Protein AF-A0A6C8GST0-F1 (afdb_monomer)

Solvent-accessible surface area (backbone atoms only — not comparable to full-atom values): 26847 Å² total; per-residue (Å²): 114,41,71,34,82,64,79,28,15,72,22,28,42,38,78,45,78,32,93,48,70,43,67,36,39,39,36,30,29,37,73,83,59,84,54,78,69,46,76,48,80,43,81,43,52,59,40,84,38,81,39,82,44,67,56,45,51,58,60,33,50,26,35,38,37,36,24,45,94,88,42,76,76,47,76,50,77,47,77,43,60,67,74,74,63,50,31,53,99,90,33,79,65,34,37,66,46,73,45,67,80,35,65,58,85,54,75,90,77,50,72,73,57,26,45,33,41,28,28,64,69,13,47,38,33,27,24,42,76,81,61,45,59,28,43,44,36,47,65,88,49,53,14,40,20,65,37,76,48,90,88,40,31,31,42,21,17,19,62,94,36,73,60,16,21,41,36,40,31,29,38,83,55,39,45,79,77,48,79,42,76,49,82,43,26,48,36,59,29,57,27,78,72,49,93,49,32,36,32,25,13,15,30,61,66,87,52,59,98,57,94,65,55,62,40,38,39,27,35,39,30,34,34,66,87,79,61,41,76,77,48,73,47,60,41,72,82,58,50,74,76,79,44,79,47,46,30,41,69,72,66,94,89,61,65,88,81,44,42,54,39,31,38,33,40,20,39,46,70,44,72,70,70,44,25,40,36,39,22,21,18,13,57,14,28,39,36,33,26,32,67,86,79,55,44,72,65,38,32,51,43,72,81,73,80,59,57,81,89,50,56,88,31,48,45,42,53,25,49,97,86,68,47,70,74,58,54,80,91,37,69,70,36,42,54,48,34,36,58,68,67,52,53,16,34,30,23,43,59,41,79,47,89,65,88,50,75,54,52,52,38,33,34,32,28,23,20,38,27,24,33,46,98,44,78,94,65,33,45,44,44,61,76,26,32,12,28,40,38,36,40,42,34,33,65,83,77,40,30,32,31,68,91,45,73,51,40,61,89,48,27,28,75,37,22,12,50,45,61,16,22,60,29,82,39,98,84,58,32,36,39,37,35,35,12,24,15,19,23,20,84,84,71,45,37,44,53,63,42,62,69,30,32,27,61,69,60,92,82,64,61,80,36,22,33,17,38,19,40,38,36,34,27,42,64,92,80,66,39,76,49,28,29,35,39,33,24,43,79,58,75,31,28,53,90,85,58,35,91,63,28,42,70,21,57,34,25,51,40,44,42,65,44,57,87,85,88

Organism: NCBI:txid913063

InterPro domains:
  IPR010262 Arylsulfotransferase, bacteria [PF05935] (100-491)
  IPR035391 Arylsulfotransferase, N-terminal domain [PF17425] (2-70)
  IPR038477 Arylsulfotransferase, N-terminal domain superfamily [G3DSA:2.60.40.3100] (1-83)
  IPR053143 Arylsulfate Sulfotransferase [PTHR35340] (104-514)

Secondary structure (DSSP, 8-state):
-EESSSSSSS-EEEEEEESS-EEEEEEEEETT--SPPEEEEEEEPSEEEEEEE--PPTTSEEEEEEEETTEEEEEEEEEPPPPPPBP-SS-SS-BPEEEEEE----GGGSPSSEEEEEETTS-EEEE-TTS-EEEEE-TTS--SS-EE-TTS-EEE--TTTTTTTEEEEE-TT--EEEEEE-SEEE-S--EESSSSEEEEEEEETT--SSS--B-S-EEEEEETTTTEEEEEEEGGGTS-TTSPPSS----TTS-TTSB--S-EEEEEEETTTTEEEEEETTTTEEEEEETTT--EEEEES-STT--TTTGGGBPEEB-TTS-BS--TTSHHHHHHHHHHTS-SS-EEEEE-----TTEEEEEEEE--SSSSSSGGGPPPGGG---EEEEEEEETTTTEEEEEEEESGGGGGGG--SS--EEEE-TTS-EEEEE---EE-TTS-EE-SSBTTTB---TT--S-BEEEEEEEEEETTTTEEEEEEEEE-SS-B-HHHH-TTTT--S-EEEEEEE-TT-

Mean predicted aligned error: 4.06 Å

Structure (mmCIF, N/CA/C/O backbone):
data_AF-A0A6C8GST0-F1
#
_entry.id   AF-A0A6C8GST0-F1
#
loop_
_atom_site.group_PDB
_atom_site.id
_atom_site.type_symbol
_atom_site.label_atom_id
_atom_site.label_alt_id
_atom_site.label_comp_id
_atom_site.label_asym_id
_atom_site.label_entity_id
_atom_site.label_seq_id
_atom_site.pdbx_PDB_ins_code
_atom_site.Cartn_x
_atom_site.Cartn_y
_atom_site.Cartn_z
_atom_site.occupancy
_atom_site.B_iso_or_equiv
_atom_site.auth_seq_id
_atom_site.auth_comp_id
_atom_site.auth_asym_id
_atom_site.auth_atom_id
_atom_site.pdbx_PDB_model_num
ATOM 1 N N . MET A 1 1 ? -20.835 -3.586 30.198 1.00 91.25 1 MET A N 1
ATOM 2 C CA . MET A 1 1 ? -19.819 -3.426 29.144 1.00 91.25 1 MET A CA 1
ATOM 3 C C . MET A 1 1 ? -18.468 -3.777 29.710 1.00 91.25 1 MET A C 1
ATOM 5 O O . MET A 1 1 ? -18.269 -3.566 30.901 1.00 91.25 1 MET A O 1
ATOM 9 N N . LEU A 1 2 ? -17.579 -4.292 28.874 1.00 95.06 2 LEU A N 1
ATOM 10 C CA . LEU A 1 2 ? -16.177 -4.513 29.200 1.00 95.06 2 LEU A CA 1
ATOM 11 C C . LEU A 1 2 ? -15.343 -3.698 28.214 1.00 95.06 2 LEU A C 1
ATOM 13 O O . LEU A 1 2 ? -15.413 -3.975 27.021 1.00 95.06 2 LEU A O 1
ATOM 17 N N . LEU A 1 3 ? -14.641 -2.677 28.709 1.00 96.69 3 LEU A N 1
ATOM 18 C CA . LEU A 1 3 ? -13.690 -1.885 27.927 1.00 96.69 3 LEU A CA 1
ATOM 19 C C . LEU A 1 3 ? -12.367 -2.643 27.821 1.00 96.69 3 LEU A C 1
ATOM 21 O O . LEU A 1 3 ? -11.949 -3.253 28.802 1.00 96.69 3 LEU A O 1
ATOM 25 N N . ASP A 1 4 ? -11.754 -2.564 26.646 1.00 95.19 4 ASP A N 1
ATOM 26 C CA . ASP A 1 4 ? -10.489 -3.181 26.259 1.00 95.19 4 ASP A CA 1
ATOM 27 C C . ASP A 1 4 ? -10.382 -4.645 26.720 1.00 95.19 4 ASP A C 1
ATOM 29 O O . ASP A 1 4 ? -9.584 -4.993 27.592 1.00 95.19 4 ASP A O 1
ATOM 33 N N . PRO A 1 5 ? -11.256 -5.523 26.194 1.00 96.38 5 PRO A N 1
ATOM 34 C CA . PRO A 1 5 ? -11.375 -6.897 26.675 1.00 96.38 5 PRO A CA 1
ATOM 35 C C . PRO A 1 5 ? -10.101 -7.736 26.483 1.00 96.38 5 PRO A C 1
ATOM 37 O O . PRO A 1 5 ? -9.966 -8.758 27.157 1.00 96.38 5 PRO A O 1
ATOM 40 N N . TYR A 1 6 ? -9.197 -7.327 25.585 1.00 96.12 6 TYR A N 1
ATOM 41 C CA . TYR A 1 6 ? -7.969 -8.054 25.246 1.00 96.12 6 TYR A CA 1
ATOM 42 C C . TYR A 1 6 ? -6.680 -7.309 25.625 1.00 96.12 6 TYR A C 1
ATOM 44 O O . TYR A 1 6 ? -5.614 -7.918 25.583 1.00 96.12 6 TYR A O 1
ATOM 52 N N . GLY A 1 7 ? -6.755 -6.041 26.042 1.00 95.62 7 GLY A N 1
ATOM 53 C CA . GLY A 1 7 ? -5.586 -5.220 26.378 1.00 95.62 7 GLY A CA 1
ATOM 54 C C . GLY A 1 7 ? -4.832 -4.679 25.160 1.00 95.62 7 GLY A C 1
ATOM 55 O O . GLY A 1 7 ? -3.698 -4.229 25.295 1.00 95.62 7 GLY A O 1
ATOM 56 N N . THR A 1 8 ? -5.415 -4.796 23.968 1.00 95.88 8 THR A N 1
ATOM 57 C CA . THR A 1 8 ? -4.720 -4.644 22.681 1.00 95.88 8 THR A CA 1
ATOM 58 C C . THR A 1 8 ? -5.359 -3.612 21.764 1.00 95.88 8 THR A C 1
ATOM 60 O O . THR A 1 8 ? -4.695 -3.157 20.836 1.00 95.88 8 THR A O 1
ATOM 63 N N . ALA A 1 9 ? -6.614 -3.219 21.998 1.00 96.25 9 ALA A N 1
ATOM 64 C CA . ALA A 1 9 ? -7.309 -2.204 21.211 1.00 96.25 9 ALA A CA 1
ATOM 65 C C . ALA A 1 9 ? -8.356 -1.478 22.076 1.00 96.25 9 ALA A C 1
ATOM 67 O O . ALA A 1 9 ? -9.097 -2.137 22.811 1.00 96.25 9 ALA A O 1
ATOM 68 N N . PRO A 1 10 ? -8.512 -0.143 21.959 1.00 93.44 10 PRO A N 1
ATOM 69 C CA . PRO A 1 10 ? -9.459 0.648 22.747 1.00 93.44 10 PRO A CA 1
ATOM 70 C C . PRO A 1 10 ? -10.901 0.462 22.235 1.00 93.44 10 PRO A C 1
ATOM 72 O O . PRO A 1 10 ? -11.529 1.366 21.685 1.00 93.44 10 PRO A O 1
ATOM 75 N N . SER A 1 11 ? -11.424 -0.745 22.413 1.00 96.19 11 SER A N 1
ATOM 76 C CA . SER A 1 11 ? -12.751 -1.205 22.006 1.00 96.19 11 SER A CA 1
ATOM 77 C C . SER A 1 11 ? -13.514 -1.731 23.221 1.00 96.19 11 SER A C 1
ATOM 79 O O . SER A 1 11 ? -12.924 -1.962 24.273 1.00 96.19 11 SER A O 1
ATOM 81 N N . ALA A 1 12 ? -14.830 -1.917 23.135 1.00 97.50 12 ALA A N 1
ATOM 82 C CA . ALA A 1 12 ? -15.595 -2.496 24.237 1.00 97.50 12 ALA A CA 1
ATOM 83 C C . ALA A 1 12 ? -16.588 -3.559 23.771 1.00 97.50 12 ALA A C 1
ATOM 85 O O . ALA A 1 12 ? -17.115 -3.494 22.670 1.00 97.50 12 ALA A O 1
ATOM 86 N N . TYR A 1 13 ? -16.898 -4.518 24.638 1.00 97.25 13 TYR A N 1
ATOM 87 C CA . TYR A 1 13 ? -18.028 -5.420 24.435 1.00 97.25 13 TYR A CA 1
ATOM 88 C C . TYR A 1 13 ? -19.239 -4.988 25.256 1.00 97.25 13 TYR A C 1
ATOM 90 O O . TYR A 1 13 ? -19.142 -4.704 26.458 1.00 97.25 13 TYR A O 1
ATOM 98 N N . ALA A 1 14 ? -20.414 -5.032 24.636 1.00 97.12 14 ALA A N 1
ATOM 99 C CA . ALA A 1 14 ? -21.703 -4.923 25.300 1.00 97.12 14 ALA A CA 1
ATOM 100 C C . ALA A 1 14 ? -22.441 -6.268 25.249 1.00 97.12 14 ALA A C 1
ATOM 102 O O . ALA A 1 14 ? -22.788 -6.763 24.183 1.00 97.12 14 ALA A O 1
ATOM 103 N N . GLY A 1 15 ? -22.698 -6.861 26.417 1.00 96.31 15 GLY A N 1
ATOM 104 C CA . GLY A 1 15 ? -23.607 -8.001 26.531 1.00 96.31 15 GLY A CA 1
ATOM 105 C C . GLY A 1 15 ? -25.053 -7.512 26.568 1.00 96.31 15 GLY A C 1
ATOM 106 O O . GLY A 1 15 ? -25.404 -6.732 27.455 1.00 96.31 15 GLY A O 1
ATOM 107 N N . VAL A 1 16 ? -25.879 -7.970 25.629 1.00 95.88 16 VAL A N 1
ATOM 108 C CA . VAL A 1 16 ? -27.289 -7.584 25.492 1.00 95.88 16 VAL A CA 1
ATOM 109 C C . VAL A 1 16 ? -28.163 -8.830 25.513 1.00 95.88 16 VAL A C 1
ATOM 111 O O . VAL A 1 16 ? -27.975 -9.753 24.723 1.00 95.88 16 VAL A O 1
ATOM 114 N N . TRP A 1 17 ? -29.140 -8.860 26.417 1.00 96.19 17 TRP A N 1
ATOM 115 C CA . TRP A 1 17 ? -30.163 -9.901 26.424 1.00 96.19 17 TRP A CA 1
ATOM 116 C C . TRP A 1 17 ? -31.399 -9.416 25.671 1.00 96.19 17 TRP A C 1
ATOM 118 O O . TRP A 1 17 ? -31.967 -8.391 26.047 1.00 96.19 17 TRP A O 1
ATOM 128 N N . SER A 1 18 ? -31.838 -10.162 24.657 1.00 96.44 18 SER A N 1
ATOM 129 C CA . SER A 1 18 ? -33.078 -9.882 23.929 1.00 96.44 18 SER A CA 1
ATOM 130 C C . SER A 1 18 ? -34.117 -10.973 24.166 1.00 96.44 18 SER A C 1
ATOM 132 O O . SER A 1 18 ? -33.791 -12.158 24.191 1.00 96.44 18 SER A O 1
ATOM 134 N N . LEU A 1 19 ? -35.384 -10.597 24.346 1.00 96.19 19 LEU A N 1
ATOM 135 C CA . LEU A 1 19 ? -36.479 -11.567 24.499 1.00 96.19 19 LEU A CA 1
ATOM 136 C C . LEU A 1 19 ? -36.931 -12.151 23.155 1.00 96.19 19 LEU A C 1
ATOM 138 O O . LEU A 1 19 ? -37.388 -13.289 23.098 1.00 96.19 19 LEU A O 1
ATOM 142 N N . GLU A 1 20 ? -36.773 -11.381 22.087 1.00 96.25 20 GLU A N 1
ATOM 143 C CA . GLU A 1 20 ? -37.143 -11.724 20.717 1.00 96.25 20 GLU A CA 1
ATOM 144 C C . GLU A 1 20 ? -36.107 -11.150 19.740 1.00 96.25 20 GLU A C 1
ATOM 146 O O . GLU A 1 20 ? -35.295 -10.310 20.142 1.00 96.25 20 GLU A O 1
ATOM 151 N N . PRO A 1 21 ? -36.074 -11.597 18.474 1.00 96.94 21 PRO A N 1
ATOM 152 C CA . PRO A 1 21 ? -35.262 -10.937 17.462 1.00 96.94 21 PRO A CA 1
ATOM 153 C C . PRO A 1 21 ? -35.648 -9.460 17.342 1.00 96.94 21 PRO A C 1
ATOM 155 O O . PRO A 1 21 ? -36.831 -9.135 17.246 1.00 96.94 21 PRO A O 1
ATOM 158 N N . ALA A 1 22 ? -34.659 -8.574 17.367 1.00 95.62 22 ALA A N 1
ATOM 159 C CA . ALA A 1 22 ? -34.876 -7.132 17.341 1.00 95.62 22 ALA A CA 1
ATOM 160 C C . ALA A 1 22 ? -33.693 -6.428 16.685 1.00 95.62 22 ALA A C 1
ATOM 162 O O . ALA A 1 22 ? -32.566 -6.908 16.758 1.00 95.62 22 ALA A O 1
ATOM 163 N N . GLU A 1 23 ? -33.939 -5.267 16.096 1.00 97.00 23 GLU A N 1
ATOM 164 C CA . GLU A 1 23 ? -32.878 -4.377 15.639 1.00 97.00 23 GLU A CA 1
ATOM 165 C C . GLU A 1 23 ? -32.631 -3.300 16.692 1.00 97.00 23 GLU A C 1
ATOM 167 O O . GLU A 1 23 ? -33.577 -2.685 17.198 1.00 97.00 23 GLU A O 1
ATOM 172 N N . ILE A 1 24 ? -31.362 -3.078 17.026 1.00 97.25 24 ILE A N 1
ATOM 173 C CA . ILE A 1 24 ? -30.952 -1.978 17.896 1.00 97.25 24 ILE A CA 1
ATOM 174 C C . ILE A 1 24 ? -29.876 -1.148 17.211 1.00 97.25 24 ILE A C 1
ATOM 176 O O . ILE A 1 24 ? -28.935 -1.685 16.630 1.00 97.25 24 ILE A O 1
ATOM 180 N N . MET A 1 25 ? -30.000 0.169 17.308 1.00 97.88 25 MET A N 1
ATOM 181 C CA . MET A 1 25 ? -28.954 1.095 16.903 1.00 97.88 25 MET A CA 1
ATOM 182 C C . MET A 1 25 ? -28.038 1.357 18.095 1.00 97.88 25 MET A C 1
ATOM 184 O O . MET A 1 25 ? -28.510 1.654 19.198 1.00 97.88 25 MET A O 1
ATOM 188 N N . VAL A 1 26 ? -26.732 1.244 17.879 1.00 97.88 26 VAL A N 1
ATOM 189 C CA . VAL A 1 26 ? -25.708 1.618 18.855 1.00 97.88 26 VAL A CA 1
ATOM 190 C C . VAL A 1 26 ? -24.989 2.858 18.351 1.00 97.88 26 VAL A C 1
ATOM 192 O O . VAL A 1 26 ? -24.302 2.803 17.336 1.00 97.88 26 VAL A O 1
ATOM 195 N N . THR A 1 27 ? -25.131 3.963 19.081 1.00 97.56 27 THR A N 1
ATOM 196 C CA . THR A 1 27 ? -24.463 5.237 18.790 1.00 97.56 27 THR A CA 1
ATOM 197 C C . THR A 1 27 ? -23.332 5.475 19.787 1.00 97.56 27 THR A C 1
ATOM 199 O O . THR A 1 27 ? -23.572 5.527 20.996 1.00 97.56 27 THR A O 1
ATOM 202 N N . VAL A 1 28 ? -22.110 5.667 19.296 1.00 97.25 28 VAL A N 1
ATOM 203 C CA . VAL A 1 28 ? -20.904 5.996 20.069 1.00 97.25 28 VAL A CA 1
ATOM 204 C C . VAL A 1 28 ? -20.514 7.447 19.805 1.00 97.25 28 VAL A C 1
ATOM 206 O O . VAL A 1 28 ? -20.254 7.824 18.663 1.00 97.25 28 VAL A O 1
ATOM 209 N N . GLN A 1 29 ? -20.451 8.266 20.853 1.00 96.00 29 GLN A N 1
ATOM 210 C CA . GLN A 1 29 ? -20.023 9.663 20.760 1.00 96.00 29 GLN A CA 1
ATOM 211 C C . GLN A 1 29 ? -19.339 10.100 22.055 1.00 96.00 29 GLN A C 1
ATOM 213 O O . GLN A 1 29 ? -19.765 9.702 23.134 1.00 96.00 29 GLN A O 1
ATOM 218 N N . ASP A 1 30 ? -18.319 10.949 21.992 1.00 94.75 30 ASP A N 1
ATOM 219 C CA . ASP A 1 30 ? -17.762 11.560 23.197 1.00 94.75 30 ASP A CA 1
ATOM 220 C C . ASP A 1 30 ? -18.780 12.505 23.868 1.00 94.75 30 ASP A C 1
ATOM 222 O O . ASP A 1 30 ? -19.617 13.133 23.216 1.00 94.75 30 ASP A O 1
ATOM 226 N N . ALA A 1 31 ? -18.728 12.623 25.194 1.00 91.81 31 ALA A N 1
ATOM 227 C CA . ALA A 1 31 ? -19.685 13.410 25.972 1.00 91.81 31 ALA A CA 1
ATOM 228 C C . ALA A 1 31 ? -19.663 14.903 25.598 1.00 91.81 31 ALA A C 1
ATOM 230 O O . ALA A 1 31 ? -20.696 15.575 25.668 1.00 91.81 31 ALA A O 1
ATOM 231 N N . ALA A 1 32 ? -18.502 15.405 25.165 1.00 90.31 32 ALA A N 1
ATOM 232 C CA . ALA A 1 32 ? -18.322 16.769 24.683 1.00 90.31 32 ALA A CA 1
ATOM 233 C C . ALA A 1 32 ? -18.796 16.972 23.230 1.00 90.31 32 ALA A C 1
ATOM 235 O O . ALA A 1 32 ? -18.928 18.119 22.801 1.00 90.31 32 ALA A O 1
ATOM 236 N N . LYS A 1 33 ? -19.124 15.890 22.507 1.00 91.31 33 LYS A N 1
ATOM 237 C CA . LYS A 1 33 ? -19.567 15.881 21.103 1.00 91.31 33 LYS A CA 1
ATOM 238 C C . LYS A 1 33 ? -18.574 16.555 20.158 1.00 91.31 33 LYS A C 1
ATOM 240 O O . LYS A 1 33 ? -18.967 17.284 19.247 1.00 91.31 33 LYS A O 1
ATOM 245 N N . THR A 1 34 ? -17.294 16.334 20.414 1.00 85.75 34 THR A N 1
ATOM 246 C CA . THR A 1 34 ? -16.189 16.819 19.583 1.00 85.75 34 THR A CA 1
ATOM 247 C C . THR A 1 34 ? -15.982 15.941 18.352 1.00 85.75 34 THR A C 1
ATOM 249 O O . THR A 1 34 ? -15.604 16.449 17.299 1.00 85.75 34 THR A O 1
ATOM 252 N N . ALA A 1 35 ? -16.283 14.646 18.459 1.00 87.88 35 ALA A N 1
ATOM 253 C CA . ALA A 1 35 ? -16.204 13.697 17.365 1.00 87.88 35 ALA A CA 1
ATOM 254 C C . ALA A 1 35 ? -17.576 13.459 16.727 1.00 87.88 35 ALA A C 1
ATOM 256 O O . ALA A 1 35 ? -18.639 13.572 17.357 1.00 87.88 35 ALA A O 1
ATOM 257 N N . MET A 1 36 ? -17.548 13.059 15.456 1.00 88.31 36 MET A N 1
ATOM 258 C CA . MET A 1 36 ? -18.753 12.578 14.796 1.00 88.31 36 MET A CA 1
ATOM 259 C C . MET A 1 36 ? -19.264 11.303 15.474 1.00 88.31 36 MET A C 1
ATOM 261 O O . MET A 1 36 ? -18.450 10.426 15.810 1.00 88.31 36 MET A O 1
ATOM 265 N N . PRO A 1 37 ? -20.593 11.190 15.673 1.00 94.06 37 PRO A N 1
ATOM 266 C CA . PRO A 1 37 ? -21.178 9.977 16.208 1.00 94.06 37 PRO A CA 1
ATOM 267 C C . PRO A 1 37 ? -20.924 8.822 15.243 1.00 94.06 37 PRO A C 1
ATOM 269 O O . PRO A 1 37 ? -20.961 8.989 14.026 1.00 94.06 37 PRO A O 1
ATOM 272 N N . ILE A 1 38 ? -20.663 7.652 15.809 1.00 95.31 38 ILE A N 1
ATOM 273 C CA . ILE A 1 38 ? -20.560 6.404 15.063 1.00 95.31 38 ILE A CA 1
ATOM 274 C C . ILE A 1 38 ? -21.796 5.591 15.370 1.00 95.31 38 ILE A C 1
ATOM 276 O O . ILE A 1 38 ? -22.096 5.351 16.536 1.00 95.31 38 ILE A O 1
ATOM 280 N N . GLU A 1 39 ? -22.494 5.177 14.326 1.00 95.62 39 GLU A N 1
ATOM 281 C CA . GLU A 1 39 ? -23.747 4.447 14.426 1.00 95.62 39 GLU A CA 1
ATOM 282 C C . GLU A 1 39 ? -23.589 3.080 13.775 1.00 95.62 39 GLU A C 1
ATOM 284 O O . GLU A 1 39 ? -23.044 2.961 12.678 1.00 95.62 39 GLU A O 1
ATOM 289 N N . HIS A 1 40 ? -24.047 2.044 14.468 1.00 97.19 40 HIS A N 1
ATOM 290 C CA . HIS A 1 40 ? -24.091 0.699 13.920 1.00 97.19 40 HIS A CA 1
ATOM 291 C C . HIS A 1 40 ? -25.391 0.000 14.310 1.00 97.19 40 HIS A C 1
ATOM 293 O O . HIS A 1 40 ? -25.777 -0.024 15.484 1.00 97.19 40 HIS A O 1
ATOM 299 N N . LEU A 1 41 ? -26.060 -0.568 13.308 1.00 97.19 41 LEU A N 1
ATOM 300 C CA . LEU A 1 41 ? -27.301 -1.308 13.472 1.00 97.19 41 LEU A CA 1
ATOM 301 C C . LEU A 1 41 ? -26.990 -2.784 13.716 1.00 97.19 41 LEU A C 1
ATOM 303 O O . LEU A 1 41 ? -26.507 -3.481 12.829 1.00 97.19 41 LEU A O 1
ATOM 307 N N . TYR A 1 42 ? -27.326 -3.274 14.903 1.00 97.12 42 TYR A N 1
ATOM 308 C CA . TYR A 1 42 ? -27.217 -4.685 15.241 1.00 97.12 42 TYR A CA 1
ATOM 309 C C . TYR A 1 42 ? -28.552 -5.397 15.072 1.00 97.12 42 TYR A C 1
ATOM 311 O O . TYR A 1 42 ? -29.574 -4.949 15.594 1.00 97.12 42 TYR A O 1
ATOM 319 N N . THR A 1 43 ? -28.520 -6.570 14.439 1.00 96.94 43 THR A N 1
ATOM 320 C CA . THR A 1 43 ? -29.616 -7.542 14.519 1.00 96.94 43 THR A CA 1
ATOM 321 C C . THR A 1 43 ? -29.377 -8.468 15.706 1.00 96.94 43 THR A C 1
ATOM 323 O O . THR A 1 43 ? -28.439 -9.264 15.713 1.00 96.94 43 THR A O 1
ATOM 326 N N . LEU A 1 44 ? -30.228 -8.371 16.721 1.00 97.00 44 LEU A N 1
ATOM 327 C CA . LEU A 1 44 ? -30.201 -9.241 17.889 1.00 97.00 44 LEU A CA 1
ATOM 328 C C . LEU A 1 44 ? -30.954 -10.537 17.624 1.00 97.00 44 LEU A C 1
ATOM 330 O O . LEU A 1 44 ? -32.020 -10.557 17.007 1.00 97.00 44 LEU A O 1
ATOM 334 N N . THR A 1 45 ? -30.443 -11.613 18.204 1.00 97.38 45 THR A N 1
ATOM 335 C CA . THR A 1 45 ? -31.156 -12.882 18.350 1.00 97.38 45 THR A CA 1
ATOM 336 C C . THR A 1 45 ? -31.806 -12.972 19.731 1.00 97.38 45 THR A C 1
ATOM 338 O O . THR A 1 45 ? -31.393 -12.294 20.675 1.00 97.38 45 THR A O 1
ATOM 341 N N . ALA A 1 46 ? -32.837 -13.809 19.874 1.00 97.62 46 ALA A N 1
ATOM 342 C CA . ALA A 1 46 ? -33.409 -14.091 21.188 1.00 97.62 46 ALA A CA 1
ATOM 343 C C . ALA A 1 46 ? -32.362 -14.775 22.090 1.00 97.62 46 ALA A C 1
ATOM 345 O O . ALA A 1 46 ? -31.730 -15.752 21.690 1.00 97.62 46 ALA A O 1
ATOM 346 N N . GLY A 1 47 ? -32.210 -14.287 23.320 1.00 97.81 47 GLY A N 1
ATOM 347 C CA . GLY A 1 47 ? -31.191 -14.726 24.269 1.00 97.81 47 GLY A CA 1
ATOM 348 C C . GLY A 1 47 ? -30.029 -13.740 24.393 1.00 97.81 47 GLY A C 1
ATOM 349 O O . GLY A 1 47 ? -30.220 -12.524 24.353 1.00 97.81 47 GLY A O 1
ATOM 350 N N . ALA A 1 48 ? -28.826 -14.270 24.616 1.00 97.75 48 ALA A N 1
ATOM 351 C CA . ALA A 1 48 ? -27.623 -13.478 24.847 1.00 97.75 48 ALA A CA 1
ATOM 352 C C . ALA A 1 48 ? -26.938 -13.094 23.528 1.00 97.75 48 ALA A C 1
ATOM 354 O O . ALA A 1 48 ? -26.630 -13.957 22.712 1.00 97.75 48 ALA A O 1
ATOM 355 N N . ASN A 1 49 ? -26.637 -11.808 23.375 1.00 97.44 49 ASN A N 1
ATOM 356 C CA . ASN A 1 49 ? -25.893 -11.237 22.259 1.00 97.44 49 ASN A CA 1
ATOM 357 C C . ASN A 1 49 ? -24.658 -10.519 22.809 1.00 97.44 49 ASN A C 1
ATOM 359 O O . ASN A 1 49 ? -24.731 -9.865 23.855 1.00 97.44 49 ASN A O 1
ATOM 363 N N . LEU A 1 50 ? -23.532 -10.630 22.111 1.00 96.31 50 LEU A N 1
ATOM 364 C CA . LEU A 1 50 ? -22.302 -9.915 22.432 1.00 96.31 50 LEU A CA 1
ATOM 365 C C . LEU A 1 50 ? -22.002 -8.954 21.287 1.00 96.31 50 LEU A C 1
ATOM 367 O O . LEU A 1 50 ? -21.753 -9.394 20.171 1.00 96.31 50 LEU A O 1
ATOM 371 N N . LEU A 1 51 ? -22.066 -7.656 21.566 1.00 97.19 51 LEU A N 1
ATOM 372 C CA . LEU A 1 51 ? -21.958 -6.612 20.554 1.00 97.19 51 LEU A CA 1
ATOM 373 C C . LEU A 1 51 ? -20.616 -5.888 20.697 1.00 97.19 51 LEU A C 1
ATOM 375 O O . LEU A 1 51 ? -20.328 -5.386 21.793 1.00 97.19 51 LEU A O 1
ATOM 379 N N . PRO A 1 52 ? -19.804 -5.813 19.631 1.00 97.00 52 PRO A N 1
ATOM 380 C CA . PRO A 1 52 ? -18.677 -4.895 19.557 1.00 97.00 52 PRO A CA 1
ATOM 381 C C . PRO A 1 52 ? -19.118 -3.438 19.751 1.00 97.00 52 PRO A C 1
ATOM 383 O O . PRO A 1 52 ? -20.191 -3.008 19.333 1.00 97.00 52 PRO A O 1
ATOM 386 N N . VAL A 1 53 ? -18.280 -2.640 20.385 1.00 97.88 53 VAL A N 1
ATOM 387 C CA . VAL A 1 53 ? -18.437 -1.192 20.495 1.00 97.88 53 VAL A CA 1
ATOM 388 C C . VAL A 1 53 ? -17.088 -0.604 20.120 1.00 97.88 53 VAL A C 1
ATOM 390 O O . VAL A 1 53 ? -16.130 -0.652 20.892 1.00 97.88 53 VAL A O 1
ATOM 393 N N . LEU A 1 54 ? -17.022 -0.105 18.894 1.00 97.50 54 LEU A N 1
ATOM 394 C CA . LEU A 1 54 ? -15.836 0.442 18.249 1.00 97.50 54 LEU A CA 1
ATOM 395 C C . LEU A 1 54 ? -15.968 1.958 18.106 1.00 97.50 54 LEU A C 1
ATOM 397 O O . LEU A 1 54 ? -17.063 2.516 18.219 1.00 97.50 54 LEU A O 1
ATOM 401 N N . GLY A 1 55 ? -14.854 2.625 17.809 1.00 96.69 55 GLY A N 1
ATOM 402 C CA . GLY A 1 55 ? -14.888 4.043 17.477 1.00 96.69 55 GLY A CA 1
ATOM 403 C C . GLY A 1 55 ? -14.872 4.984 18.683 1.00 96.69 55 GLY A C 1
ATOM 404 O O . GLY A 1 55 ? -15.326 6.129 18.576 1.00 96.69 55 GLY A O 1
ATOM 405 N N . LEU A 1 56 ? -14.393 4.508 19.835 1.00 97.00 56 LEU A N 1
ATOM 406 C CA . LEU A 1 56 ? -14.216 5.331 21.029 1.00 97.00 56 LEU A CA 1
ATOM 407 C C . LEU A 1 56 ? -13.162 6.420 20.772 1.00 97.00 56 LEU A C 1
ATOM 409 O O . LEU A 1 56 ? -12.205 6.218 20.030 1.00 97.00 56 LEU A O 1
ATOM 413 N N . VAL A 1 57 ? -13.340 7.575 21.403 1.00 96.88 57 VAL A N 1
ATOM 414 C CA . VAL A 1 57 ? -12.375 8.682 21.399 1.00 96.88 57 VAL A CA 1
ATOM 415 C C . VAL A 1 57 ? -11.460 8.532 22.613 1.00 96.88 57 VAL A C 1
ATOM 417 O O . VAL A 1 57 ? -11.939 8.160 23.684 1.00 96.88 57 VAL A O 1
ATOM 420 N N . ALA A 1 58 ? -10.162 8.786 22.463 1.00 96.50 58 ALA A N 1
ATOM 421 C CA . ALA A 1 58 ? -9.176 8.701 23.545 1.00 96.50 58 ALA A CA 1
ATOM 422 C C . ALA A 1 58 ? -9.311 9.842 24.577 1.00 96.50 58 ALA A C 1
ATOM 424 O O . ALA A 1 58 ? -9.875 10.892 24.276 1.00 96.50 58 ALA A O 1
ATOM 425 N N . GLU A 1 59 ? -8.780 9.625 25.785 1.00 96.44 59 GLU A N 1
ATOM 426 C CA . GLU A 1 59 ? -8.711 10.597 26.896 1.00 96.44 59 GLU A CA 1
ATOM 427 C C . GLU A 1 59 ? -10.036 11.310 27.220 1.00 96.44 59 GLU A C 1
ATOM 429 O O . GLU A 1 59 ? -10.075 12.486 27.584 1.00 96.44 59 GLU A O 1
ATOM 434 N N . THR A 1 60 ? -11.165 10.622 27.071 1.00 96.44 60 THR A N 1
ATOM 435 C CA . THR A 1 60 ? -12.458 11.269 27.284 1.00 96.44 60 THR A CA 1
ATOM 436 C C . THR A 1 60 ? -13.523 10.307 27.767 1.00 96.44 60 THR A C 1
ATOM 438 O O . THR A 1 60 ? -13.386 9.081 27.760 1.00 96.44 60 THR A O 1
ATOM 441 N N . GLU A 1 61 ? -14.617 10.903 28.214 1.00 96.94 61 GLU A N 1
ATOM 442 C CA . GLU A 1 61 ? -15.843 10.199 28.507 1.00 96.94 61 GLU A CA 1
ATOM 443 C C . GLU A 1 61 ? -16.595 9.924 27.199 1.00 96.94 61 GLU A C 1
ATOM 445 O O . GLU A 1 61 ? -17.097 10.838 26.549 1.00 96.94 61 GLU A O 1
ATOM 450 N N . ASN A 1 62 ? -16.698 8.658 26.813 1.00 97.56 62 ASN A N 1
ATOM 451 C CA . ASN A 1 62 ? -17.502 8.214 25.683 1.00 97.56 62 ASN A CA 1
ATOM 452 C C . ASN A 1 62 ? -18.899 7.841 26.164 1.00 97.56 62 ASN A C 1
ATOM 454 O O . ASN A 1 62 ? -19.049 7.074 27.113 1.00 97.56 62 ASN A O 1
ATOM 458 N N . ARG A 1 63 ? -19.922 8.339 25.476 1.00 97.06 63 ARG A N 1
ATOM 459 C CA . ARG A 1 63 ? -21.333 8.037 25.693 1.00 97.06 63 ARG A CA 1
ATOM 460 C C . ARG A 1 63 ? -21.832 7.085 24.608 1.00 97.06 63 ARG A C 1
ATOM 462 O O . ARG A 1 63 ? -21.818 7.410 23.424 1.00 97.06 63 ARG A O 1
ATOM 469 N N . ILE A 1 64 ? -22.308 5.920 25.034 1.00 97.81 64 ILE A N 1
ATOM 470 C CA . ILE A 1 64 ? -22.797 4.849 24.168 1.00 97.81 64 ILE A CA 1
ATOM 471 C C . ILE A 1 64 ? -24.303 4.714 24.386 1.00 97.81 64 ILE A C 1
ATOM 473 O O . ILE A 1 64 ? -24.748 4.419 25.499 1.00 97.81 64 ILE A O 1
ATOM 477 N N . VAL A 1 65 ? -25.092 4.938 23.340 1.00 97.56 65 VAL A N 1
ATOM 478 C CA . VAL A 1 65 ? -26.558 4.890 23.383 1.00 97.56 65 VAL A CA 1
ATOM 479 C C . VAL A 1 65 ? -27.051 3.685 22.601 1.00 97.56 65 VAL A C 1
ATOM 481 O O . VAL A 1 65 ? -26.699 3.525 21.441 1.00 97.56 65 VAL A O 1
ATOM 484 N N . PHE A 1 66 ? -27.895 2.875 23.230 1.00 97.88 66 PHE A N 1
ATOM 485 C CA . PHE A 1 66 ? -28.634 1.790 22.589 1.00 97.88 66 PHE A CA 1
ATOM 486 C C . PHE A 1 66 ? -30.052 2.286 22.374 1.00 97.88 66 PHE A C 1
ATOM 488 O O . PHE A 1 66 ? -30.704 2.671 23.349 1.00 97.88 66 PHE A O 1
ATOM 495 N N . SER A 1 67 ? -30.539 2.287 21.141 1.00 97.25 67 SER A N 1
ATOM 496 C CA . SER A 1 67 ? -31.895 2.723 20.815 1.00 97.25 67 SER A CA 1
ATOM 497 C C . SER A 1 67 ? -32.614 1.729 19.911 1.00 97.25 67 SER A C 1
ATOM 499 O O . SER A 1 67 ? -32.003 0.967 19.167 1.00 97.25 67 SER A O 1
ATOM 501 N N . GLN A 1 68 ? -33.940 1.737 19.992 1.00 94.94 68 GLN A N 1
ATOM 502 C CA . GLN A 1 68 ? -34.826 1.020 19.081 1.00 94.94 68 GLN A CA 1
ATOM 503 C C . GLN A 1 68 ? -35.874 2.015 18.584 1.00 94.94 68 GLN A C 1
ATOM 505 O O . GLN A 1 68 ? -36.544 2.646 19.403 1.00 94.94 68 GLN A O 1
ATOM 510 N N . ALA A 1 69 ? -35.983 2.189 17.262 1.00 87.88 69 ALA A N 1
ATOM 511 C CA . ALA A 1 69 ? -36.845 3.201 16.637 1.00 87.88 69 ALA A CA 1
ATOM 512 C C . ALA A 1 69 ? -36.716 4.587 17.315 1.00 87.88 69 ALA A C 1
ATOM 514 O O . ALA A 1 69 ? -37.690 5.137 17.830 1.00 87.88 69 ALA A O 1
ATOM 515 N N . ASP A 1 70 ? -35.478 5.086 17.410 1.00 86.38 70 ASP A N 1
ATOM 516 C CA . ASP A 1 70 ? -35.087 6.358 18.047 1.00 86.38 70 ASP A CA 1
ATOM 517 C C . ASP A 1 70 ? -35.381 6.491 19.550 1.00 86.38 70 ASP A C 1
ATOM 519 O O . ASP A 1 70 ? -35.055 7.508 20.164 1.00 86.38 70 ASP A O 1
ATOM 523 N N . THR A 1 71 ? -35.942 5.461 20.186 1.00 94.06 71 THR A N 1
ATOM 524 C CA . THR A 1 71 ? -36.187 5.445 21.630 1.00 94.06 71 THR A CA 1
ATOM 525 C C . THR A 1 71 ? -34.961 4.884 22.352 1.00 94.06 71 THR A C 1
ATOM 527 O O . THR A 1 71 ? -34.635 3.712 22.146 1.00 94.06 71 THR A O 1
ATOM 530 N N . PRO A 1 72 ? -34.269 5.662 23.211 1.00 95.31 72 PRO A N 1
ATOM 531 C CA . PRO A 1 72 ? -33.138 5.151 23.979 1.00 95.31 72 PRO A CA 1
ATOM 532 C C . PRO A 1 72 ? -33.588 4.060 24.959 1.00 95.31 72 PRO A C 1
ATOM 534 O O . PRO A 1 72 ? -34.424 4.302 25.829 1.00 95.31 72 PRO A O 1
ATOM 537 N N . LEU A 1 73 ? -33.002 2.873 24.835 1.00 95.19 73 LEU A N 1
ATOM 538 C CA . LEU A 1 73 ? -33.197 1.732 25.731 1.00 95.19 73 LEU A CA 1
ATOM 539 C C . LEU A 1 73 ? -32.186 1.745 26.881 1.00 95.19 73 LEU A C 1
ATOM 541 O O . LEU A 1 73 ? -32.527 1.431 28.020 1.00 95.19 73 LEU A O 1
ATOM 545 N N . ALA A 1 74 ? -30.939 2.115 26.585 1.00 95.06 74 ALA A N 1
ATOM 546 C CA . ALA A 1 74 ? -29.864 2.203 27.562 1.00 95.06 74 ALA A CA 1
ATOM 547 C C . ALA A 1 74 ? -28.821 3.245 27.145 1.00 95.06 74 ALA A C 1
ATOM 549 O O . ALA A 1 74 ? -28.601 3.495 25.960 1.00 95.06 74 ALA A O 1
ATOM 550 N N . VAL A 1 75 ? -28.162 3.840 28.137 1.00 95.88 75 VAL A N 1
ATOM 551 C CA . VAL A 1 75 ? -27.047 4.770 27.944 1.00 95.88 75 VAL A CA 1
ATOM 552 C C . VAL A 1 75 ? -25.934 4.363 28.891 1.00 95.88 75 VAL A C 1
ATOM 554 O O . VAL A 1 75 ? -26.168 4.213 30.091 1.00 95.88 75 VAL A O 1
ATOM 557 N N . TYR A 1 76 ? -24.734 4.205 28.355 1.00 95.56 76 TYR A N 1
ATOM 558 C CA . TYR A 1 76 ? -23.538 3.899 29.122 1.00 95.56 76 TYR A CA 1
ATOM 559 C C . TYR A 1 76 ? -22.472 4.948 28.876 1.00 95.56 76 TYR A C 1
ATOM 561 O O . TYR A 1 76 ? -22.444 5.602 27.835 1.00 95.56 76 TYR A O 1
ATOM 569 N N . THR A 1 77 ? -21.579 5.047 29.846 1.00 95.81 77 THR A N 1
ATOM 570 C CA . THR A 1 77 ? -20.420 5.917 29.808 1.00 95.81 77 THR A CA 1
ATOM 571 C C . THR A 1 77 ? -19.165 5.058 29.970 1.00 95.81 77 THR A C 1
ATOM 573 O O . THR A 1 77 ? -19.107 4.244 30.894 1.00 95.81 77 THR A O 1
ATOM 576 N N . LEU A 1 78 ? -18.170 5.242 29.100 1.00 96.31 78 LEU A N 1
ATOM 577 C CA . LEU A 1 78 ? -16.851 4.610 29.180 1.00 96.31 78 LEU A CA 1
ATOM 578 C C . LEU A 1 78 ? -15.754 5.675 29.111 1.00 96.31 78 LEU A C 1
ATOM 580 O O . LEU A 1 78 ? -15.691 6.434 28.149 1.00 96.31 78 LEU A O 1
ATOM 584 N N . THR A 1 79 ? -14.870 5.714 30.105 1.00 96.44 79 THR A N 1
ATOM 585 C CA . THR A 1 79 ? -13.690 6.590 30.087 1.00 96.44 79 THR A CA 1
ATOM 586 C C . THR A 1 79 ? -12.504 5.845 29.488 1.00 96.44 79 THR A C 1
ATOM 588 O O . THR A 1 79 ? -12.136 4.778 29.979 1.00 96.44 79 THR A O 1
ATOM 591 N N . THR A 1 80 ? -11.911 6.402 28.439 1.00 96.38 80 THR A N 1
ATOM 592 C CA . THR A 1 80 ? -10.739 5.853 27.742 1.00 96.38 80 THR A CA 1
ATOM 593 C C . THR A 1 80 ? -9.441 6.488 28.238 1.00 96.38 80 THR A C 1
ATOM 595 O O . THR A 1 80 ? -9.441 7.570 28.826 1.00 96.38 80 THR A O 1
ATOM 598 N N . GLN A 1 81 ? -8.323 5.798 28.012 1.00 95.75 81 GLN A N 1
ATOM 599 C CA . GLN A 1 81 ? -6.984 6.333 28.271 1.00 95.75 81 GLN A CA 1
ATOM 600 C C . GLN A 1 81 ? -6.528 7.265 27.132 1.00 95.75 81 GLN A C 1
ATOM 602 O O . GLN A 1 81 ? -7.13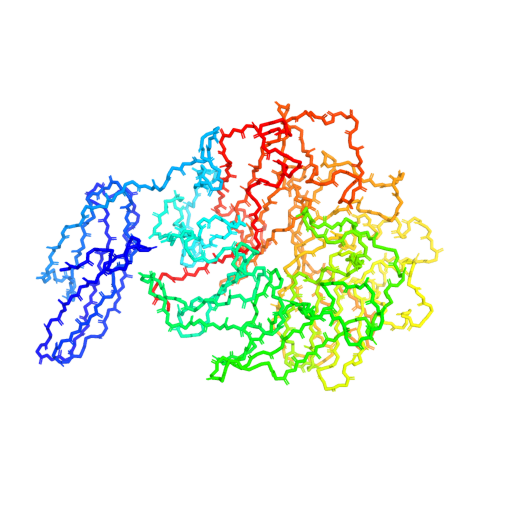7 7.243 26.056 1.00 95.75 81 GLN A O 1
ATOM 607 N N . PRO A 1 82 ? -5.483 8.086 27.351 1.00 96.75 82 PRO A N 1
ATOM 608 C CA . PRO A 1 82 ? -4.817 8.816 26.277 1.00 96.75 82 PRO A CA 1
ATOM 609 C C . PRO A 1 82 ? -4.281 7.896 25.179 1.00 96.75 82 PRO A C 1
ATOM 611 O O . PRO A 1 82 ? -4.061 6.705 25.402 1.00 96.75 82 PRO A O 1
ATOM 614 N N . LEU A 1 83 ? -4.042 8.472 23.998 1.00 96.75 83 LEU A N 1
ATOM 615 C CA . LEU A 1 83 ? -3.295 7.790 22.942 1.00 96.75 83 LEU A CA 1
ATOM 616 C C . LEU A 1 83 ? -1.866 7.461 23.412 1.00 96.75 83 LEU A C 1
ATOM 618 O O . LEU A 1 83 ? -1.343 8.140 24.304 1.00 96.75 83 LEU A O 1
ATOM 622 N N . PRO A 1 84 ? -1.216 6.450 22.807 1.00 95.38 84 PRO A N 1
ATOM 623 C CA . PRO A 1 84 ? 0.191 6.175 23.062 1.00 95.38 84 PRO A CA 1
ATOM 624 C C . PRO A 1 84 ? 1.079 7.412 22.830 1.00 95.38 84 PRO A C 1
ATOM 626 O O . PRO A 1 84 ? 0.737 8.265 22.005 1.00 95.38 84 PRO A O 1
ATOM 629 N N . PRO A 1 85 ? 2.228 7.520 23.525 1.00 94.38 85 PRO A N 1
ATOM 630 C CA . PRO A 1 85 ? 3.162 8.621 23.327 1.00 94.38 85 PRO A CA 1
ATOM 631 C C . PRO A 1 85 ? 3.627 8.746 21.873 1.00 94.38 85 PRO A C 1
ATOM 633 O O . PRO A 1 85 ? 3.813 7.746 21.172 1.00 94.38 85 PRO A O 1
ATOM 636 N N . VAL A 1 86 ? 3.853 9.987 21.447 1.00 92.62 86 VAL A N 1
ATOM 637 C CA . VAL A 1 86 ? 4.457 10.283 20.146 1.00 92.62 86 VAL A CA 1
ATOM 638 C C . VAL A 1 86 ? 5.969 10.067 20.168 1.00 92.62 86 VAL A C 1
ATOM 640 O O . VAL A 1 86 ? 6.575 9.96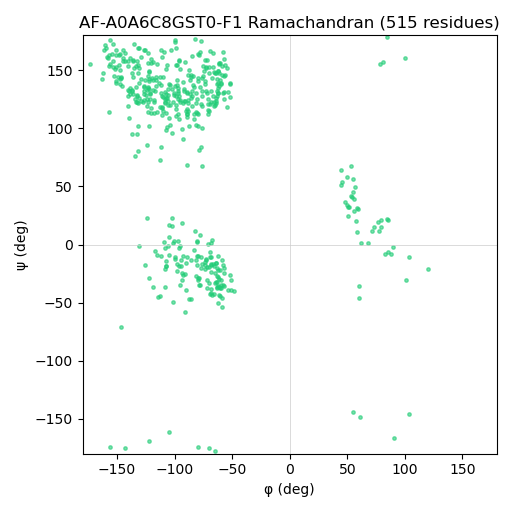2 21.238 1.00 92.62 86 VAL A O 1
ATOM 643 N N . ASP A 1 87 ? 6.572 10.013 18.982 1.00 88.75 87 ASP A N 1
ATOM 644 C CA . ASP A 1 87 ? 8.027 9.974 18.814 1.00 88.75 87 ASP A CA 1
ATOM 645 C C . ASP A 1 87 ? 8.722 11.117 19.582 1.00 88.75 87 ASP A C 1
ATOM 647 O O . ASP A 1 87 ? 8.266 12.262 19.625 1.00 88.75 87 ASP A O 1
ATOM 651 N N . SER A 1 88 ? 9.852 10.795 20.209 1.00 85.81 88 SER A N 1
ATOM 652 C CA . SER A 1 88 ? 10.725 11.754 20.892 1.00 85.81 88 SER A CA 1
ATOM 653 C C . SER A 1 88 ? 12.154 11.208 20.979 1.00 85.81 88 SER A C 1
ATOM 655 O O . SER A 1 88 ? 12.451 10.136 20.455 1.00 85.81 88 SER A O 1
ATOM 657 N N . ALA A 1 89 ? 13.047 11.910 21.679 1.00 80.94 89 ALA A N 1
ATOM 658 C CA . ALA A 1 89 ? 14.375 11.380 21.990 1.00 80.94 89 ALA A CA 1
ATOM 659 C C . ALA A 1 89 ? 14.330 10.104 22.862 1.00 80.94 89 ALA A C 1
ATOM 661 O O . ALA A 1 89 ? 15.287 9.336 22.867 1.00 80.94 89 ALA A O 1
ATOM 662 N N . GLU A 1 90 ? 13.236 9.873 23.599 1.00 85.75 90 GLU A N 1
ATOM 663 C CA . GLU A 1 90 ? 13.064 8.717 24.495 1.00 85.75 90 GLU A CA 1
ATOM 664 C C . GLU A 1 90 ? 12.074 7.673 23.948 1.00 85.75 90 GLU A C 1
ATOM 666 O O . GLU A 1 90 ? 12.024 6.549 24.445 1.00 85.75 90 GLU A O 1
ATOM 671 N N . VAL A 1 91 ? 11.284 8.034 22.931 1.00 88.00 91 VAL A N 1
ATOM 672 C CA . VAL A 1 91 ? 10.250 7.183 22.329 1.00 88.00 91 VAL A CA 1
ATOM 673 C C . VAL A 1 91 ? 10.565 6.994 20.851 1.00 88.00 91 VAL A C 1
ATOM 675 O O . VAL A 1 91 ? 10.561 7.950 20.079 1.00 88.00 91 VAL A O 1
ATOM 678 N N . VAL A 1 92 ? 10.813 5.747 20.465 1.00 85.19 92 VAL A N 1
ATOM 679 C CA . VAL A 1 92 ? 11.122 5.336 19.092 1.00 85.19 92 VAL A CA 1
ATOM 680 C C . VAL A 1 92 ? 9.957 4.499 18.571 1.00 85.19 92 VAL A C 1
ATOM 682 O O . VAL A 1 92 ? 9.443 3.660 19.307 1.00 85.19 92 VAL A O 1
ATOM 685 N N . LEU A 1 93 ? 9.536 4.730 17.323 1.00 88.69 93 LEU A N 1
ATOM 686 C CA . LEU A 1 93 ? 8.369 4.070 16.711 1.00 88.69 93 LEU A CA 1
ATOM 687 C C . LEU A 1 93 ? 7.049 4.320 17.472 1.00 88.69 93 LEU A C 1
ATOM 689 O O . LEU A 1 93 ? 6.141 3.491 17.462 1.00 88.69 93 LEU A O 1
ATOM 693 N N . GLY A 1 94 ? 6.930 5.478 18.120 1.00 92.19 94 GLY A N 1
ATOM 694 C CA . GLY A 1 94 ? 5.720 5.959 18.774 1.00 92.19 94 GLY A CA 1
ATOM 695 C C . GLY A 1 94 ? 4.607 6.346 17.800 1.00 92.19 94 GLY A C 1
ATOM 696 O O . GLY A 1 94 ? 4.697 6.179 16.577 1.00 92.19 94 GLY A O 1
ATOM 697 N N . PHE A 1 95 ? 3.524 6.878 18.358 1.00 94.06 95 PHE A N 1
ATOM 698 C CA . PHE A 1 95 ? 2.385 7.352 17.576 1.00 94.06 95 PHE A CA 1
ATOM 699 C C . PHE A 1 95 ? 2.775 8.599 16.748 1.00 94.06 95 PHE A C 1
ATOM 701 O O . PHE A 1 95 ? 3.558 9.423 17.224 1.00 94.06 95 PHE A O 1
ATOM 708 N N . PRO A 1 96 ? 2.272 8.787 15.515 1.00 94.50 96 PRO A N 1
ATOM 709 C CA . PRO A 1 96 ? 2.549 10.010 14.764 1.00 94.50 96 PRO A CA 1
ATOM 710 C C . PRO A 1 96 ? 1.838 11.229 15.368 1.00 94.50 96 PRO A C 1
ATOM 712 O O . PRO A 1 96 ? 0.743 11.120 15.925 1.00 94.50 96 PRO A O 1
ATOM 715 N N . ILE A 1 97 ? 2.405 12.417 15.165 1.00 95.25 97 ILE A N 1
ATOM 716 C CA . ILE A 1 97 ? 1.674 13.677 15.329 1.00 95.25 97 ILE A CA 1
ATOM 717 C C . ILE A 1 97 ? 0.780 13.863 14.110 1.00 95.25 97 ILE A C 1
ATOM 719 O O . ILE A 1 97 ? 1.279 13.936 12.992 1.00 95.25 97 ILE A O 1
ATOM 723 N N . ILE A 1 98 ? -0.529 13.969 14.327 1.00 96.19 98 ILE A N 1
ATOM 724 C CA . ILE A 1 98 ? -1.532 14.090 13.266 1.00 96.19 98 ILE A CA 1
ATOM 725 C C . ILE A 1 98 ? -2.042 15.525 13.214 1.00 96.19 98 ILE A C 1
ATOM 727 O O . ILE A 1 98 ? -2.472 16.074 14.228 1.00 96.19 98 ILE A O 1
ATOM 731 N N . ASN A 1 99 ? -2.033 16.122 12.025 1.00 96.75 99 ASN A N 1
ATOM 732 C CA . ASN A 1 99 ? -2.551 17.466 11.806 1.00 96.75 99 ASN A CA 1
ATOM 733 C C . ASN A 1 99 ? -3.420 17.519 10.547 1.00 96.75 99 ASN A C 1
ATOM 735 O O . ASN A 1 99 ? -2.960 17.173 9.465 1.00 96.75 99 ASN A O 1
ATOM 739 N N . VAL A 1 100 ? -4.664 17.983 10.675 1.00 97.25 100 VAL A N 1
ATOM 740 C CA . VAL A 1 100 ? -5.554 18.199 9.526 1.00 97.25 100 VAL A CA 1
ATOM 741 C C . VAL A 1 100 ? -5.212 19.535 8.882 1.00 97.25 100 VAL A C 1
ATOM 743 O O . VAL A 1 100 ? -5.403 20.595 9.478 1.00 97.25 100 VAL A O 1
ATOM 746 N N . THR A 1 101 ? -4.707 19.488 7.656 1.00 97.06 101 THR A N 1
ATOM 747 C CA . THR A 1 101 ? -4.362 20.669 6.855 1.00 97.06 101 THR A CA 1
ATOM 748 C C . THR A 1 101 ? -5.507 21.087 5.942 1.00 97.06 101 THR A C 1
ATOM 750 O O . THR A 1 101 ? -5.630 22.271 5.623 1.00 97.06 101 THR A O 1
ATOM 753 N N . GLN A 1 102 ? -6.391 20.151 5.588 1.00 96.38 102 GLN A N 1
ATOM 754 C CA . GLN A 1 102 ? -7.629 20.435 4.878 1.00 96.38 102 GLN A CA 1
ATOM 755 C C . GLN A 1 102 ? -8.778 19.575 5.428 1.00 96.38 102 GLN A C 1
ATOM 757 O O . GLN A 1 102 ? -8.810 18.368 5.188 1.00 96.38 102 GLN A O 1
ATOM 762 N N . PRO A 1 103 ? -9.745 20.165 6.153 1.00 94.06 103 PRO A N 1
ATOM 763 C CA . PRO A 1 103 ? -10.872 19.407 6.681 1.00 94.06 103 PRO A CA 1
ATOM 764 C C . PRO A 1 103 ? -11.847 19.010 5.569 1.00 94.06 103 PRO A C 1
ATOM 766 O O . PRO A 1 103 ? -12.010 19.732 4.581 1.00 94.06 103 PRO A O 1
ATOM 769 N N . ALA A 1 104 ? -12.566 17.908 5.784 1.00 92.62 104 ALA A N 1
ATOM 770 C CA . ALA A 1 104 ? -13.719 17.567 4.966 1.00 92.62 104 ALA A CA 1
ATOM 771 C C . ALA A 1 104 ? -14.809 18.634 5.159 1.00 92.62 104 ALA A C 1
ATOM 773 O O . ALA A 1 104 ? -15.236 18.917 6.279 1.00 92.62 104 ALA A O 1
ATOM 774 N N . THR A 1 105 ? -15.247 19.258 4.065 1.00 91.50 105 THR A N 1
ATOM 775 C CA . THR A 1 105 ? -16.254 20.339 4.101 1.00 91.50 105 THR A CA 1
ATOM 776 C C . THR A 1 105 ? -17.620 19.913 3.574 1.00 91.50 105 THR A C 1
ATOM 778 O O . THR A 1 105 ? -18.618 20.565 3.874 1.00 91.50 105 THR A O 1
ATOM 781 N N . ASP A 1 106 ? -17.669 18.816 2.821 1.00 91.12 106 ASP A N 1
ATOM 782 C CA . ASP A 1 106 ? -18.866 18.273 2.189 1.00 91.12 106 ASP A CA 1
ATOM 783 C C . ASP A 1 106 ? -18.870 16.751 2.372 1.00 91.12 106 ASP A C 1
ATOM 785 O O . ASP A 1 106 ? -18.207 16.020 1.636 1.00 91.12 106 ASP A O 1
ATOM 789 N N . ALA A 1 107 ? -19.567 16.285 3.412 1.00 88.31 107 ALA A N 1
ATOM 790 C CA . ALA A 1 107 ? -19.588 14.875 3.792 1.00 88.31 107 ALA A CA 1
ATOM 791 C C . ALA A 1 107 ? -20.180 13.975 2.695 1.00 88.31 107 ALA A C 1
ATOM 793 O O . ALA A 1 107 ? -19.760 12.829 2.575 1.00 88.31 107 ALA A O 1
ATOM 794 N N . ASP A 1 108 ? -21.084 14.498 1.859 1.00 92.25 108 ASP A N 1
ATOM 795 C CA . ASP A 1 108 ? -21.735 13.735 0.785 1.00 92.25 108 ASP A CA 1
ATOM 796 C C . ASP A 1 108 ? -20.766 13.392 -0.359 1.00 92.25 108 ASP A C 1
ATOM 798 O O . ASP A 1 108 ? -21.024 12.485 -1.151 1.00 92.25 108 ASP A O 1
ATOM 802 N N . LYS A 1 109 ? -19.639 14.110 -0.457 1.00 94.62 109 LYS A N 1
ATOM 803 C CA . LYS A 1 109 ? -18.575 13.828 -1.432 1.00 94.62 109 LYS A CA 1
ATOM 804 C C . LYS A 1 109 ? -17.519 12.867 -0.913 1.00 94.62 109 LYS A C 1
ATOM 806 O O . LYS A 1 109 ? -16.739 12.357 -1.713 1.00 94.62 109 LYS A O 1
ATOM 811 N N . MET A 1 110 ? -17.462 12.643 0.394 1.00 95.12 110 MET A N 1
ATOM 812 C CA . MET A 1 110 ? -16.491 11.742 0.999 1.00 95.12 110 MET A CA 1
ATOM 813 C C . MET A 1 110 ? -16.912 10.293 0.758 1.00 95.12 110 MET A C 1
ATOM 815 O O . MET A 1 110 ? -18.092 9.951 0.822 1.00 95.12 110 MET A O 1
ATOM 819 N N . ALA A 1 111 ? -15.946 9.412 0.528 1.00 95.62 111 ALA A N 1
ATOM 820 C CA . ALA A 1 111 ? -16.185 7.983 0.651 1.00 95.62 111 ALA A CA 1
ATOM 821 C C . ALA A 1 111 ? -16.570 7.650 2.109 1.00 95.62 111 ALA A C 1
ATOM 823 O O . ALA A 1 111 ? -16.118 8.339 3.031 1.00 95.62 111 ALA A O 1
ATOM 824 N N . PRO A 1 112 ? -17.400 6.626 2.353 1.00 93.69 112 PRO A N 1
ATOM 825 C CA . PRO A 1 112 ? -17.718 6.190 3.710 1.00 93.69 112 PRO A CA 1
ATOM 826 C C . PRO A 1 112 ? -16.489 5.596 4.417 1.00 93.69 112 PRO A C 1
ATOM 828 O O . PRO A 1 112 ? -15.488 5.265 3.784 1.00 93.69 112 PRO A O 1
ATOM 831 N N . GLY A 1 113 ? -16.568 5.458 5.741 1.00 95.19 113 GLY A N 1
ATOM 832 C CA . GLY A 1 113 ? -15.548 4.789 6.547 1.00 95.19 113 GLY A CA 1
ATOM 833 C C . GLY A 1 113 ? -14.436 5.692 7.094 1.00 95.19 113 GLY A C 1
ATOM 834 O O . GLY A 1 113 ? -14.532 6.921 7.118 1.00 95.19 113 GLY A O 1
ATOM 835 N N . PHE A 1 114 ? -13.376 5.046 7.574 1.00 96.81 114 PHE A N 1
ATOM 836 C CA . PHE A 1 114 ? -12.260 5.629 8.325 1.00 96.81 114 PHE A CA 1
ATOM 837 C C . PHE A 1 114 ? -10.947 5.354 7.606 1.00 96.81 114 PHE A C 1
ATOM 839 O O . PHE A 1 114 ? -10.806 4.308 6.979 1.00 96.81 114 PHE A O 1
ATOM 846 N N . TYR A 1 115 ? -9.980 6.260 7.718 1.00 97.50 115 TYR A N 1
ATOM 847 C CA . TYR A 1 115 ? -8.654 6.109 7.121 1.00 97.50 115 TYR A CA 1
ATOM 848 C C . TYR A 1 115 ? -7.791 5.192 7.983 1.00 97.50 115 TYR A C 1
ATOM 850 O O . TYR A 1 115 ? -7.286 5.630 9.016 1.00 97.50 115 TYR A O 1
ATOM 858 N N . PHE A 1 116 ? -7.624 3.939 7.571 1.00 97.56 116 PHE A N 1
ATOM 859 C CA . PHE A 1 116 ? -6.715 2.987 8.203 1.00 97.56 116 PHE A CA 1
ATOM 860 C C . PHE A 1 116 ? -5.314 3.153 7.641 1.00 97.56 116 PHE A C 1
ATOM 862 O O . PHE A 1 116 ? -5.128 3.148 6.422 1.00 97.56 116 PHE A O 1
ATOM 869 N N . ILE A 1 117 ? -4.341 3.306 8.532 1.00 95.38 117 ILE A N 1
ATOM 870 C CA . ILE A 1 117 ? -2.957 3.621 8.192 1.00 95.38 117 ILE A CA 1
ATOM 871 C C . ILE A 1 117 ? -2.037 2.695 8.985 1.00 95.38 117 ILE A C 1
ATOM 873 O O . ILE A 1 117 ? -2.209 2.505 10.193 1.00 95.38 117 ILE A O 1
ATOM 877 N N . THR A 1 118 ? -1.043 2.157 8.285 1.00 93.06 118 THR A N 1
ATOM 878 C CA . THR A 1 118 ? -0.015 1.271 8.836 1.00 93.06 118 THR A CA 1
ATOM 879 C C . THR A 1 118 ? 1.350 1.870 8.562 1.00 93.06 118 THR A C 1
ATOM 881 O O . THR A 1 118 ? 1.762 1.949 7.402 1.00 93.06 118 THR A O 1
ATOM 884 N N . HIS A 1 119 ? 2.062 2.275 9.612 1.00 91.12 119 HIS A N 1
ATOM 885 C CA . HIS A 1 119 ? 3.481 2.618 9.496 1.00 91.12 119 HIS A CA 1
ATOM 886 C C . HIS A 1 119 ? 4.348 1.423 9.876 1.00 91.12 119 HIS A C 1
ATOM 888 O O . HIS A 1 119 ? 3.941 0.617 10.714 1.00 91.12 119 HIS A O 1
ATOM 894 N N . PHE A 1 120 ? 5.541 1.348 9.296 1.00 88.81 120 PHE A N 1
ATOM 895 C CA . PHE A 1 120 ? 6.501 0.272 9.532 1.00 88.81 120 PHE A CA 1
ATOM 896 C C . PHE A 1 120 ? 6.820 0.100 11.026 1.00 88.81 120 PHE A C 1
ATOM 898 O O . PHE A 1 120 ? 7.307 1.035 11.661 1.00 88.81 120 PHE A O 1
ATOM 905 N N . ASP A 1 121 ? 6.509 -1.075 11.582 1.00 87.88 121 ASP A N 1
ATOM 906 C CA . ASP A 1 121 ? 6.709 -1.453 12.996 1.00 87.88 121 ASP A CA 1
ATOM 907 C C . ASP A 1 121 ? 6.159 -0.456 14.058 1.00 87.88 121 ASP A C 1
ATOM 909 O O . ASP A 1 121 ? 6.589 -0.437 15.218 1.00 87.88 121 ASP A O 1
ATOM 913 N N . ARG A 1 122 ? 5.156 0.361 13.695 1.00 90.69 122 ARG A N 1
ATOM 914 C CA . ARG A 1 122 ? 4.394 1.233 14.613 1.00 90.69 122 ARG A CA 1
ATOM 915 C C . ARG A 1 122 ? 2.986 0.686 14.900 1.00 90.69 122 ARG A C 1
ATOM 917 O O . ARG A 1 122 ? 2.678 -0.486 14.743 1.00 90.69 122 ARG A O 1
ATOM 924 N N . TYR A 1 123 ? 2.096 1.550 15.376 1.00 93.31 123 TYR A N 1
ATOM 925 C CA . TYR A 1 123 ? 0.685 1.226 15.573 1.00 93.31 123 TYR A CA 1
ATOM 926 C C . TYR A 1 123 ? -0.041 1.153 14.222 1.00 93.31 123 TYR A C 1
ATOM 928 O O . TYR A 1 123 ? 0.124 2.047 13.388 1.00 93.31 123 TYR A O 1
ATOM 936 N N . ASN A 1 124 ? -0.912 0.156 14.039 1.00 95.44 124 ASN A N 1
ATOM 937 C CA . ASN A 1 124 ? -1.987 0.243 13.045 1.00 95.44 124 ASN A CA 1
ATOM 938 C C . ASN A 1 124 ? -3.134 1.049 13.669 1.00 95.44 124 ASN A C 1
ATOM 940 O O . ASN A 1 124 ? -3.534 0.760 14.800 1.00 95.44 124 ASN A O 1
ATOM 944 N N . TYR A 1 125 ? -3.660 2.055 12.970 1.00 96.69 125 TYR A N 1
ATOM 945 C CA . TYR A 1 125 ? -4.717 2.924 13.504 1.00 96.69 125 TYR A CA 1
ATOM 946 C C . TYR A 1 125 ? -5.681 3.412 12.425 1.00 96.69 125 TYR A C 1
ATOM 948 O O . TYR A 1 125 ? -5.382 3.342 11.235 1.00 96.69 125 TYR A O 1
ATOM 956 N N . ALA A 1 126 ? -6.842 3.913 12.854 1.00 97.19 126 ALA A N 1
ATOM 957 C CA . ALA A 1 126 ? -7.867 4.470 11.980 1.00 97.19 126 ALA A CA 1
ATOM 958 C C . ALA A 1 126 ? -8.275 5.888 12.398 1.00 97.19 126 ALA A C 1
ATOM 960 O O . ALA A 1 126 ? -8.519 6.150 13.583 1.00 97.19 126 ALA A O 1
ATOM 961 N N . LEU A 1 127 ? -8.393 6.783 11.415 1.00 95.62 127 LEU A N 1
ATOM 962 C CA . LEU A 1 127 ? -8.817 8.174 11.589 1.00 95.62 127 LEU A CA 1
ATOM 963 C C . LEU A 1 127 ? -10.200 8.425 11.004 1.00 95.62 127 LEU A C 1
ATOM 965 O O . LEU A 1 127 ? -10.532 7.904 9.941 1.00 95.62 127 LEU A O 1
ATOM 969 N N . ASP A 1 128 ? -10.983 9.279 11.652 1.00 93.31 128 ASP A N 1
ATOM 970 C CA . ASP A 1 128 ? -12.155 9.868 11.007 1.00 93.31 128 ASP A CA 1
ATOM 971 C C . ASP A 1 128 ? -11.793 11.083 10.136 1.00 93.31 128 ASP A C 1
ATOM 973 O O . ASP A 1 128 ? -10.644 11.523 10.066 1.00 93.31 128 ASP A O 1
ATOM 977 N N . GLN A 1 129 ? -12.799 11.641 9.464 1.00 88.81 129 GLN A N 1
ATOM 978 C CA . GLN A 1 129 ? -12.657 12.798 8.571 1.00 88.81 129 GLN A CA 1
ATOM 979 C C . GLN A 1 129 ? -12.370 14.136 9.273 1.00 88.81 129 GLN A C 1
ATOM 981 O O . GLN A 1 129 ? -12.226 15.160 8.607 1.00 88.81 129 GLN A O 1
ATOM 986 N N . ASN A 1 130 ? -12.261 14.134 10.604 1.00 89.38 130 ASN A N 1
ATOM 987 C CA . ASN A 1 130 ? -11.759 15.257 11.393 1.00 89.38 130 ASN A CA 1
ATOM 988 C C . ASN A 1 130 ? -10.327 15.006 11.895 1.00 89.38 130 ASN A C 1
ATOM 990 O O . ASN A 1 130 ? -9.811 15.797 12.684 1.00 89.38 130 ASN A O 1
ATOM 994 N N . GLY A 1 131 ? -9.682 13.918 11.460 1.00 92.56 131 GLY A N 1
ATOM 995 C CA . GLY A 1 131 ? -8.341 13.531 11.894 1.00 92.56 131 GLY A CA 1
ATOM 996 C C . GLY A 1 131 ? -8.282 12.972 13.316 1.00 92.56 131 GLY A C 1
ATOM 997 O O . GLY A 1 131 ? -7.191 12.876 13.876 1.00 92.56 131 GLY A O 1
ATOM 998 N N . LEU A 1 132 ? -9.421 12.603 13.915 1.00 94.81 132 LEU A N 1
ATOM 999 C CA . LEU A 1 132 ? -9.442 11.979 15.237 1.00 94.81 132 LEU A CA 1
ATOM 1000 C C . LEU A 1 132 ? -9.184 10.479 15.115 1.00 94.81 132 LEU A C 1
ATOM 1002 O O . LEU A 1 132 ? -9.794 9.803 14.289 1.00 94.81 132 LEU A O 1
ATOM 1006 N N . VAL A 1 133 ? -8.325 9.943 15.984 1.00 97.00 133 VAL A N 1
ATOM 1007 C CA . VAL A 1 133 ? -8.099 8.497 16.099 1.00 97.00 133 VAL A CA 1
ATOM 1008 C C . VAL A 1 133 ? -9.326 7.842 16.720 1.00 97.00 133 VAL A C 1
ATOM 1010 O O . VAL A 1 133 ? -9.720 8.178 17.838 1.00 97.00 133 VAL A O 1
ATOM 1013 N N . ARG A 1 134 ? -9.926 6.900 15.990 1.00 96.94 134 ARG A N 1
ATOM 1014 C CA . ARG A 1 134 ? -11.134 6.159 16.403 1.00 96.94 134 ARG A CA 1
ATOM 1015 C C . ARG A 1 134 ? -10.864 4.685 16.676 1.00 96.94 134 ARG A C 1
ATOM 1017 O O . ARG A 1 134 ? -11.731 3.983 17.193 1.00 96.94 134 ARG A O 1
ATOM 1024 N N . TRP A 1 135 ? -9.673 4.217 16.324 1.00 97.62 135 TRP A N 1
ATOM 1025 C CA . TRP A 1 135 ? -9.215 2.861 16.576 1.00 97.62 135 TRP A CA 1
ATOM 1026 C C . TRP A 1 135 ? -7.692 2.794 16.460 1.00 97.62 135 TRP A C 1
ATOM 1028 O O . TRP A 1 135 ? -7.109 3.513 15.650 1.00 97.62 135 TRP A O 1
ATOM 1038 N N . TYR A 1 136 ? -7.061 1.928 17.247 1.00 97.62 136 TYR A N 1
ATOM 1039 C CA . TYR A 1 136 ? -5.691 1.471 17.030 1.00 97.62 136 TYR A CA 1
ATOM 1040 C C . TYR A 1 136 ? -5.496 0.096 17.670 1.00 97.62 136 TYR A C 1
ATOM 1042 O O . TYR A 1 136 ? -6.294 -0.309 18.515 1.00 97.62 136 TYR A O 1
ATOM 1050 N N . VAL A 1 137 ? -4.426 -0.600 17.297 1.00 96.75 137 VAL A N 1
ATOM 1051 C CA . VAL A 1 137 ? -3.985 -1.834 17.959 1.00 96.75 137 VAL A CA 1
ATOM 1052 C C . VAL A 1 137 ? -2.552 -1.680 18.476 1.00 96.75 137 VAL A C 1
ATOM 1054 O O . VAL A 1 137 ? -1.776 -0.915 17.899 1.00 96.75 137 VAL A O 1
ATOM 1057 N N . THR A 1 138 ? -2.196 -2.352 19.574 1.00 94.44 138 THR A N 1
ATOM 1058 C CA . THR A 1 138 ? -0.829 -2.321 20.127 1.00 94.44 138 THR A CA 1
ATOM 1059 C C . THR A 1 138 ? 0.206 -2.853 19.131 1.00 94.44 138 THR A C 1
ATOM 1061 O O . THR A 1 138 ? -0.100 -3.675 18.269 1.00 94.44 138 THR A O 1
ATOM 1064 N N . GLN A 1 139 ? 1.465 -2.438 19.303 1.00 92.31 139 GLN A N 1
ATOM 1065 C CA . GLN A 1 139 ? 2.620 -2.902 18.512 1.00 92.31 139 GLN A CA 1
ATOM 1066 C C . GLN A 1 139 ? 2.991 -4.381 18.764 1.00 92.31 139 GLN A C 1
ATOM 1068 O O . GLN A 1 139 ? 3.949 -4.916 18.194 1.00 92.31 139 GLN A O 1
ATOM 1073 N N . ASP A 1 140 ? 2.236 -5.082 19.617 1.00 91.50 140 ASP A N 1
ATOM 1074 C CA . ASP A 1 140 ? 2.309 -6.541 19.702 1.00 91.50 140 ASP A CA 1
ATOM 1075 C C . ASP A 1 140 ? 1.876 -7.177 18.379 1.00 91.50 140 ASP A C 1
ATOM 1077 O O . ASP A 1 140 ? 2.440 -8.202 17.988 1.00 91.50 140 ASP A O 1
ATOM 1081 N N . TYR A 1 141 ? 0.946 -6.529 17.670 1.00 93.81 141 TYR A N 1
ATOM 1082 C CA . TYR A 1 141 ? 0.539 -6.909 16.327 1.00 93.81 141 TYR A CA 1
ATOM 1083 C C . TYR A 1 141 ? 1.488 -6.324 15.280 1.00 93.81 141 TYR A C 1
ATOM 1085 O O . TYR A 1 141 ? 1.847 -5.149 15.375 1.00 93.81 141 TYR A O 1
ATOM 1093 N N . PRO A 1 142 ? 1.873 -7.117 14.268 1.00 92.94 142 PRO A N 1
ATOM 1094 C CA . PRO A 1 142 ? 2.707 -6.630 13.180 1.00 92.94 142 PRO A CA 1
ATOM 1095 C C . PRO A 1 142 ? 2.069 -5.452 12.425 1.00 92.94 142 PRO A C 1
ATOM 1097 O O . PRO A 1 142 ? 0.847 -5.393 12.233 1.00 92.94 142 PRO A O 1
ATOM 1100 N N . SER A 1 143 ? 2.897 -4.527 11.950 1.00 89.62 143 SER A N 1
ATOM 1101 C CA . SER A 1 143 ? 2.471 -3.349 11.186 1.00 89.62 143 SER A CA 1
ATOM 1102 C C . SER A 1 143 ? 3.370 -3.166 9.962 1.00 89.62 143 SER A C 1
ATOM 1104 O O . SER A 1 143 ? 4.270 -2.325 9.917 1.00 89.62 143 SER A O 1
ATOM 1106 N N . TYR A 1 144 ? 3.132 -4.004 8.961 1.00 86.94 144 TYR A N 1
ATOM 1107 C CA . TYR A 1 144 ? 3.804 -3.909 7.671 1.00 86.94 144 TYR A CA 1
ATOM 1108 C C . TYR A 1 144 ? 2.853 -4.351 6.563 1.00 86.94 144 TYR A C 1
ATOM 1110 O O . TYR A 1 144 ? 2.272 -3.516 5.863 1.00 86.94 144 TYR A O 1
ATOM 1118 N N . ASN A 1 145 ? 2.573 -5.652 6.502 1.00 87.88 145 ASN A N 1
ATOM 1119 C CA . ASN A 1 145 ? 1.703 -6.244 5.493 1.00 87.88 145 ASN A CA 1
ATOM 1120 C C . ASN A 1 145 ? 0.247 -6.249 5.956 1.00 87.88 145 ASN A C 1
ATOM 1122 O O . ASN A 1 145 ? -0.304 -7.297 6.232 1.00 87.88 145 ASN A O 1
ATOM 1126 N N . PHE A 1 146 ? -0.390 -5.091 6.074 1.00 92.50 146 PHE A N 1
ATOM 1127 C CA . PHE A 1 146 ? -1.739 -5.003 6.636 1.00 92.50 146 PHE A CA 1
ATOM 1128 C C . PHE A 1 146 ? -2.829 -5.107 5.559 1.00 92.50 146 PHE A C 1
ATOM 1130 O O . PHE A 1 146 ? -2.865 -4.295 4.628 1.00 92.50 146 PHE A O 1
ATOM 1137 N N . VAL A 1 147 ? -3.747 -6.068 5.690 1.00 95.19 147 VAL A N 1
ATOM 1138 C CA . VAL A 1 147 ? -4.934 -6.178 4.824 1.00 95.19 147 VAL A CA 1
ATOM 1139 C C . VAL A 1 147 ? -6.130 -6.736 5.585 1.00 95.19 147 VAL A C 1
ATOM 1141 O O . VAL A 1 147 ? -5.969 -7.606 6.436 1.00 95.19 147 VAL A O 1
ATOM 1144 N N . ARG A 1 148 ? -7.334 -6.241 5.282 1.00 95.19 148 ARG A N 1
ATOM 1145 C CA . ARG A 1 148 ? -8.585 -6.816 5.790 1.00 95.19 148 ARG A CA 1
ATOM 1146 C C . ARG A 1 148 ? -9.121 -7.846 4.805 1.00 95.19 148 ARG A C 1
ATOM 1148 O O . ARG A 1 148 ? -9.172 -7.563 3.612 1.00 95.19 148 ARG A O 1
ATOM 1155 N N . ILE A 1 149 ? -9.528 -9.001 5.309 1.00 95.06 149 ILE A N 1
ATOM 1156 C CA . ILE A 1 149 ? -10.130 -10.088 4.528 1.00 95.06 149 ILE A CA 1
ATOM 1157 C C . ILE A 1 149 ? -11.651 -10.138 4.732 1.00 95.06 149 ILE A C 1
ATOM 1159 O O . ILE A 1 149 ? -12.189 -9.497 5.635 1.00 95.06 149 ILE A O 1
ATOM 1163 N N . ASP A 1 150 ? -12.348 -10.906 3.891 1.00 91.81 150 ASP A N 1
ATOM 1164 C CA . ASP A 1 150 ? -13.819 -10.932 3.785 1.00 91.81 150 ASP A CA 1
ATOM 1165 C C . ASP A 1 150 ? -14.562 -11.256 5.091 1.00 91.81 150 ASP A C 1
ATOM 1167 O O . ASP A 1 150 ? -15.721 -10.881 5.256 1.00 91.81 150 ASP A O 1
ATOM 1171 N N . ASN A 1 151 ? -13.917 -11.951 6.033 1.00 92.81 151 ASN A N 1
ATOM 1172 C CA . ASN A 1 151 ? -14.496 -12.258 7.346 1.00 92.81 151 ASN A CA 1
ATOM 1173 C C . ASN A 1 151 ? -14.396 -11.086 8.350 1.00 92.81 151 ASN A C 1
ATOM 1175 O O . ASN A 1 151 ? -14.769 -11.243 9.513 1.00 92.81 151 ASN A O 1
ATOM 1179 N N . GLY A 1 152 ? -13.873 -9.936 7.919 1.00 94.31 152 GLY A N 1
ATOM 1180 C CA . GLY A 1 152 ? -13.692 -8.734 8.727 1.00 94.31 152 GLY A CA 1
ATOM 1181 C C . GLY A 1 152 ? -12.395 -8.708 9.543 1.00 94.31 152 GLY A C 1
ATOM 1182 O O . GLY A 1 152 ? -12.095 -7.673 10.143 1.00 94.31 152 GLY A O 1
ATOM 1183 N N . HIS A 1 153 ? -11.614 -9.792 9.562 1.00 96.44 153 HIS A N 1
ATOM 1184 C CA . HIS A 1 153 ? -10.313 -9.851 10.229 1.00 96.44 153 HIS A CA 1
ATOM 1185 C C . HIS A 1 153 ? -9.216 -9.191 9.388 1.00 96.44 153 HIS A C 1
ATOM 1187 O O . HIS A 1 153 ? -9.352 -8.986 8.182 1.00 96.44 153 HIS A O 1
ATOM 1193 N N . PHE A 1 154 ? -8.099 -8.887 10.035 1.00 97.06 154 PHE A N 1
ATOM 1194 C CA . PHE A 1 154 ? -6.869 -8.430 9.415 1.00 97.06 154 PHE A CA 1
ATOM 1195 C C . PHE A 1 154 ? -5.842 -9.541 9.374 1.00 97.06 154 PHE A C 1
ATOM 1197 O O . PHE A 1 154 ? -5.637 -10.208 10.385 1.00 97.06 154 PHE A O 1
ATOM 1204 N N . LEU A 1 155 ? -5.148 -9.660 8.247 1.00 97.06 155 LEU A N 1
ATOM 1205 C CA . LEU A 1 155 ? -3.887 -10.378 8.138 1.00 97.06 155 LEU A CA 1
ATOM 1206 C C . LEU A 1 155 ? -2.738 -9.377 8.209 1.00 97.06 155 LEU A C 1
ATOM 1208 O O . LEU A 1 155 ? -2.817 -8.298 7.614 1.00 97.06 155 LEU A O 1
ATOM 1212 N N . THR A 1 156 ? -1.690 -9.723 8.956 1.00 95.44 156 THR A N 1
ATOM 1213 C CA . THR A 1 156 ? -0.489 -8.890 9.060 1.00 95.44 156 THR A CA 1
ATOM 1214 C C . THR A 1 156 ? 0.777 -9.682 9.375 1.00 95.44 156 THR A C 1
ATOM 1216 O O . THR A 1 156 ? 0.736 -10.648 10.130 1.00 95.44 156 THR A O 1
ATOM 1219 N N . THR A 1 157 ? 1.905 -9.249 8.815 1.00 93.94 157 THR A N 1
ATOM 1220 C CA . THR A 1 157 ? 3.280 -9.670 9.158 1.00 93.94 157 THR A CA 1
ATOM 1221 C C . THR A 1 157 ? 4.136 -8.413 9.333 1.00 93.94 157 THR A C 1
ATOM 1223 O O . THR A 1 157 ? 3.665 -7.318 9.012 1.00 93.94 157 THR A O 1
ATOM 1226 N N . SER A 1 158 ? 5.358 -8.535 9.861 1.00 91.12 158 SER A N 1
ATOM 1227 C CA . SER A 1 158 ? 6.388 -7.484 9.814 1.00 91.12 158 SER A CA 1
ATOM 1228 C C . SER A 1 158 ? 7.785 -8.047 10.079 1.00 91.12 158 SER A C 1
ATOM 1230 O O . SER A 1 158 ? 7.919 -9.190 10.522 1.00 91.12 158 SER A O 1
ATOM 1232 N N . GLU A 1 159 ? 8.823 -7.251 9.816 1.00 87.94 159 GLU A N 1
ATOM 1233 C CA . GLU A 1 159 ? 10.221 -7.668 9.986 1.00 87.94 159 GLU A CA 1
ATOM 1234 C C . GLU A 1 159 ? 10.521 -8.014 11.445 1.00 87.94 159 GLU A C 1
ATOM 1236 O O . GLU A 1 159 ? 11.095 -9.059 11.755 1.00 87.94 159 GLU A O 1
ATOM 1241 N N . ALA A 1 160 ? 10.038 -7.180 12.369 1.00 87.75 160 ALA A N 1
ATOM 1242 C CA . ALA A 1 160 ? 10.214 -7.378 13.803 1.00 87.75 160 ALA A CA 1
ATOM 1243 C C . ALA A 1 160 ? 9.566 -8.667 14.345 1.00 87.75 160 ALA A C 1
ATOM 1245 O O . ALA A 1 160 ? 9.784 -9.026 15.507 1.00 87.75 160 ALA A O 1
ATOM 1246 N N . LYS A 1 161 ? 8.751 -9.365 13.544 1.00 89.88 161 LYS A N 1
ATOM 1247 C CA . LYS A 1 161 ? 8.013 -10.570 13.935 1.00 89.88 161 LYS A CA 1
ATOM 1248 C C . LYS A 1 161 ? 8.587 -11.773 13.194 1.00 89.88 161 LYS A C 1
ATOM 1250 O O . LYS A 1 161 ? 8.098 -12.170 12.140 1.00 89.88 161 LYS A O 1
ATOM 1255 N N . ASN A 1 162 ? 9.667 -12.310 13.771 1.00 90.56 162 ASN A N 1
ATOM 1256 C CA . ASN A 1 162 ? 10.404 -13.465 13.251 1.00 90.56 162 ASN A CA 1
ATOM 1257 C C . ASN A 1 162 ? 10.830 -13.280 11.783 1.00 90.56 162 ASN A C 1
ATOM 1259 O O . ASN A 1 162 ? 10.676 -14.191 10.978 1.00 90.56 162 ASN A O 1
ATOM 1263 N N . THR A 1 163 ? 11.299 -12.075 11.433 1.00 88.25 163 THR A N 1
ATOM 1264 C CA . THR A 1 163 ? 11.725 -11.716 10.072 1.00 88.25 163 THR A CA 1
ATOM 1265 C C . THR A 1 163 ? 10.662 -12.103 9.044 1.00 88.25 163 THR A C 1
ATOM 1267 O O . THR A 1 163 ? 10.889 -12.914 8.157 1.00 88.25 163 THR A O 1
ATOM 1270 N N . TYR A 1 164 ? 9.449 -11.570 9.216 1.00 90.00 164 TYR A N 1
ATOM 1271 C CA . TYR A 1 164 ? 8.294 -11.798 8.339 1.00 90.00 164 TYR A CA 1
ATOM 1272 C C . TYR A 1 164 ? 7.685 -13.208 8.329 1.00 90.00 164 TYR A C 1
ATOM 1274 O O . TYR A 1 164 ? 6.725 -13.423 7.588 1.00 90.00 164 TYR A O 1
ATOM 1282 N N . LEU A 1 165 ? 8.186 -14.159 9.121 1.00 93.19 165 LEU A N 1
ATOM 1283 C CA . LEU A 1 165 ? 7.692 -15.546 9.119 1.00 93.19 165 LEU A CA 1
ATOM 1284 C C . LEU A 1 165 ? 6.422 -15.756 9.943 1.00 93.19 165 LEU A C 1
ATOM 1286 O O . LEU A 1 165 ? 5.774 -16.796 9.820 1.00 93.19 165 LEU A O 1
ATOM 1290 N N . ASP A 1 166 ? 6.058 -14.781 10.770 1.00 94.19 166 ASP A N 1
ATOM 1291 C CA . ASP A 1 166 ? 4.888 -14.872 11.631 1.00 94.19 166 ASP A CA 1
ATOM 1292 C C . ASP A 1 166 ? 3.754 -14.004 11.064 1.00 94.19 166 ASP A C 1
ATOM 1294 O O . ASP A 1 166 ? 3.805 -12.769 11.125 1.00 94.19 166 ASP A O 1
ATOM 1298 N N . MET A 1 167 ? 2.701 -14.644 10.537 1.00 96.19 167 MET A N 1
ATOM 1299 C CA . MET A 1 167 ? 1.482 -13.957 10.091 1.00 96.19 167 MET A CA 1
ATOM 1300 C C . MET A 1 167 ? 0.367 -14.079 11.123 1.00 96.19 167 MET A C 1
ATOM 1302 O O . MET A 1 167 ? 0.008 -15.166 11.577 1.00 96.19 167 MET A O 1
ATOM 1306 N N . TYR A 1 168 ? -0.211 -12.937 11.471 1.00 96.81 168 TYR A N 1
ATOM 1307 C CA . TYR A 1 168 ? -1.240 -12.790 12.488 1.00 96.81 168 TYR A CA 1
ATOM 1308 C C . TYR A 1 168 ? -2.584 -12.547 11.810 1.00 96.81 168 TYR A C 1
ATOM 1310 O O . TYR A 1 168 ? -2.680 -11.682 10.942 1.00 96.81 168 TYR A O 1
ATOM 1318 N N . GLU A 1 169 ? -3.625 -13.249 12.257 1.00 97.31 169 GLU A N 1
ATOM 1319 C CA . GLU A 1 169 ? -5.020 -12.955 11.924 1.00 97.31 169 GLU A CA 1
ATOM 1320 C C . GLU A 1 169 ? -5.759 -12.440 13.157 1.00 97.31 169 GLU A C 1
ATOM 1322 O O . GLU A 1 169 ? -5.880 -13.163 14.151 1.00 97.31 169 GLU A O 1
ATOM 1327 N N . PHE A 1 170 ? -6.271 -11.211 13.115 1.00 97.56 170 PHE A N 1
ATOM 1328 C CA . PHE A 1 170 ? -6.932 -10.593 14.268 1.00 97.56 170 PHE A CA 1
ATOM 1329 C C . PHE A 1 170 ? -8.102 -9.690 13.881 1.00 97.56 170 PHE A C 1
ATOM 1331 O O . PHE A 1 170 ? -8.178 -9.210 12.759 1.00 97.56 170 PHE A O 1
ATOM 1338 N N . ASP A 1 171 ? -9.029 -9.446 14.804 1.00 96.94 171 ASP A N 1
ATOM 1339 C CA . ASP A 1 171 ? -10.213 -8.620 14.536 1.00 96.94 171 ASP A CA 1
ATOM 1340 C C . ASP A 1 171 ? -10.088 -7.168 15.040 1.00 96.94 171 ASP A C 1
ATOM 1342 O O . ASP A 1 171 ? -9.158 -6.786 15.754 1.00 96.94 171 ASP A O 1
ATOM 1346 N N . MET A 1 172 ? -11.088 -6.347 14.711 1.00 96.69 172 MET A N 1
ATOM 1347 C CA . MET A 1 172 ? -11.223 -4.960 15.178 1.00 96.69 172 MET A CA 1
ATOM 1348 C C . MET A 1 172 ? -11.277 -4.810 16.709 1.00 96.69 172 MET A C 1
ATOM 1350 O O . MET A 1 172 ? -11.067 -3.711 17.224 1.00 96.69 172 MET A O 1
ATOM 1354 N N . MET A 1 173 ? -11.556 -5.880 17.457 1.00 97.00 173 MET A N 1
ATOM 1355 C CA . MET A 1 173 ? -11.527 -5.860 18.922 1.00 97.00 173 MET A CA 1
ATOM 1356 C C . MET A 1 173 ? -10.110 -6.064 19.474 1.00 97.00 173 MET A C 1
ATOM 1358 O O . MET A 1 173 ? -9.916 -5.967 20.684 1.00 97.00 173 MET A O 1
ATOM 1362 N N . GLY A 1 174 ? -9.124 -6.333 18.613 1.00 96.38 174 GLY A N 1
ATOM 1363 C CA . GLY A 1 174 ? -7.755 -6.654 19.005 1.00 96.38 174 GLY A CA 1
ATOM 1364 C C . GLY A 1 174 ? -7.595 -8.105 19.460 1.00 96.38 174 GLY A C 1
ATOM 1365 O O . GLY A 1 174 ? -6.655 -8.417 20.199 1.00 96.38 174 GLY A O 1
ATOM 1366 N N . ARG A 1 175 ? -8.508 -9.002 19.067 1.00 97.00 175 ARG A N 1
ATOM 1367 C CA . ARG A 1 175 ? -8.417 -10.431 19.372 1.00 97.00 175 ARG A CA 1
ATOM 1368 C C . ARG A 1 175 ? -7.625 -11.156 18.290 1.00 97.00 175 ARG A C 1
ATOM 1370 O O . ARG A 1 175 ? -8.057 -11.193 17.144 1.00 97.00 175 ARG A O 1
ATOM 1377 N N . LEU A 1 176 ? -6.540 -11.822 18.680 1.00 97.19 176 LEU A N 1
ATOM 1378 C CA . LEU A 1 176 ? -5.844 -12.781 17.824 1.00 97.19 176 LEU A CA 1
ATOM 1379 C C . LEU A 1 176 ? -6.703 -14.044 17.654 1.00 97.19 176 LEU A C 1
ATOM 1381 O O . LEU A 1 176 ? -7.109 -14.663 18.645 1.00 97.19 176 LEU A O 1
ATOM 1385 N N . HIS A 1 177 ? -6.971 -14.421 16.408 1.00 96.62 177 HIS A N 1
ATOM 1386 C CA . HIS A 1 177 ? -7.719 -15.627 16.042 1.00 96.62 177 HIS A CA 1
ATOM 1387 C C . HIS A 1 177 ? -6.790 -16.744 15.592 1.00 96.62 177 HIS A C 1
ATOM 1389 O O . HIS A 1 177 ? -6.882 -17.857 16.114 1.00 96.62 177 HIS A O 1
ATOM 1395 N N . THR A 1 178 ? -5.868 -16.423 14.686 1.00 95.69 178 THR A N 1
ATOM 1396 C CA . THR A 1 178 ? -4.975 -17.401 14.065 1.00 95.69 178 THR A CA 1
ATOM 1397 C C . THR A 1 178 ? -3.559 -16.852 13.997 1.00 95.69 178 THR A C 1
ATOM 1399 O O . THR A 1 178 ? -3.340 -15.649 13.854 1.00 95.69 178 THR A O 1
ATOM 1402 N N . PHE A 1 179 ? -2.596 -17.758 14.109 1.00 93.88 179 PHE A N 1
ATOM 1403 C CA . PHE A 1 179 ? -1.181 -17.488 13.923 1.00 93.88 179 PHE A CA 1
ATOM 1404 C C . PHE A 1 179 ? -0.643 -18.497 12.912 1.00 93.88 179 PHE A C 1
ATOM 1406 O O . PHE A 1 179 ? -0.771 -19.705 13.134 1.00 93.88 179 PHE A O 1
ATOM 1413 N N . TYR A 1 180 ? -0.072 -18.012 11.815 1.00 95.12 180 TYR A N 1
ATOM 1414 C CA . TYR A 1 180 ? 0.500 -18.837 10.756 1.00 95.12 180 TYR A CA 1
ATOM 1415 C C . TYR A 1 180 ? 2.024 -18.754 10.836 1.00 95.12 180 T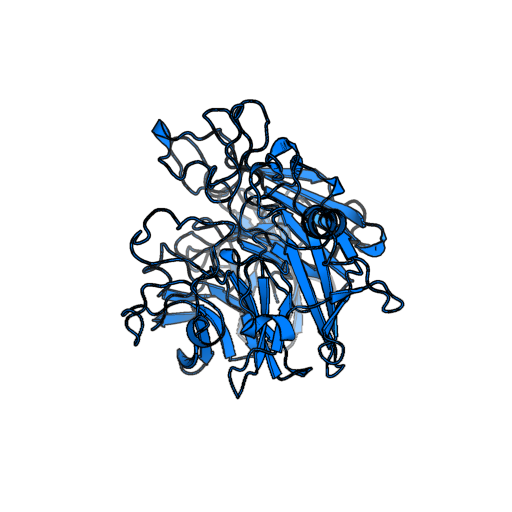YR A C 1
ATOM 1417 O O . TYR A 1 180 ? 2.583 -17.659 10.816 1.00 95.12 180 TYR A O 1
ATOM 1425 N N . ASN A 1 181 ? 2.676 -19.916 10.914 1.00 93.94 181 ASN A N 1
ATOM 1426 C CA . ASN A 1 181 ? 4.123 -20.028 10.745 1.00 93.94 181 ASN A CA 1
ATOM 1427 C C . ASN A 1 181 ? 4.391 -20.244 9.259 1.00 93.94 181 ASN A C 1
ATOM 1429 O O . ASN A 1 181 ? 4.012 -21.289 8.724 1.00 93.94 181 ASN A O 1
ATOM 1433 N N . LEU A 1 182 ? 4.995 -19.263 8.609 1.00 93.62 182 LEU A N 1
ATOM 1434 C CA . LEU A 1 182 ? 5.247 -19.295 7.177 1.00 93.62 182 LEU A CA 1
ATOM 1435 C C . LEU A 1 182 ? 6.562 -20.024 6.871 1.00 93.62 182 LEU A C 1
ATOM 1437 O O . LEU A 1 182 ? 7.533 -19.922 7.620 1.00 93.62 182 LEU A O 1
ATOM 1441 N N . ASP A 1 183 ? 6.594 -20.737 5.745 1.00 91.56 183 ASP A N 1
ATOM 1442 C CA . ASP A 1 183 ? 7.816 -21.376 5.236 1.00 91.56 183 ASP A CA 1
ATOM 1443 C C . ASP A 1 183 ? 8.727 -20.376 4.505 1.00 91.56 183 ASP A C 1
ATOM 1445 O O . ASP A 1 183 ? 9.948 -20.539 4.505 1.00 91.56 183 ASP A O 1
ATOM 1449 N N . ASN A 1 184 ? 8.125 -19.340 3.912 1.00 93.75 184 ASN A N 1
ATOM 1450 C CA . ASN A 1 184 ? 8.773 -18.261 3.172 1.00 93.75 184 ASN A CA 1
ATOM 1451 C C . ASN A 1 184 ? 8.465 -16.919 3.850 1.00 93.75 184 ASN A C 1
ATOM 1453 O O . ASN A 1 184 ? 7.368 -16.716 4.373 1.00 93.75 184 ASN A O 1
ATOM 1457 N N . GLN A 1 185 ? 9.432 -16.007 3.854 1.00 92.94 185 GLN A N 1
ATOM 1458 C CA . GLN A 1 185 ? 9.285 -14.677 4.456 1.00 92.94 185 GLN A CA 1
ATOM 1459 C C . GLN A 1 185 ? 8.370 -13.831 3.569 1.00 92.94 185 GLN A C 1
ATOM 1461 O O . GLN A 1 185 ? 8.551 -13.839 2.355 1.00 92.94 185 GLN A O 1
ATOM 1466 N N . PHE A 1 186 ? 7.368 -13.141 4.127 1.00 93.25 186 PHE A N 1
ATOM 1467 C CA . PHE A 1 186 ? 6.427 -12.317 3.349 1.00 93.25 186 PHE A CA 1
ATOM 1468 C C . PHE A 1 186 ? 6.799 -10.835 3.386 1.00 93.25 186 PHE A C 1
ATOM 1470 O O . PHE A 1 186 ? 6.686 -10.182 4.427 1.00 93.25 186 PHE A O 1
ATOM 1477 N N . HIS A 1 187 ? 7.126 -10.270 2.228 1.00 86.94 187 HIS A N 1
ATOM 1478 C CA . HIS A 1 187 ? 7.616 -8.900 2.097 1.00 86.94 187 HIS A CA 1
ATOM 1479 C C . HIS A 1 187 ? 6.532 -7.983 1.530 1.00 86.94 187 HIS A C 1
ATOM 1481 O O . HIS A 1 187 ? 5.812 -8.334 0.595 1.00 86.94 187 HIS A O 1
ATOM 1487 N N . HIS A 1 188 ? 6.437 -6.783 2.101 1.00 87.81 188 HIS A N 1
ATOM 1488 C CA . HIS A 1 188 ? 5.668 -5.617 1.652 1.00 87.81 188 HIS A CA 1
ATOM 1489 C C . HIS A 1 188 ? 4.142 -5.740 1.511 1.00 87.81 188 HIS A C 1
ATOM 1491 O O . HIS A 1 188 ? 3.453 -4.750 1.772 1.00 87.81 188 HIS A O 1
ATOM 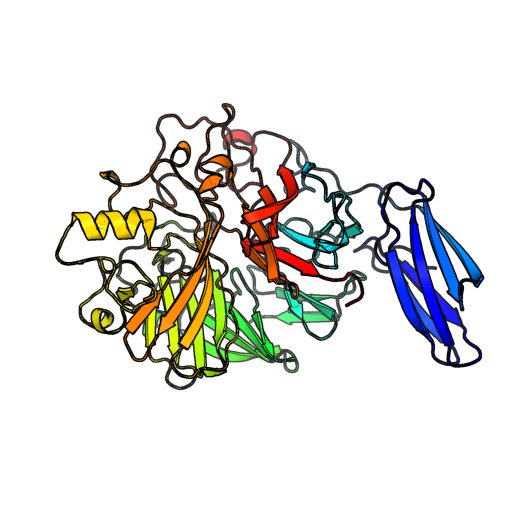1497 N N . SER A 1 189 ? 3.563 -6.873 1.091 1.00 92.12 189 SER A N 1
ATOM 1498 C CA . SER A 1 189 ? 2.126 -7.009 0.814 1.00 92.12 189 SER A CA 1
ATOM 1499 C C . SER A 1 189 ? 1.539 -8.385 1.103 1.00 92.12 189 SER A C 1
ATOM 1501 O O . SER A 1 189 ? 2.183 -9.401 0.877 1.00 92.12 189 SER A O 1
ATOM 1503 N N . ILE A 1 190 ? 0.255 -8.399 1.461 1.00 95.25 190 ILE A N 1
ATOM 1504 C CA . ILE A 1 190 ? -0.627 -9.563 1.351 1.00 95.25 190 ILE A CA 1
ATOM 1505 C C . ILE A 1 190 ? -1.828 -9.120 0.516 1.00 95.25 190 ILE A C 1
ATOM 1507 O O . ILE A 1 190 ? -2.384 -8.045 0.759 1.00 95.25 190 ILE A O 1
ATOM 1511 N N . TRP A 1 191 ? -2.219 -9.927 -0.465 1.00 95.62 191 TRP A N 1
ATOM 1512 C CA . TRP A 1 191 ? -3.371 -9.668 -1.321 1.00 95.62 191 TRP A CA 1
ATOM 1513 C C . TRP A 1 191 ? -4.365 -10.835 -1.267 1.00 95.62 191 TRP A C 1
ATOM 1515 O O . TRP A 1 191 ? -3.979 -11.962 -1.587 1.00 95.62 191 TRP A O 1
ATOM 1525 N N . PRO A 1 192 ? -5.636 -10.600 -0.894 1.00 95.75 192 PRO A N 1
ATOM 1526 C CA . PRO A 1 192 ? -6.685 -11.606 -1.003 1.00 95.75 192 PRO A CA 1
ATOM 1527 C C . PRO A 1 192 ? -6.943 -11.930 -2.476 1.00 95.75 192 PRO A C 1
ATOM 1529 O O . PRO A 1 192 ? -7.297 -11.050 -3.259 1.00 95.75 192 PRO A O 1
ATOM 1532 N N . TRP A 1 193 ? -6.742 -13.185 -2.862 1.00 95.69 193 TRP A N 1
ATOM 1533 C CA . TRP A 1 193 ? -7.161 -13.681 -4.171 1.00 95.69 193 TRP A CA 1
ATOM 1534 C C . TRP A 1 193 ? -8.625 -14.125 -4.105 1.00 95.69 193 TRP A C 1
ATOM 1536 O O . TRP A 1 193 ? -9.442 -13.711 -4.921 1.00 95.69 193 TRP A O 1
ATOM 1546 N N . ASP A 1 194 ? -8.983 -14.886 -3.076 1.00 94.12 194 ASP A N 1
ATOM 1547 C CA . ASP A 1 194 ? -10.365 -15.241 -2.775 1.00 94.12 194 ASP A CA 1
ATOM 1548 C C . ASP A 1 194 ? -10.586 -15.282 -1.252 1.00 94.12 194 ASP A C 1
ATOM 1550 O O . ASP A 1 194 ? -9.689 -14.962 -0.472 1.00 94.12 194 ASP A O 1
ATOM 1554 N N . SER A 1 195 ? -11.781 -15.696 -0.819 1.00 92.00 195 SER A N 1
ATOM 1555 C CA . SER A 1 195 ? -12.169 -15.778 0.599 1.00 92.00 195 SER A CA 1
ATOM 1556 C C . SER A 1 195 ? -11.201 -16.551 1.511 1.00 92.00 195 SER A C 1
ATOM 1558 O O . SER A 1 195 ? -11.188 -16.309 2.715 1.00 92.00 195 SER A O 1
ATOM 1560 N N . ASN A 1 196 ? -10.428 -17.494 0.965 1.00 95.00 196 ASN A N 1
ATOM 1561 C CA . ASN A 1 196 ? -9.505 -18.352 1.705 1.00 95.00 196 ASN A CA 1
ATOM 1562 C C . ASN A 1 196 ? -8.100 -18.403 1.093 1.00 95.00 196 ASN A C 1
ATOM 1564 O O . ASN A 1 196 ? -7.247 -19.078 1.658 1.00 95.00 196 ASN A O 1
ATOM 1568 N N . THR A 1 197 ? -7.837 -17.731 -0.026 1.00 97.38 197 THR A N 1
ATOM 1569 C CA . THR A 1 197 ? -6.532 -17.766 -0.699 1.00 97.38 197 THR A CA 1
ATOM 1570 C C . THR A 1 197 ? -5.904 -16.383 -0.711 1.00 97.38 197 THR A C 1
ATOM 1572 O O . THR A 1 197 ? -6.540 -15.406 -1.108 1.00 97.38 197 THR A O 1
ATOM 1575 N N . ILE A 1 198 ? -4.630 -16.303 -0.335 1.00 97.62 198 ILE A N 1
ATOM 1576 C CA . ILE A 1 198 ? -3.838 -15.073 -0.416 1.00 97.62 198 ILE A CA 1
ATOM 1577 C C . ILE A 1 198 ? -2.618 -15.245 -1.314 1.00 97.62 198 ILE A C 1
ATOM 1579 O O . ILE A 1 198 ? -2.100 -16.349 -1.489 1.00 97.62 198 ILE A O 1
ATOM 1583 N N . VAL A 1 199 ? -2.139 -14.120 -1.833 1.00 97.62 199 VAL A N 1
ATOM 1584 C CA . VAL A 1 199 ? -0.885 -13.993 -2.572 1.00 97.62 199 VAL A CA 1
ATOM 1585 C C . VAL A 1 199 ? -0.002 -12.965 -1.877 1.00 97.62 199 VAL A C 1
ATOM 1587 O O . VAL A 1 199 ? -0.473 -11.884 -1.520 1.00 97.62 199 VAL A O 1
ATOM 1590 N N . ALA A 1 200 ? 1.272 -13.290 -1.684 1.00 96.94 200 ALA A N 1
ATOM 1591 C CA . ALA A 1 200 ? 2.227 -12.416 -1.011 1.00 96.94 200 ALA A CA 1
ATOM 1592 C C . ALA A 1 200 ? 3.598 -12.475 -1.703 1.00 96.94 200 ALA A C 1
ATOM 1594 O O . ALA A 1 200 ? 4.130 -13.571 -1.896 1.00 96.94 200 ALA A O 1
ATOM 1595 N N . PRO A 1 201 ? 4.194 -11.329 -2.082 1.00 96.50 201 PRO A N 1
ATOM 1596 C CA . PRO A 1 201 ? 5.617 -11.249 -2.366 1.00 96.50 201 PRO A CA 1
ATOM 1597 C C . PRO A 1 201 ? 6.420 -11.835 -1.210 1.00 96.50 201 PRO A C 1
ATOM 1599 O O . PRO A 1 201 ? 6.073 -11.661 -0.040 1.00 96.50 201 PRO A O 1
ATOM 1602 N N . SER A 1 202 ? 7.453 -12.590 -1.548 1.00 95.62 202 SER A N 1
ATOM 1603 C CA . SER A 1 202 ? 8.128 -13.452 -0.591 1.00 95.62 202 SER A CA 1
ATOM 1604 C C . SER A 1 202 ? 9.538 -13.828 -1.027 1.00 95.62 202 SER A C 1
ATOM 1606 O O . SER A 1 202 ? 9.914 -13.651 -2.188 1.00 95.62 202 SER A O 1
ATOM 1608 N N . GLU A 1 203 ? 10.295 -14.426 -0.115 1.00 92.75 203 GLU A N 1
ATOM 1609 C CA . GLU A 1 203 ? 11.585 -15.044 -0.412 1.00 92.75 203 GLU A CA 1
ATOM 1610 C C . GLU A 1 203 ? 11.774 -16.384 0.312 1.00 92.75 203 GLU A C 1
ATOM 1612 O O . GLU A 1 203 ? 11.128 -16.677 1.321 1.00 92.75 203 GLU A O 1
ATOM 1617 N N . TYR A 1 204 ? 12.709 -17.188 -0.198 1.00 91.88 204 TYR A N 1
ATOM 1618 C CA . TYR A 1 204 ? 13.063 -18.474 0.391 1.00 91.88 204 TYR A CA 1
ATOM 1619 C C . TYR A 1 204 ? 13.828 -18.319 1.711 1.00 91.88 204 TYR A C 1
ATOM 1621 O O . TYR A 1 204 ? 14.992 -17.921 1.729 1.00 91.88 204 TYR A O 1
ATOM 1629 N N . THR A 1 205 ? 13.238 -18.775 2.811 1.00 85.94 205 THR A N 1
ATOM 1630 C CA . THR A 1 205 ? 13.835 -18.668 4.156 1.00 85.94 205 THR A CA 1
ATOM 1631 C C . THR A 1 205 ? 15.052 -19.571 4.363 1.00 85.94 205 THR A C 1
ATOM 1633 O O . THR A 1 205 ? 15.988 -19.227 5.080 1.00 85.94 205 THR A O 1
ATOM 1636 N N . SER A 1 206 ? 15.071 -20.750 3.734 1.00 83.19 206 SER A N 1
ATOM 1637 C CA . SER A 1 206 ? 16.186 -21.711 3.847 1.00 83.19 206 SER A CA 1
ATOM 1638 C C . SER A 1 206 ? 17.235 -21.554 2.740 1.00 83.19 206 SER A C 1
ATOM 1640 O O . SER A 1 206 ? 18.034 -22.465 2.503 1.00 83.19 206 SER A O 1
ATOM 1642 N N . GLY A 1 207 ? 17.236 -20.399 2.070 1.00 81.44 207 GLY A N 1
ATOM 1643 C CA . GLY A 1 207 ? 17.994 -20.163 0.853 1.00 81.44 207 GLY A CA 1
ATOM 1644 C C . GLY A 1 207 ? 17.314 -20.767 -0.372 1.00 81.44 207 GLY A C 1
ATOM 1645 O O . GLY A 1 207 ? 16.529 -21.715 -0.292 1.00 81.44 207 GLY A O 1
ATOM 1646 N N . ARG A 1 208 ? 17.628 -20.187 -1.529 1.00 89.50 208 ARG A N 1
ATOM 1647 C CA . ARG A 1 208 ? 17.081 -20.623 -2.810 1.00 89.50 208 ARG A CA 1
ATOM 1648 C C . ARG A 1 208 ? 17.478 -22.080 -3.112 1.00 89.50 208 ARG A C 1
ATOM 1650 O O . ARG A 1 208 ? 18.564 -22.515 -2.726 1.00 89.50 208 ARG A O 1
ATOM 1657 N N . PRO A 1 209 ? 16.623 -22.850 -3.813 1.00 89.94 209 PRO A N 1
ATOM 1658 C CA . PRO A 1 209 ? 16.952 -24.214 -4.232 1.00 89.94 209 PRO A CA 1
ATOM 1659 C C . PRO A 1 209 ? 17.985 -24.260 -5.371 1.00 89.94 209 PRO A C 1
ATOM 1661 O O . PRO A 1 209 ? 18.493 -25.334 -5.696 1.00 89.94 209 PRO A O 1
ATOM 1664 N N . ASP A 1 210 ? 18.263 -23.117 -5.999 1.00 88.88 210 ASP A N 1
ATOM 1665 C CA . ASP A 1 210 ? 19.350 -22.914 -6.949 1.00 88.88 210 ASP A CA 1
ATOM 1666 C C . ASP A 1 210 ? 20.562 -22.243 -6.273 1.00 88.88 210 ASP A C 1
ATOM 1668 O O . ASP A 1 210 ? 20.496 -21.776 -5.140 1.00 88.88 210 ASP A O 1
ATOM 1672 N N . ASP A 1 211 ? 21.705 -22.209 -6.962 1.00 87.06 211 ASP A N 1
ATOM 1673 C CA . ASP A 1 211 ? 22.929 -21.581 -6.442 1.00 87.06 211 ASP A CA 1
ATOM 1674 C C . ASP A 1 211 ? 22.907 -20.037 -6.550 1.00 87.06 211 ASP A C 1
ATOM 1676 O O . ASP A 1 211 ? 23.935 -19.389 -6.314 1.00 87.06 211 ASP A O 1
ATOM 1680 N N . LEU A 1 212 ? 21.771 -19.426 -6.927 1.00 92.50 212 LEU A N 1
ATOM 1681 C CA . LEU A 1 212 ? 21.661 -17.970 -7.020 1.00 92.50 212 LEU A CA 1
ATOM 1682 C C . LEU A 1 212 ? 21.678 -17.336 -5.626 1.00 92.50 212 LEU A C 1
ATOM 1684 O O . LEU A 1 212 ? 21.214 -17.894 -4.631 1.00 92.50 212 LEU A O 1
ATOM 1688 N N . LYS A 1 213 ? 22.241 -16.130 -5.567 1.00 91.56 213 LYS A N 1
ATOM 1689 C CA . LYS A 1 213 ? 22.282 -15.287 -4.370 1.00 91.56 213 LYS A CA 1
ATOM 1690 C C . LYS A 1 213 ? 21.411 -14.068 -4.605 1.00 91.56 213 LYS A C 1
ATOM 1692 O O . LYS A 1 213 ? 21.924 -12.984 -4.854 1.00 91.56 213 LYS A O 1
ATOM 1697 N N . THR A 1 214 ? 20.105 -14.291 -4.585 1.00 92.69 214 THR A N 1
ATOM 1698 C CA . THR A 1 214 ? 19.075 -13.264 -4.758 1.00 92.69 214 THR A CA 1
ATOM 1699 C C . THR A 1 214 ? 17.986 -13.419 -3.699 1.00 92.69 214 THR A C 1
ATOM 1701 O O . THR A 1 214 ? 17.800 -14.519 -3.171 1.00 92.69 214 THR A O 1
ATOM 1704 N N . ASN A 1 215 ? 17.314 -12.317 -3.379 1.00 92.25 215 ASN A N 1
ATOM 1705 C CA . ASN A 1 215 ? 16.185 -12.222 -2.454 1.00 92.25 215 ASN A CA 1
ATOM 1706 C C . ASN A 1 215 ? 15.061 -11.356 -3.041 1.00 92.25 215 ASN A C 1
ATOM 1708 O O . ASN A 1 215 ? 15.211 -10.775 -4.120 1.00 92.25 215 ASN A O 1
ATOM 1712 N N . GLU A 1 216 ? 13.928 -11.334 -2.330 1.00 92.69 216 GLU A N 1
ATOM 1713 C CA . GLU A 1 216 ? 12.730 -10.534 -2.633 1.00 92.69 216 GLU A CA 1
ATOM 1714 C C . GLU A 1 216 ? 12.223 -10.666 -4.080 1.00 92.69 216 GLU A C 1
ATOM 1716 O O . GLU A 1 216 ? 11.673 -9.740 -4.684 1.00 92.69 216 GLU A O 1
ATOM 1721 N N . ASP A 1 217 ? 12.417 -11.852 -4.653 1.00 95.38 217 ASP A N 1
ATOM 1722 C CA . ASP A 1 217 ? 12.166 -12.162 -6.055 1.00 95.38 217 ASP A CA 1
ATOM 1723 C C . ASP A 1 217 ? 11.196 -13.333 -6.246 1.00 95.38 217 ASP A C 1
ATOM 1725 O O . ASP A 1 217 ? 11.171 -13.964 -7.307 1.00 95.38 217 ASP A O 1
ATOM 1729 N N . GLY A 1 218 ? 10.360 -13.607 -5.244 1.00 96.62 218 GLY A N 1
ATOM 1730 C CA . GLY A 1 218 ? 9.326 -14.628 -5.318 1.00 96.62 218 GLY A CA 1
ATOM 1731 C C . GLY A 1 218 ? 7.949 -14.167 -4.865 1.00 96.62 218 GLY A C 1
ATOM 1732 O O . GLY A 1 218 ? 7.765 -13.090 -4.299 1.00 96.62 218 GLY A O 1
ATOM 1733 N N . VAL A 1 219 ? 6.949 -15.003 -5.131 1.00 98.19 219 VAL A N 1
ATOM 1734 C CA . VAL A 1 219 ? 5.562 -14.780 -4.713 1.00 98.19 219 VAL A CA 1
ATOM 1735 C C . VAL A 1 219 ? 4.939 -16.100 -4.261 1.00 98.19 219 VAL A C 1
ATOM 1737 O O . VAL A 1 219 ? 4.812 -17.034 -5.057 1.00 98.19 219 VAL A O 1
ATOM 1740 N N . SER A 1 220 ? 4.515 -16.153 -3.002 1.00 97.88 220 SER A N 1
ATOM 1741 C CA . SER A 1 220 ? 3.827 -17.282 -2.375 1.00 97.88 220 SER A CA 1
ATOM 1742 C C . SER A 1 220 ? 2.315 -17.191 -2.568 1.00 97.88 220 SER A C 1
ATOM 1744 O O . SER A 1 220 ? 1.734 -16.103 -2.528 1.00 97.88 220 SER A O 1
ATOM 1746 N N . VAL A 1 221 ? 1.662 -18.346 -2.710 1.00 98.06 221 VAL A N 1
ATOM 1747 C CA . VAL A 1 221 ? 0.201 -18.501 -2.658 1.00 98.06 221 VAL A CA 1
ATOM 1748 C C . VAL A 1 221 ? -0.156 -19.400 -1.484 1.00 98.06 221 VAL A C 1
ATOM 1750 O O . VAL A 1 221 ? 0.295 -20.544 -1.438 1.00 98.06 221 VAL A O 1
ATOM 1753 N N . VAL A 1 222 ? -0.984 -18.923 -0.557 1.00 97.69 222 VAL A N 1
ATOM 1754 C CA . VAL A 1 222 ? -1.340 -19.653 0.672 1.00 97.69 222 VAL A CA 1
ATOM 1755 C C . VAL A 1 222 ? -2.845 -19.844 0.783 1.00 97.69 222 VAL A C 1
ATOM 1757 O O . VAL A 1 222 ? -3.611 -18.904 0.582 1.00 97.69 222 VAL A O 1
ATOM 1760 N N . ASP A 1 223 ? -3.250 -21.058 1.153 1.00 97.12 223 ASP A N 1
ATOM 1761 C CA . ASP A 1 223 ? -4.614 -21.382 1.574 1.00 97.12 223 ASP A CA 1
ATOM 1762 C C . ASP A 1 223 ? -4.735 -21.142 3.090 1.00 97.12 223 ASP A C 1
ATOM 1764 O O . ASP A 1 223 ? -4.099 -21.823 3.894 1.00 97.12 223 ASP A O 1
ATOM 1768 N N . LEU A 1 224 ? -5.556 -20.176 3.495 1.00 96.12 224 LEU A N 1
ATOM 1769 C CA . LEU A 1 224 ? -5.784 -19.773 4.886 1.00 96.12 224 LEU A CA 1
ATOM 1770 C C . LEU A 1 224 ? -6.527 -20.834 5.710 1.00 96.12 224 LEU A C 1
ATOM 1772 O O . LEU A 1 224 ? -6.396 -20.867 6.930 1.00 96.12 224 LEU A O 1
ATOM 1776 N N . THR A 1 225 ? -7.294 -21.726 5.077 1.00 94.69 225 THR A N 1
ATOM 1777 C CA . THR A 1 225 ? -8.012 -22.792 5.799 1.00 94.69 225 THR A CA 1
ATOM 1778 C C . THR A 1 225 ? -7.044 -23.856 6.312 1.00 94.69 225 THR A C 1
ATOM 1780 O O . THR A 1 225 ? -7.226 -24.412 7.397 1.00 94.69 225 THR A O 1
ATOM 1783 N N . THR A 1 226 ? -6.020 -24.162 5.522 1.00 95.06 226 THR A N 1
ATOM 1784 C CA . THR A 1 226 ? -4.994 -25.158 5.847 1.00 95.06 226 THR A CA 1
ATOM 1785 C C . THR A 1 226 ? -3.725 -24.537 6.427 1.00 95.06 226 THR A C 1
ATOM 1787 O O . THR A 1 226 ? -2.980 -25.231 7.119 1.00 95.06 226 THR A O 1
ATOM 1790 N N . GLY A 1 227 ? -3.487 -23.252 6.159 1.00 92.94 227 GLY A N 1
ATOM 1791 C CA . GLY A 1 227 ? -2.250 -22.534 6.457 1.00 92.94 227 GLY A CA 1
ATOM 1792 C C . GLY A 1 227 ? -1.070 -22.938 5.569 1.00 92.94 227 GLY A C 1
ATOM 1793 O O . GLY A 1 227 ? 0.063 -22.606 5.902 1.00 92.94 227 GLY A O 1
ATOM 1794 N N . LEU A 1 228 ? -1.304 -23.691 4.488 1.00 95.31 228 LEU A N 1
ATOM 1795 C CA . LEU A 1 228 ? -0.245 -24.244 3.645 1.00 95.31 228 LEU A CA 1
ATOM 1796 C C . LEU A 1 228 ? -0.002 -23.385 2.405 1.00 95.31 228 LEU A C 1
ATOM 1798 O O . LEU A 1 228 ? -0.942 -22.927 1.751 1.00 95.31 228 LEU A O 1
ATOM 1802 N N . GLU A 1 229 ? 1.270 -23.248 2.036 1.00 95.75 229 GLU A N 1
ATOM 1803 C CA . GLU A 1 229 ? 1.649 -22.762 0.714 1.00 95.75 229 GLU A CA 1
ATOM 1804 C C . GLU A 1 229 ? 1.236 -23.786 -0.354 1.00 95.75 229 GLU A C 1
ATOM 1806 O O . GLU A 1 229 ? 1.534 -24.979 -0.265 1.00 95.75 229 GLU A O 1
ATOM 1811 N N . THR A 1 230 ? 0.512 -23.316 -1.366 1.00 96.62 230 THR A N 1
ATOM 1812 C CA . THR A 1 230 ? -0.039 -24.133 -2.457 1.00 96.62 230 THR A CA 1
ATOM 1813 C C . THR A 1 230 ? 0.679 -23.903 -3.784 1.00 96.62 230 THR A C 1
ATOM 1815 O O . THR A 1 230 ? 0.644 -24.777 -4.655 1.00 96.62 230 THR A O 1
ATOM 1818 N N . ALA A 1 231 ? 1.359 -22.764 -3.937 1.00 96.44 231 ALA A N 1
ATOM 1819 C CA . ALA A 1 231 ? 2.211 -22.457 -5.077 1.00 96.44 231 ALA A CA 1
ATOM 1820 C C . ALA A 1 231 ? 3.270 -21.407 -4.716 1.00 96.44 231 ALA A C 1
ATOM 1822 O O . ALA A 1 231 ? 3.058 -20.574 -3.837 1.00 96.44 231 ALA A O 1
ATOM 1823 N N . TYR A 1 232 ? 4.372 -21.421 -5.466 1.00 96.88 232 TYR A N 1
ATOM 1824 C CA . TYR A 1 232 ? 5.430 -20.419 -5.402 1.00 96.88 232 TYR A CA 1
ATOM 1825 C C . TYR A 1 232 ? 5.854 -20.027 -6.822 1.00 96.88 232 TYR A C 1
ATOM 1827 O O . TYR A 1 232 ? 6.123 -20.898 -7.661 1.00 96.88 232 TYR A O 1
ATOM 1835 N N . TYR A 1 233 ? 5.902 -18.726 -7.094 1.00 97.94 233 TYR A N 1
ATOM 1836 C CA . TYR A 1 233 ? 6.362 -18.158 -8.360 1.00 97.94 233 TYR A CA 1
ATOM 1837 C C . TYR A 1 233 ? 7.735 -17.542 -8.155 1.00 97.94 233 TYR A C 1
ATOM 1839 O O . TYR A 1 233 ? 7.897 -16.625 -7.359 1.00 97.94 233 TYR A O 1
ATOM 1847 N N . ASP A 1 234 ? 8.716 -18.047 -8.889 1.00 97.31 234 ASP A N 1
ATOM 1848 C CA . ASP A 1 234 ? 10.122 -17.702 -8.722 1.00 97.31 234 ASP A CA 1
ATOM 1849 C C . ASP A 1 234 ? 10.584 -16.807 -9.877 1.00 97.31 234 ASP A C 1
ATOM 1851 O O . ASP A 1 234 ? 10.827 -17.291 -10.989 1.00 97.31 234 ASP A O 1
ATOM 1855 N N . MET A 1 235 ? 10.684 -15.497 -9.642 1.00 97.75 235 MET A N 1
ATOM 1856 C CA . MET A 1 235 ? 10.889 -14.519 -10.717 1.00 97.75 235 MET A CA 1
ATOM 1857 C C . MET A 1 235 ? 12.299 -14.542 -11.291 1.00 97.75 235 MET A C 1
ATOM 1859 O O . MET A 1 235 ? 12.484 -14.131 -12.436 1.00 97.75 235 MET A O 1
ATOM 1863 N N . ALA A 1 236 ? 13.272 -15.124 -10.587 1.00 96.50 236 ALA A N 1
ATOM 1864 C CA . ALA A 1 236 ? 14.598 -15.383 -11.148 1.00 96.50 236 ALA A CA 1
ATOM 1865 C C . ALA A 1 236 ? 14.569 -16.386 -12.322 1.00 96.50 236 ALA A C 1
ATOM 1867 O O . ALA A 1 236 ? 15.528 -16.472 -13.088 1.00 96.50 236 ALA A O 1
ATOM 1868 N N . LYS A 1 237 ? 13.473 -17.144 -12.488 1.00 96.50 237 LYS A N 1
ATOM 1869 C CA . LYS A 1 237 ? 13.236 -18.027 -13.648 1.00 96.50 237 LYS A CA 1
ATOM 1870 C C . LYS A 1 237 ? 12.453 -17.351 -14.775 1.00 96.50 237 LYS A C 1
ATOM 1872 O O . LYS A 1 237 ? 12.326 -17.934 -15.850 1.00 96.50 237 LYS A O 1
ATOM 1877 N N . VAL A 1 238 ? 11.907 -16.165 -14.521 1.00 97.44 238 VAL A N 1
ATOM 1878 C CA . VAL A 1 238 ? 11.004 -15.440 -15.427 1.00 97.44 238 VAL A CA 1
ATOM 1879 C C . VAL A 1 238 ? 11.691 -14.228 -16.050 1.00 97.44 238 VAL A C 1
ATOM 1881 O O . VAL A 1 238 ? 11.433 -13.904 -17.207 1.00 97.44 238 VAL A O 1
ATOM 1884 N N . LEU A 1 239 ? 12.547 -13.559 -15.283 1.00 97.62 239 LEU A N 1
ATOM 1885 C CA . LEU A 1 239 ? 13.171 -12.284 -15.611 1.00 97.62 239 LEU A CA 1
ATOM 1886 C C . LEU A 1 239 ? 14.698 -12.361 -15.486 1.00 97.62 239 LEU A C 1
ATOM 1888 O O . LEU A 1 239 ? 15.260 -13.311 -14.942 1.00 97.62 239 LEU A O 1
ATOM 1892 N N . ASP A 1 240 ? 15.374 -11.340 -16.012 1.00 94.81 240 ASP A N 1
ATOM 1893 C CA . ASP A 1 240 ? 16.830 -11.257 -16.003 1.00 94.81 240 ASP A CA 1
ATOM 1894 C C . ASP A 1 240 ? 17.353 -10.694 -14.681 1.00 94.81 240 ASP A C 1
ATOM 1896 O O . ASP A 1 240 ? 17.279 -9.493 -14.415 1.00 94.81 240 ASP A O 1
ATOM 1900 N N . THR A 1 241 ? 17.956 -11.571 -13.881 1.00 94.94 241 THR A N 1
ATOM 1901 C CA . THR A 1 241 ? 18.592 -11.205 -12.612 1.00 94.94 241 THR A CA 1
ATOM 1902 C C . THR A 1 241 ? 19.855 -10.366 -12.796 1.00 94.94 241 THR A C 1
ATOM 1904 O O . THR A 1 241 ? 20.382 -9.834 -11.816 1.00 94.94 241 THR A O 1
ATOM 1907 N N . THR A 1 242 ? 20.379 -10.235 -14.018 1.00 93.62 242 THR A N 1
ATOM 1908 C CA . THR A 1 242 ? 21.608 -9.491 -14.318 1.00 93.62 242 THR A CA 1
ATOM 1909 C C . THR A 1 242 ? 21.362 -8.045 -14.738 1.00 93.62 242 THR A C 1
ATOM 1911 O O . THR A 1 242 ? 22.270 -7.228 -14.549 1.00 93.62 242 THR A O 1
ATOM 1914 N N . ARG A 1 243 ? 20.139 -7.690 -15.164 1.00 95.44 243 ARG A N 1
ATOM 1915 C CA . ARG A 1 243 ? 19.745 -6.302 -15.434 1.00 95.44 243 ARG A CA 1
ATOM 1916 C C . ARG A 1 243 ? 20.040 -5.419 -14.223 1.00 95.44 243 ARG A C 1
ATOM 1918 O O . ARG A 1 243 ? 19.738 -5.756 -13.073 1.00 95.44 243 ARG A O 1
ATOM 1925 N N . VAL A 1 244 ? 20.691 -4.286 -14.479 1.00 93.50 244 VAL A N 1
ATOM 1926 C CA . VAL A 1 244 ? 21.171 -3.385 -13.424 1.00 93.50 244 VAL A CA 1
ATOM 1927 C C . VAL A 1 244 ? 19.981 -2.776 -12.683 1.00 93.50 244 VAL A C 1
ATOM 1929 O O . VAL A 1 244 ? 19.137 -2.123 -13.302 1.00 93.50 244 VAL A O 1
ATOM 1932 N N . SER A 1 245 ? 19.938 -2.982 -11.365 1.00 94.44 245 SER A N 1
ATOM 1933 C CA . SER A 1 245 ? 18.922 -2.414 -10.480 1.00 94.44 245 SER A CA 1
ATOM 1934 C C . SER A 1 245 ? 18.977 -0.889 -10.485 1.00 94.44 245 SER A C 1
ATOM 1936 O O . SER A 1 245 ? 20.058 -0.304 -10.388 1.00 94.44 245 SER A O 1
ATOM 1938 N N . ARG A 1 246 ? 17.812 -0.251 -10.594 1.00 93.38 246 ARG A N 1
ATOM 1939 C CA . ARG A 1 246 ? 17.621 1.182 -10.388 1.00 93.38 246 ARG A CA 1
ATOM 1940 C C . ARG A 1 246 ? 16.154 1.495 -10.033 1.00 93.38 246 ARG A C 1
ATOM 1942 O O . ARG A 1 246 ? 15.289 1.343 -10.903 1.00 93.38 246 ARG A O 1
ATOM 1949 N N . PRO A 1 247 ? 15.857 1.971 -8.809 1.00 93.12 247 PRO A N 1
ATOM 1950 C CA . PRO A 1 247 ? 16.777 2.150 -7.677 1.00 93.12 247 PRO A CA 1
ATOM 1951 C C . PRO A 1 247 ? 17.477 0.850 -7.242 1.00 93.12 247 PRO A C 1
ATOM 1953 O O . PRO A 1 247 ? 17.106 -0.240 -7.675 1.00 93.12 247 PRO A O 1
ATOM 1956 N N . SER A 1 248 ? 18.522 0.994 -6.436 1.00 85.81 248 SER A N 1
ATOM 1957 C CA . SER A 1 248 ? 19.313 -0.083 -5.842 1.00 85.81 248 SER A CA 1
ATOM 1958 C C . SER A 1 248 ? 19.319 0.027 -4.312 1.00 85.81 248 SER A C 1
ATOM 1960 O O . SER A 1 248 ? 18.549 0.796 -3.729 1.00 85.81 248 SER A O 1
ATOM 1962 N N . GLY A 1 249 ? 20.185 -0.760 -3.677 1.00 78.25 249 GLY A N 1
ATOM 1963 C CA . GLY A 1 249 ? 20.341 -0.829 -2.231 1.00 78.25 249 GLY A CA 1
ATOM 1964 C C . GLY A 1 249 ? 19.621 -2.031 -1.636 1.00 78.25 249 GLY A C 1
ATOM 1965 O O . GLY A 1 249 ? 18.748 -2.620 -2.259 1.00 78.25 249 GLY A O 1
ATOM 1966 N N . THR A 1 250 ? 20.021 -2.394 -0.426 1.00 71.50 250 THR A N 1
ATOM 1967 C CA . THR A 1 250 ? 19.336 -3.380 0.416 1.00 71.50 250 THR A CA 1
ATOM 1968 C C . THR A 1 250 ? 18.807 -2.663 1.654 1.00 71.50 250 THR A C 1
ATOM 1970 O O . THR A 1 250 ? 19.339 -1.606 2.040 1.00 71.50 250 THR A O 1
ATOM 1973 N N . ALA A 1 251 ? 17.767 -3.197 2.295 1.00 66.56 251 ALA A N 1
ATOM 1974 C CA . ALA A 1 251 ? 17.334 -2.647 3.573 1.00 66.56 251 ALA A CA 1
ATOM 1975 C C . ALA A 1 251 ? 18.460 -2.794 4.626 1.00 66.56 251 ALA A C 1
ATOM 1977 O O . ALA A 1 251 ? 19.285 -3.716 4.547 1.00 66.56 251 ALA A O 1
ATOM 1978 N N . PRO A 1 252 ? 18.564 -1.876 5.608 1.00 65.69 252 PRO A N 1
ATOM 1979 C CA . PRO A 1 252 ? 19.543 -2.012 6.682 1.00 65.69 252 PRO A CA 1
ATOM 1980 C C . PRO A 1 252 ? 19.372 -3.342 7.430 1.00 65.69 252 PRO A C 1
ATOM 1982 O O . PRO A 1 252 ? 18.306 -3.606 7.966 1.00 65.69 252 PRO A O 1
ATOM 1985 N N . GLY A 1 253 ? 20.437 -4.143 7.525 1.00 67.06 253 GLY A N 1
ATOM 1986 C CA . GLY A 1 253 ? 20.419 -5.428 8.241 1.00 67.06 253 GLY A CA 1
ATOM 1987 C C . GLY A 1 253 ? 20.363 -6.667 7.345 1.00 67.06 253 GLY A C 1
ATOM 1988 O O . GLY A 1 253 ? 20.623 -7.765 7.839 1.00 67.06 253 GLY A O 1
ATOM 1989 N N . GLU A 1 254 ? 20.124 -6.500 6.044 1.00 75.88 254 GLU A N 1
ATOM 1990 C CA . GLU A 1 254 ? 20.184 -7.594 5.071 1.00 75.88 254 GLU A CA 1
ATOM 1991 C C . GLU A 1 254 ? 21.620 -8.036 4.744 1.00 75.88 254 GLU A C 1
ATOM 1993 O O . GLU A 1 254 ? 22.591 -7.297 4.940 1.00 75.88 254 GLU A O 1
ATOM 1998 N N . ASP A 1 255 ? 21.761 -9.265 4.235 1.00 79.94 255 ASP A N 1
ATOM 1999 C CA . ASP A 1 255 ? 23.047 -9.813 3.799 1.00 79.94 255 ASP A CA 1
ATOM 2000 C C . ASP A 1 255 ? 23.515 -9.105 2.511 1.00 79.94 255 ASP A C 1
ATOM 2002 O O . ASP A 1 255 ? 22.949 -9.343 1.444 1.00 79.94 255 ASP A O 1
ATOM 2006 N N . PRO A 1 256 ? 24.601 -8.308 2.549 1.00 77.62 256 PRO A N 1
ATOM 2007 C CA . PRO A 1 256 ? 25.072 -7.556 1.385 1.00 77.62 256 PRO A CA 1
ATOM 2008 C C . PRO A 1 256 ? 25.645 -8.452 0.273 1.00 77.62 256 PRO A C 1
ATOM 2010 O O . PRO A 1 256 ? 26.042 -7.957 -0.783 1.00 77.62 256 PRO A O 1
ATOM 2013 N N . THR A 1 257 ? 25.774 -9.761 0.513 1.00 84.00 257 THR A N 1
ATOM 2014 C CA . THR A 1 257 ? 26.194 -10.744 -0.493 1.00 84.00 257 THR A CA 1
ATOM 2015 C C . THR A 1 257 ? 25.024 -11.337 -1.277 1.00 84.00 257 THR A C 1
ATOM 2017 O O . THR A 1 257 ? 25.255 -12.006 -2.290 1.00 84.00 257 THR A O 1
ATOM 2020 N N . VAL A 1 258 ? 23.789 -11.083 -0.839 1.00 88.19 258 VAL A N 1
ATOM 2021 C CA . VAL A 1 258 ? 22.555 -11.457 -1.531 1.00 88.19 258 VAL A CA 1
ATOM 2022 C C . VAL A 1 258 ? 22.061 -10.248 -2.322 1.00 88.19 258 VAL A C 1
ATOM 2024 O O . VAL A 1 258 ? 22.031 -9.126 -1.826 1.00 88.19 258 VAL A O 1
ATOM 2027 N N . LYS A 1 259 ? 21.752 -10.457 -3.602 1.00 90.94 259 LYS A N 1
ATOM 2028 C CA . LYS A 1 259 ? 21.353 -9.389 -4.514 1.00 90.94 259 LYS A CA 1
ATOM 2029 C C . LYS A 1 259 ? 19.839 -9.193 -4.479 1.00 90.94 259 LYS A C 1
ATOM 2031 O O . LYS A 1 259 ? 19.111 -9.974 -5.097 1.00 90.94 259 LYS A O 1
ATOM 2036 N N . ASP A 1 260 ? 19.416 -8.075 -3.909 1.00 92.62 260 ASP A N 1
ATOM 2037 C CA . ASP A 1 260 ? 18.051 -7.578 -4.041 1.00 92.62 260 ASP A CA 1
ATOM 2038 C C . ASP A 1 260 ? 17.874 -6.898 -5.407 1.00 92.62 260 ASP A C 1
ATOM 2040 O O . ASP A 1 260 ? 18.061 -5.693 -5.603 1.00 92.62 260 ASP A O 1
ATOM 2044 N N . TRP A 1 261 ? 17.646 -7.714 -6.432 1.00 94.94 261 TRP A N 1
ATOM 2045 C CA . TRP A 1 261 ? 17.643 -7.248 -7.817 1.00 94.94 261 TRP A CA 1
ATOM 2046 C C . TRP A 1 261 ? 16.260 -6.816 -8.306 1.00 94.94 261 T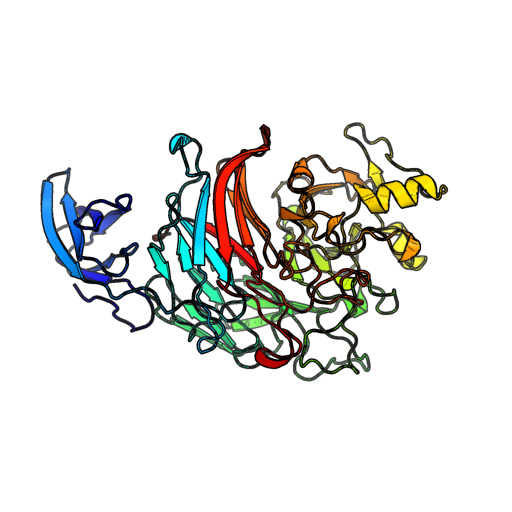RP A C 1
ATOM 2048 O O . TRP A 1 261 ? 16.187 -6.016 -9.241 1.00 94.94 261 TRP A O 1
ATOM 2058 N N . LEU A 1 262 ? 15.187 -7.347 -7.712 1.00 95.88 262 LEU A N 1
ATOM 2059 C CA . LEU A 1 262 ? 13.811 -7.116 -8.150 1.00 95.88 262 LEU A CA 1
ATOM 2060 C C . LEU A 1 262 ? 12.995 -6.343 -7.118 1.00 95.88 262 LEU A C 1
ATOM 2062 O O . LEU A 1 262 ? 12.316 -5.394 -7.526 1.00 95.88 262 LEU A O 1
ATOM 2066 N N . HIS A 1 263 ? 13.094 -6.711 -5.835 1.00 95.50 263 HIS A N 1
ATOM 2067 C CA . HIS A 1 263 ? 12.378 -6.088 -4.722 1.00 95.50 263 HIS A CA 1
ATOM 2068 C C . HIS A 1 263 ? 10.866 -6.032 -4.990 1.00 95.50 263 HIS A C 1
ATOM 2070 O O . HIS A 1 263 ? 10.295 -4.969 -5.291 1.00 95.50 263 HIS A O 1
ATOM 2076 N N . ILE A 1 264 ? 10.211 -7.201 -5.026 1.00 96.50 264 ILE A N 1
ATOM 2077 C CA . ILE A 1 264 ? 8.770 -7.272 -5.298 1.00 96.50 264 ILE A CA 1
ATOM 2078 C C . ILE A 1 264 ? 8.007 -6.714 -4.099 1.00 96.50 264 ILE A C 1
ATOM 2080 O O . ILE A 1 264 ? 7.966 -7.317 -3.033 1.00 96.50 264 ILE A O 1
ATOM 2084 N N . ASN A 1 265 ? 7.310 -5.597 -4.302 1.00 94.38 265 ASN A N 1
ATOM 2085 C CA . ASN A 1 265 ? 6.617 -4.898 -3.215 1.00 94.38 265 ASN A CA 1
ATOM 2086 C C . ASN A 1 265 ? 5.091 -5.071 -3.207 1.00 94.38 265 ASN A C 1
ATOM 2088 O O . ASN A 1 265 ? 4.403 -4.636 -2.278 1.00 94.38 265 ASN A O 1
ATOM 2092 N N . GLN A 1 266 ? 4.540 -5.672 -4.260 1.00 96.31 266 GLN A N 1
ATOM 2093 C CA . GLN A 1 266 ? 3.121 -5.975 -4.373 1.00 96.31 266 GLN A CA 1
ATOM 2094 C C . GLN A 1 266 ? 2.894 -7.007 -5.472 1.00 96.31 266 GLN A C 1
ATOM 2096 O O . GLN A 1 266 ? 3.515 -6.948 -6.537 1.00 96.31 266 GLN A O 1
ATOM 2101 N N . SER A 1 267 ? 1.955 -7.920 -5.242 1.00 97.94 267 SER A N 1
ATOM 2102 C CA . SER A 1 267 ? 1.404 -8.772 -6.293 1.00 97.94 267 SER A CA 1
ATOM 2103 C C . SER A 1 267 ? -0.099 -8.963 -6.118 1.00 97.94 267 SER A C 1
ATOM 2105 O O . SER A 1 267 ? -0.610 -8.842 -5.005 1.00 97.94 267 SER A O 1
ATOM 2107 N N . TYR A 1 268 ? -0.805 -9.224 -7.216 1.00 98.00 268 TYR A N 1
ATOM 2108 C CA . TYR A 1 268 ? -2.218 -9.612 -7.216 1.00 98.00 268 TYR A CA 1
ATOM 2109 C C . TYR A 1 268 ? -2.515 -10.551 -8.388 1.00 98.00 268 TYR A C 1
ATOM 2111 O O . TYR A 1 268 ? -1.746 -10.628 -9.350 1.00 98.00 268 TYR A O 1
ATOM 2119 N N . VAL A 1 269 ? -3.645 -11.253 -8.320 1.00 98.19 269 VAL A N 1
ATOM 2120 C CA . VAL A 1 269 ? -4.107 -12.126 -9.402 1.00 98.19 269 VAL A CA 1
ATOM 2121 C C . VAL A 1 269 ? -5.151 -11.407 -10.246 1.00 98.19 269 VAL A C 1
ATOM 2123 O O . VAL A 1 269 ? -6.207 -11.042 -9.745 1.00 98.19 269 VAL A O 1
ATOM 2126 N N . ASN A 1 270 ? -4.870 -11.239 -11.536 1.00 98.38 270 ASN A N 1
ATOM 2127 C CA . ASN A 1 270 ? -5.859 -10.827 -12.524 1.00 98.38 270 ASN A CA 1
ATOM 2128 C C . ASN A 1 270 ? -6.567 -12.076 -13.063 1.00 98.38 270 ASN A C 1
ATOM 2130 O O . ASN A 1 270 ? -6.034 -12.801 -13.913 1.00 98.38 270 ASN A O 1
ATOM 2134 N N . GLU A 1 271 ? -7.779 -12.336 -12.578 1.00 97.31 271 GLU A N 1
ATOM 2135 C CA . GLU A 1 271 ? -8.524 -13.542 -12.951 1.00 97.31 271 GLU A CA 1
ATOM 2136 C C . GLU A 1 271 ? -8.966 -13.530 -14.417 1.00 97.31 271 GLU A C 1
ATOM 2138 O O . GLU A 1 271 ? -8.882 -14.556 -15.093 1.00 97.31 271 GLU A O 1
ATOM 2143 N N . THR A 1 272 ? -9.377 -12.375 -14.948 1.00 97.88 272 THR A N 1
ATOM 2144 C CA . THR A 1 272 ? -9.859 -12.242 -16.335 1.00 97.88 272 THR A CA 1
ATOM 2145 C C . THR A 1 272 ? -8.860 -12.791 -17.354 1.00 97.88 272 THR A C 1
ATOM 2147 O O . THR A 1 272 ? -9.260 -13.442 -18.321 1.00 97.88 272 THR A O 1
ATOM 2150 N N . ASN A 1 273 ? -7.562 -12.560 -17.135 1.00 98.31 273 ASN A N 1
ATOM 2151 C CA . ASN A 1 273 ? -6.498 -12.992 -18.040 1.00 98.31 273 ASN A CA 1
ATOM 2152 C C . ASN A 1 273 ? -5.630 -14.130 -17.488 1.00 98.31 273 ASN A C 1
ATOM 2154 O O . ASN A 1 273 ? -4.700 -14.547 -18.177 1.00 98.31 273 ASN A O 1
ATOM 2158 N N . GLN A 1 274 ? -5.940 -14.639 -16.291 1.00 98.12 274 GLN A N 1
ATOM 2159 C CA . GLN A 1 274 ? -5.184 -15.695 -15.608 1.00 98.12 274 GLN A CA 1
ATOM 2160 C C . GLN A 1 274 ? -3.706 -15.323 -15.413 1.00 98.12 274 GLN A C 1
ATOM 2162 O O . GLN A 1 274 ? -2.805 -16.097 -15.750 1.00 98.12 274 GLN A O 1
ATOM 2167 N N . LEU A 1 275 ? -3.460 -14.124 -14.876 1.00 98.62 275 LEU A N 1
ATOM 2168 C CA . LEU A 1 275 ? -2.113 -13.603 -14.643 1.00 98.62 275 LEU A CA 1
ATOM 2169 C C . LEU A 1 275 ? -1.849 -13.325 -13.167 1.00 98.62 275 LEU A C 1
ATOM 2171 O O . LEU A 1 275 ? -2.697 -12.766 -12.477 1.00 98.62 275 LEU A O 1
ATOM 2175 N N . LEU A 1 276 ? -0.630 -13.613 -12.727 1.00 98.69 276 LEU A N 1
ATOM 2176 C CA . LEU A 1 276 ? -0.027 -12.969 -11.571 1.00 98.69 276 LEU A CA 1
ATOM 2177 C C . LEU A 1 276 ? 0.616 -11.659 -12.036 1.00 98.69 276 LEU A C 1
ATOM 2179 O O . LEU A 1 276 ? 1.512 -11.675 -12.884 1.00 98.69 276 LEU A O 1
ATOM 2183 N N . ILE A 1 277 ? 0.161 -10.533 -11.497 1.00 98.88 277 ILE A N 1
ATOM 2184 C CA . ILE A 1 277 ? 0.743 -9.214 -11.753 1.00 98.88 277 ILE A CA 1
ATOM 2185 C C . ILE A 1 277 ? 1.625 -8.837 -10.571 1.00 98.88 277 ILE A C 1
ATOM 2187 O O . ILE A 1 277 ? 1.177 -8.910 -9.428 1.00 98.88 277 ILE A O 1
ATOM 2191 N N . ALA A 1 278 ? 2.855 -8.407 -10.845 1.00 98.62 278 ALA A N 1
ATOM 2192 C CA . ALA A 1 278 ? 3.832 -8.051 -9.823 1.00 98.62 278 ALA A CA 1
ATOM 2193 C C . ALA A 1 278 ? 4.493 -6.698 -10.114 1.00 98.62 278 ALA A C 1
ATOM 2195 O O . ALA A 1 278 ? 4.683 -6.311 -11.270 1.00 98.62 278 ALA A O 1
ATOM 2196 N N . SER A 1 279 ? 4.845 -5.983 -9.045 1.00 98.25 279 SER A N 1
ATOM 2197 C CA . SER A 1 279 ? 5.602 -4.730 -9.085 1.00 98.25 279 SER A CA 1
ATOM 2198 C C . SER A 1 279 ? 6.995 -4.952 -8.510 1.00 98.25 279 SER A C 1
ATOM 2200 O O . SER A 1 279 ? 7.125 -5.172 -7.307 1.00 98.25 279 SER A O 1
ATOM 2202 N N . GLY A 1 280 ? 8.018 -4.885 -9.362 1.00 97.44 280 GLY A N 1
ATOM 2203 C CA . GLY A 1 280 ? 9.424 -4.936 -8.966 1.00 97.44 280 GLY A CA 1
ATOM 2204 C C . GLY A 1 280 ? 10.007 -3.531 -8.863 1.00 97.44 280 GLY A C 1
ATOM 2205 O O . GLY A 1 280 ? 10.156 -2.847 -9.886 1.00 97.44 280 GLY A O 1
ATOM 2206 N N . ARG A 1 281 ? 10.338 -3.100 -7.642 1.00 96.38 281 ARG A N 1
ATOM 2207 C CA . ARG A 1 281 ? 10.874 -1.759 -7.364 1.00 96.38 281 ARG A CA 1
ATOM 2208 C C . ARG A 1 281 ? 12.206 -1.543 -8.074 1.00 96.38 281 ARG A C 1
ATOM 2210 O O . ARG A 1 281 ? 12.372 -0.549 -8.776 1.00 96.38 281 ARG A O 1
ATOM 2217 N N . HIS A 1 282 ? 13.143 -2.476 -7.922 1.00 96.31 282 HIS A N 1
ATOM 2218 C CA . HIS A 1 282 ? 14.528 -2.308 -8.376 1.00 96.31 282 HIS A CA 1
ATOM 2219 C C . HIS A 1 282 ? 14.695 -2.454 -9.883 1.00 96.31 282 HIS A C 1
ATOM 2221 O O . HIS A 1 282 ? 15.668 -1.971 -10.450 1.00 96.31 282 HIS A O 1
ATOM 2227 N N . GLN A 1 283 ? 13.717 -3.037 -10.568 1.00 97.00 283 GLN A N 1
ATOM 2228 C CA . GLN A 1 283 ? 13.684 -3.039 -12.028 1.00 97.00 283 GLN A CA 1
ATOM 2229 C C . GLN A 1 283 ? 12.833 -1.905 -12.605 1.00 97.00 283 GLN A C 1
ATOM 2231 O O . GLN A 1 283 ? 12.762 -1.783 -13.831 1.00 97.00 283 GLN A O 1
ATOM 2236 N N . SER A 1 284 ? 12.214 -1.076 -11.750 1.00 97.44 284 SER A N 1
ATOM 2237 C CA . SER A 1 284 ? 11.238 -0.054 -12.142 1.00 97.44 284 SER A CA 1
ATOM 2238 C C . SER A 1 284 ? 10.238 -0.625 -13.155 1.00 97.44 284 SER A C 1
ATOM 2240 O O . SER A 1 284 ? 10.098 -0.135 -14.280 1.00 97.44 284 SER A O 1
ATOM 2242 N N . ALA A 1 285 ? 9.655 -1.775 -12.795 1.00 98.19 285 ALA A N 1
ATOM 2243 C CA . ALA A 1 285 ? 8.870 -2.594 -13.707 1.00 98.19 285 ALA A CA 1
ATOM 2244 C C . ALA A 1 285 ? 7.605 -3.164 -13.058 1.00 98.19 285 ALA A C 1
ATOM 2246 O O . ALA A 1 285 ? 7.656 -3.742 -11.970 1.00 98.19 285 ALA A O 1
ATOM 2247 N N . VAL A 1 286 ? 6.487 -3.082 -13.780 1.00 98.88 286 VAL A N 1
ATOM 2248 C CA . VAL A 1 286 ? 5.290 -3.894 -13.522 1.00 98.88 286 VAL A CA 1
ATOM 2249 C C . VAL A 1 286 ? 5.167 -4.923 -14.632 1.00 98.88 286 VAL A C 1
ATOM 2251 O O . VAL A 1 286 ? 5.247 -4.576 -15.807 1.00 98.88 286 VAL A O 1
ATOM 2254 N N . PHE A 1 287 ? 4.968 -6.187 -14.289 1.00 98.88 287 PHE A N 1
ATOM 2255 C CA . PHE A 1 287 ? 4.938 -7.269 -15.269 1.00 98.88 287 PHE A CA 1
ATOM 2256 C C . PHE A 1 287 ? 3.859 -8.294 -14.930 1.00 98.88 287 PHE A C 1
ATOM 2258 O O . PHE A 1 287 ? 3.406 -8.394 -13.788 1.00 98.88 287 PHE A O 1
ATOM 2265 N N . GLY A 1 288 ? 3.432 -9.035 -15.950 1.00 98.69 288 GLY A N 1
ATOM 2266 C CA . GLY A 1 288 ? 2.439 -10.096 -15.824 1.00 98.69 288 GLY A CA 1
ATOM 2267 C C . GLY A 1 288 ? 3.021 -11.457 -16.172 1.00 98.69 288 GLY A C 1
ATOM 2268 O O . GLY A 1 288 ? 3.712 -11.600 -17.183 1.00 98.69 288 GLY A O 1
ATOM 2269 N N . VAL A 1 289 ? 2.701 -12.458 -15.359 1.00 98.75 289 VAL A N 1
ATOM 2270 C CA . VAL A 1 289 ? 3.125 -13.850 -15.520 1.00 98.75 289 VAL A CA 1
ATOM 2271 C C . VAL A 1 289 ? 1.893 -14.742 -15.592 1.00 98.75 289 VAL A C 1
ATOM 2273 O O . VAL A 1 289 ? 0.966 -14.591 -14.807 1.00 98.75 289 VAL A O 1
ATOM 2276 N N . ASP A 1 290 ? 1.862 -15.672 -16.536 1.00 98.62 290 ASP A N 1
ATOM 2277 C CA . ASP A 1 290 ? 0.775 -16.641 -16.674 1.00 98.62 290 ASP A CA 1
ATOM 2278 C C . ASP A 1 290 ? 0.696 -17.573 -15.452 1.00 98.62 290 ASP A C 1
ATOM 2280 O O . ASP A 1 290 ? 1.688 -18.214 -15.103 1.00 98.62 290 ASP A O 1
ATOM 2284 N N . LEU A 1 291 ? -0.474 -17.674 -14.808 1.00 97.94 291 LEU A N 1
ATOM 2285 C CA . LEU A 1 291 ? -0.636 -18.435 -13.556 1.00 97.94 291 LEU A CA 1
ATOM 2286 C C . LEU A 1 291 ? -0.284 -19.921 -13.710 1.00 97.94 291 LEU A C 1
ATOM 2288 O O . LEU A 1 291 ? 0.236 -20.545 -12.789 1.00 97.94 291 LEU A O 1
ATOM 2292 N N . GLN A 1 292 ? -0.571 -20.512 -14.871 1.00 97.06 292 GLN A N 1
ATOM 2293 C CA . GLN A 1 292 ? -0.368 -21.944 -15.077 1.00 97.06 292 GLN A CA 1
ATOM 2294 C C . GLN A 1 292 ? 1.052 -22.260 -15.544 1.00 97.06 292 GLN A C 1
ATOM 2296 O O . GLN A 1 292 ? 1.671 -23.214 -15.073 1.00 97.06 292 GLN A O 1
ATOM 2301 N N . THR A 1 293 ? 1.538 -21.512 -16.530 1.00 97.94 293 THR A N 1
ATOM 2302 C CA . THR A 1 293 ? 2.800 -21.811 -17.221 1.00 97.94 293 THR A CA 1
ATOM 2303 C C . THR A 1 293 ? 3.992 -21.063 -16.644 1.00 97.94 293 THR A C 1
ATOM 2305 O O . THR A 1 293 ? 5.125 -21.404 -16.977 1.00 97.94 293 THR A O 1
ATOM 2308 N N . GLN A 1 294 ? 3.748 -20.058 -15.799 1.00 97.62 294 GLN A N 1
ATOM 2309 C CA . GLN A 1 294 ? 4.749 -19.124 -15.283 1.00 97.62 294 GLN A CA 1
ATOM 2310 C C . GLN A 1 294 ? 5.498 -18.356 -16.388 1.00 97.62 294 GLN A C 1
ATOM 2312 O O . GLN A 1 294 ? 6.582 -17.822 -16.168 1.00 97.62 294 GLN A O 1
ATOM 2317 N N . ALA A 1 295 ? 4.929 -18.288 -17.596 1.00 98.31 295 ALA A N 1
ATOM 2318 C CA . ALA A 1 295 ? 5.518 -17.560 -18.709 1.00 98.31 295 ALA A CA 1
ATOM 2319 C C . ALA A 1 295 ? 5.272 -16.053 -18.566 1.00 98.31 295 ALA A C 1
ATOM 2321 O O . ALA A 1 295 ? 4.146 -15.628 -18.298 1.00 98.31 295 ALA A O 1
ATOM 2322 N N . LEU A 1 296 ? 6.308 -15.248 -18.807 1.00 98.75 296 LEU A N 1
ATOM 2323 C CA . LEU A 1 296 ? 6.197 -13.795 -18.911 1.00 98.75 296 LEU A CA 1
ATOM 2324 C C . LEU A 1 296 ? 5.233 -13.408 -20.044 1.00 98.75 296 LEU A C 1
ATOM 2326 O O . LEU A 1 296 ? 5.256 -14.009 -21.120 1.00 98.75 296 LEU A O 1
ATOM 2330 N N . ARG A 1 297 ? 4.380 -12.408 -19.806 1.00 98.75 297 ARG A N 1
ATOM 2331 C CA . ARG A 1 297 ? 3.352 -11.963 -20.763 1.00 98.75 297 ARG A CA 1
ATOM 2332 C C . ARG A 1 297 ? 3.515 -10.516 -21.203 1.00 98.75 297 ARG A C 1
ATOM 2334 O O . ARG A 1 297 ? 3.271 -10.232 -22.369 1.00 98.75 297 ARG A O 1
ATOM 2341 N N . PHE A 1 298 ? 3.946 -9.630 -20.312 1.00 98.88 298 PHE A N 1
ATOM 2342 C CA . PHE A 1 298 ? 4.295 -8.247 -20.639 1.00 98.88 298 PHE A CA 1
ATOM 2343 C C . PHE A 1 298 ? 5.218 -7.648 -19.572 1.00 98.88 298 PHE A C 1
ATOM 2345 O O . PHE A 1 298 ? 5.248 -8.134 -18.440 1.00 98.88 298 PHE A O 1
ATOM 2352 N N . ILE A 1 299 ? 5.902 -6.559 -19.924 1.00 98.88 299 ILE A N 1
ATOM 2353 C CA . ILE A 1 299 ? 6.683 -5.694 -19.039 1.00 98.88 299 ILE A CA 1
ATOM 2354 C C . ILE A 1 299 ? 6.303 -4.230 -19.323 1.00 98.88 299 ILE A C 1
ATOM 2356 O O . ILE A 1 299 ? 6.475 -3.724 -20.433 1.00 98.88 299 ILE A O 1
ATOM 2360 N N . LEU A 1 300 ? 5.823 -3.534 -18.295 1.00 98.81 300 LEU A N 1
ATOM 2361 C CA . LEU A 1 300 ? 5.735 -2.078 -18.222 1.00 98.81 300 LEU A CA 1
ATOM 2362 C C . LEU A 1 300 ? 7.000 -1.571 -17.527 1.00 98.81 300 LEU A C 1
ATOM 2364 O O . LEU A 1 300 ? 7.098 -1.637 -16.304 1.00 98.81 300 LEU A O 1
ATOM 2368 N N . SER A 1 301 ? 7.972 -1.100 -18.302 1.00 98.06 301 SER A N 1
ATOM 2369 C CA . SER A 1 301 ? 9.232 -0.523 -17.822 1.00 98.06 301 SER A CA 1
ATOM 2370 C C . SER A 1 301 ? 9.857 0.319 -18.934 1.00 98.06 301 SER A C 1
ATOM 2372 O O . SER A 1 301 ? 9.406 0.269 -20.082 1.00 98.06 301 SER A O 1
ATOM 2374 N N . THR A 1 302 ? 10.920 1.049 -18.609 1.00 96.88 302 THR A N 1
ATOM 2375 C CA . THR A 1 302 ? 11.799 1.638 -19.623 1.00 96.88 302 THR A CA 1
ATOM 2376 C C . THR A 1 302 ? 12.387 0.528 -20.514 1.00 96.88 302 THR A C 1
ATOM 2378 O O . THR A 1 302 ? 12.465 -0.635 -20.101 1.00 96.88 302 THR A O 1
ATOM 2381 N N . HIS A 1 303 ? 12.749 0.847 -21.760 1.00 95.75 303 HIS A N 1
ATOM 2382 C CA . HIS A 1 303 ? 13.160 -0.162 -22.757 1.00 95.75 303 HIS A CA 1
ATOM 2383 C C . HIS A 1 303 ? 14.650 -0.520 -22.686 1.00 95.75 303 HIS A C 1
ATOM 2385 O O . HIS A 1 303 ? 15.087 -1.520 -23.255 1.00 95.75 303 HIS A O 1
ATOM 2391 N N . GLU A 1 304 ? 15.432 0.279 -21.974 1.00 93.88 304 GLU A N 1
ATOM 2392 C CA . GLU A 1 304 ? 16.876 0.145 -21.852 1.00 93.88 304 GLU A CA 1
ATOM 2393 C C . GLU A 1 304 ? 17.294 -1.000 -20.922 1.00 93.88 304 GLU A C 1
ATOM 2395 O O . GLU A 1 304 ? 16.590 -1.382 -19.977 1.00 93.88 304 GLU A O 1
ATOM 2400 N N . ASP A 1 305 ? 18.499 -1.510 -21.184 1.00 93.81 305 ASP A N 1
ATOM 2401 C CA . ASP A 1 305 ? 19.186 -2.573 -20.440 1.00 93.81 305 ASP A CA 1
ATOM 2402 C C . ASP A 1 305 ? 18.426 -3.908 -20.347 1.00 93.81 305 ASP A C 1
ATOM 2404 O O . ASP A 1 305 ? 18.822 -4.789 -19.589 1.00 93.81 305 ASP A O 1
ATOM 2408 N N . TRP A 1 306 ? 17.346 -4.080 -21.111 1.00 96.19 306 TRP A N 1
ATOM 2409 C CA . TRP A 1 306 ? 16.693 -5.371 -21.296 1.00 96.19 306 TRP A CA 1
ATOM 2410 C C . TRP A 1 306 ? 17.362 -6.147 -22.427 1.00 96.19 306 TRP A C 1
ATOM 2412 O O . TRP A 1 306 ? 17.424 -5.668 -23.562 1.00 96.19 306 TRP A O 1
ATOM 2422 N N . ASP A 1 307 ? 17.786 -7.374 -22.137 1.00 96.38 307 ASP A N 1
ATOM 2423 C CA . ASP A 1 307 ? 18.294 -8.298 -23.149 1.00 96.38 307 ASP A CA 1
ATOM 2424 C C . ASP A 1 307 ? 17.279 -8.541 -24.282 1.00 96.38 307 ASP A C 1
ATOM 2426 O O . ASP A 1 307 ? 16.061 -8.484 -24.084 1.00 96.38 307 ASP A O 1
ATOM 2430 N N . ASP A 1 308 ? 17.781 -8.908 -25.467 1.00 96.56 308 ASP A N 1
ATOM 2431 C CA . ASP A 1 308 ? 16.983 -9.166 -26.680 1.00 96.56 308 ASP A CA 1
ATOM 2432 C C . ASP A 1 308 ? 15.813 -10.142 -26.447 1.00 96.56 308 ASP A C 1
ATOM 2434 O O . ASP A 1 308 ? 14.770 -10.043 -27.095 1.00 96.56 308 ASP A O 1
ATOM 2438 N N . ALA A 1 309 ? 15.967 -11.081 -25.507 1.00 97.50 309 ALA A N 1
ATOM 2439 C CA . ALA A 1 309 ? 14.935 -12.050 -25.147 1.00 97.50 309 ALA A CA 1
ATOM 2440 C C . ALA A 1 309 ? 13.681 -11.411 -24.516 1.00 97.50 309 ALA A C 1
ATOM 2442 O O . ALA A 1 309 ? 12.600 -11.995 -24.608 1.00 97.50 309 ALA A O 1
ATOM 2443 N N . TYR A 1 310 ? 13.810 -10.227 -23.908 1.00 98.12 310 TYR A N 1
ATOM 2444 C CA . TYR A 1 310 ? 12.724 -9.521 -23.222 1.00 98.12 310 TYR A CA 1
ATOM 2445 C C . TYR A 1 310 ? 12.039 -8.465 -24.088 1.00 98.12 310 TYR A C 1
ATOM 2447 O O . TYR A 1 310 ? 10.903 -8.088 -23.806 1.00 98.12 310 TYR A O 1
ATOM 2455 N N . GLN A 1 311 ? 12.688 -8.037 -25.172 1.00 96.94 311 GLN A N 1
ATOM 2456 C CA . GLN A 1 311 ? 12.171 -7.018 -26.087 1.00 96.94 311 GLN A CA 1
ATOM 2457 C C . GLN A 1 311 ? 10.735 -7.296 -26.585 1.00 96.94 311 GLN A C 1
ATOM 2459 O O . GLN A 1 311 ? 9.939 -6.360 -26.616 1.00 96.94 311 GLN A O 1
ATOM 2464 N N . PRO A 1 312 ? 10.325 -8.549 -26.893 1.00 97.69 312 PRO A N 1
ATOM 2465 C CA . PRO A 1 312 ? 8.945 -8.841 -27.298 1.00 97.69 312 PRO A CA 1
ATOM 2466 C C . PRO A 1 312 ? 7.874 -8.585 -26.228 1.00 97.69 312 PRO A C 1
ATOM 2468 O O . PRO A 1 312 ? 6.692 -8.570 -26.565 1.00 97.69 312 PRO A O 1
ATOM 2471 N N . TYR A 1 313 ? 8.259 -8.433 -24.958 1.00 98.69 313 TYR A N 1
ATOM 2472 C CA . TYR A 1 313 ? 7.337 -8.232 -23.838 1.00 98.69 313 TYR A CA 1
ATOM 2473 C C . TYR A 1 313 ? 7.214 -6.763 -23.422 1.00 98.69 313 TYR A C 1
ATOM 2475 O O . TYR A 1 313 ? 6.310 -6.433 -22.655 1.00 98.69 313 TYR A O 1
ATOM 2483 N N . LEU A 1 314 ? 8.093 -5.883 -23.907 1.00 98.56 314 LEU A N 1
ATOM 2484 C CA . LEU A 1 314 ? 8.073 -4.465 -23.561 1.00 98.56 314 LEU A CA 1
ATOM 2485 C C . LEU A 1 314 ? 6.883 -3.757 -24.212 1.00 98.56 314 LEU A C 1
ATOM 2487 O O . LEU A 1 314 ? 6.638 -3.874 -25.413 1.00 98.56 314 LEU A O 1
ATOM 2491 N N . LEU A 1 315 ? 6.142 -3.004 -23.404 1.00 98.75 315 LEU A N 1
ATOM 2492 C CA . LEU A 1 315 ? 4.961 -2.280 -23.861 1.00 98.75 315 LEU A CA 1
ATOM 2493 C C . LEU A 1 315 ? 5.332 -0.978 -24.576 1.00 98.75 315 LEU A C 1
ATOM 2495 O O . LEU A 1 315 ? 6.250 -0.266 -24.171 1.00 98.75 315 LEU A O 1
ATOM 2499 N N . THR A 1 316 ? 4.572 -0.631 -25.613 1.00 98.56 316 THR A N 1
ATOM 2500 C CA . THR A 1 316 ? 4.699 0.642 -26.335 1.00 98.56 316 THR A CA 1
ATOM 2501 C C . THR A 1 316 ? 3.700 1.673 -25.795 1.00 98.56 316 THR A C 1
ATOM 2503 O O . THR A 1 316 ? 2.494 1.416 -25.840 1.00 98.56 316 THR A O 1
ATOM 2506 N N . PRO A 1 317 ? 4.145 2.849 -25.315 1.00 98.69 317 PRO A N 1
ATOM 2507 C CA . PRO A 1 317 ? 3.253 3.933 -24.912 1.00 98.69 317 PRO A CA 1
ATOM 2508 C C . PRO A 1 317 ? 2.430 4.476 -26.081 1.00 98.69 317 PRO A C 1
ATOM 2510 O O . PRO A 1 317 ? 2.994 4.873 -27.105 1.00 98.69 317 PRO A O 1
ATOM 2513 N N . VAL A 1 318 ? 1.112 4.553 -25.911 1.00 98.75 318 VAL A N 1
ATOM 2514 C CA . VAL A 1 318 ? 0.186 5.085 -26.921 1.00 98.75 318 VAL A CA 1
ATOM 2515 C C . VAL A 1 318 ? -0.816 6.076 -26.323 1.00 98.75 318 VAL A C 1
ATOM 2517 O O . VAL A 1 318 ? -1.077 6.075 -25.116 1.00 98.75 318 VAL A O 1
ATOM 2520 N N . ASP A 1 319 ? -1.369 6.941 -27.171 1.00 97.50 319 ASP A N 1
ATOM 2521 C CA . ASP A 1 319 ? -2.512 7.792 -26.833 1.00 97.50 319 ASP A CA 1
ATOM 2522 C C . ASP A 1 319 ? -3.853 7.032 -26.901 1.00 97.50 319 ASP A C 1
ATOM 2524 O O . ASP A 1 319 ? -3.901 5.819 -27.106 1.00 97.50 319 ASP A O 1
ATOM 2528 N N . SER A 1 320 ? -4.9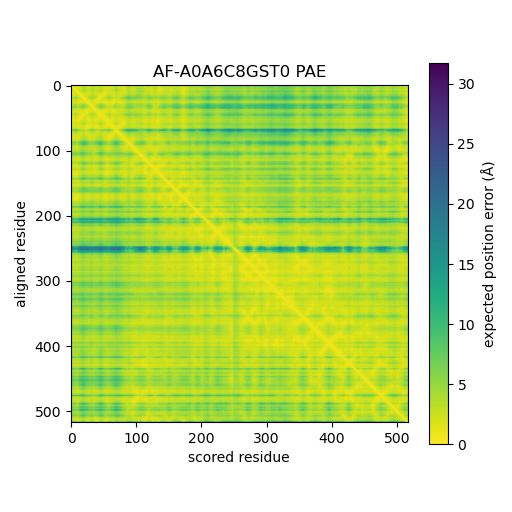69 7.748 -26.719 1.00 95.44 320 SER A N 1
ATOM 2529 C CA . SER 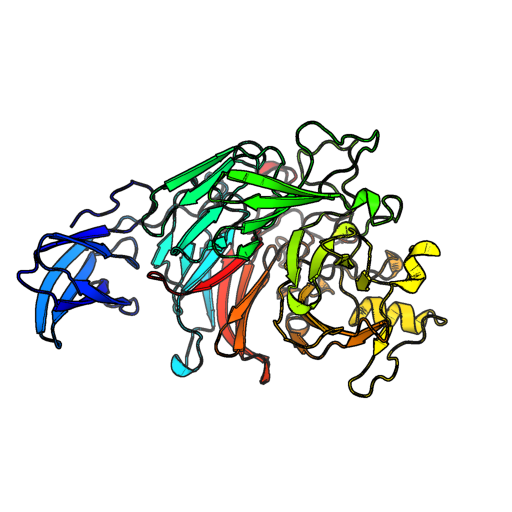A 1 320 ? -6.318 7.166 -26.770 1.00 95.44 320 SER A CA 1
ATOM 2530 C C . SER A 1 320 ? -6.753 6.651 -28.139 1.00 95.44 320 SER A C 1
ATOM 2532 O O . SER A 1 320 ? -7.718 5.892 -28.205 1.00 95.44 320 SER A O 1
ATOM 2534 N N . ASP A 1 321 ? -6.071 7.058 -29.208 1.00 95.94 321 ASP A N 1
ATOM 2535 C CA . ASP A 1 321 ? -6.331 6.608 -30.574 1.00 95.94 321 ASP A CA 1
ATOM 2536 C C . ASP A 1 321 ? -5.375 5.468 -30.989 1.00 95.94 321 ASP A C 1
ATOM 2538 O O . ASP A 1 321 ? -5.428 4.995 -32.128 1.00 95.94 321 ASP A O 1
ATOM 2542 N N . GLY A 1 322 ? -4.512 5.003 -30.074 1.00 95.88 322 GLY A N 1
ATOM 2543 C CA . GLY A 1 322 ? -3.532 3.943 -30.315 1.00 95.88 322 GLY A CA 1
ATOM 2544 C C . GLY A 1 322 ? -2.274 4.415 -31.049 1.00 95.88 322 GLY A C 1
ATOM 2545 O O . GLY A 1 322 ? -1.517 3.591 -31.566 1.00 95.88 322 GLY A O 1
ATOM 2546 N N . VAL A 1 323 ? -2.031 5.726 -31.124 1.00 97.81 323 VAL A N 1
ATOM 2547 C CA . VAL A 1 323 ? -0.838 6.285 -31.770 1.00 97.81 323 VAL A CA 1
ATOM 2548 C C . VAL A 1 323 ? 0.322 6.303 -30.779 1.00 97.81 323 VAL A C 1
ATOM 2550 O O . VAL A 1 323 ? 0.175 6.764 -29.649 1.00 97.81 323 VAL A O 1
ATOM 2553 N N . ALA A 1 324 ? 1.489 5.814 -31.209 1.00 98.06 324 ALA A N 1
ATOM 2554 C CA . ALA A 1 324 ? 2.701 5.814 -30.394 1.00 98.06 324 ALA A CA 1
ATOM 2555 C C . ALA A 1 324 ? 3.083 7.235 -29.950 1.00 98.06 324 ALA A C 1
ATOM 2557 O O . ALA A 1 324 ? 3.161 8.151 -30.771 1.00 98.06 324 ALA A O 1
ATOM 2558 N N . LEU A 1 325 ? 3.345 7.395 -28.652 1.00 98.25 325 LEU A N 1
ATOM 2559 C CA . LEU A 1 325 ? 3.708 8.683 -28.049 1.00 98.25 325 LEU A CA 1
ATOM 2560 C C . LEU A 1 325 ? 5.189 9.038 -28.234 1.00 98.25 325 LEU A C 1
ATOM 2562 O O . LEU A 1 325 ? 5.532 10.217 -28.241 1.00 98.25 325 LEU A O 1
ATOM 2566 N N . TYR A 1 326 ? 6.048 8.025 -28.371 1.00 98.12 326 TYR A N 1
ATOM 2567 C CA . TYR A 1 326 ? 7.505 8.159 -28.385 1.00 98.12 326 TYR A CA 1
ATOM 2568 C C . TYR A 1 326 ? 8.117 7.304 -29.498 1.00 98.12 326 TYR A C 1
ATOM 2570 O O . TYR A 1 326 ? 7.650 6.195 -29.769 1.00 98.12 326 TYR A O 1
ATOM 2578 N N . ASP A 1 327 ? 9.183 7.799 -30.123 1.00 96.44 327 ASP A N 1
ATOM 2579 C CA . ASP A 1 327 ? 10.040 7.038 -31.030 1.00 96.44 327 ASP A CA 1
ATOM 2580 C C . ASP A 1 327 ? 11.333 6.646 -30.305 1.00 96.44 327 ASP A C 1
ATOM 2582 O O . ASP A 1 327 ? 12.298 7.408 -30.262 1.00 96.44 327 ASP A O 1
ATOM 2586 N N . PHE A 1 328 ? 11.375 5.426 -29.765 1.00 94.81 328 PHE A N 1
ATOM 2587 C CA . PHE A 1 328 ? 12.521 4.912 -29.002 1.00 94.81 328 PHE A CA 1
ATOM 2588 C C . PHE A 1 328 ? 13.800 4.690 -29.831 1.00 94.81 328 PHE A C 1
ATOM 2590 O O . PHE A 1 328 ? 14.809 4.240 -29.296 1.00 94.81 328 PHE A O 1
ATOM 2597 N N . SER A 1 329 ? 13.818 5.044 -31.122 1.00 94.19 329 SER A N 1
ATOM 2598 C CA . SER A 1 329 ? 15.075 5.202 -31.868 1.00 94.19 329 SER A CA 1
ATOM 2599 C C . SER A 1 329 ? 15.768 6.551 -31.612 1.00 94.19 329 SER A C 1
ATOM 2601 O O . SER A 1 329 ? 16.919 6.739 -32.019 1.00 94.19 329 SER A O 1
ATOM 2603 N N . LYS A 1 330 ? 15.093 7.493 -30.940 1.00 97.06 330 LYS A N 1
ATOM 2604 C CA . LYS A 1 330 ? 15.586 8.840 -30.638 1.00 97.06 330 LYS A CA 1
ATOM 2605 C C . LYS A 1 330 ? 15.824 9.017 -29.143 1.00 97.06 330 LYS A C 1
ATOM 2607 O O . LYS A 1 330 ? 14.936 8.800 -28.325 1.00 97.06 330 LYS A O 1
ATOM 2612 N N . GLN A 1 331 ? 17.007 9.519 -28.792 1.00 95.38 331 GLN A N 1
ATOM 2613 C CA . GLN A 1 331 ? 17.376 9.749 -27.392 1.00 95.38 331 GLN A CA 1
ATOM 2614 C C . GLN A 1 331 ? 16.472 10.772 -26.689 1.00 95.38 331 GLN A C 1
ATOM 2616 O O . GLN A 1 331 ? 16.183 10.617 -25.511 1.00 95.38 331 GLN A O 1
ATOM 2621 N N . GLU A 1 332 ? 16.022 11.808 -27.397 1.00 96.81 332 GLU A N 1
ATOM 2622 C CA . GLU A 1 332 ? 15.126 12.829 -26.839 1.00 96.81 332 GLU A CA 1
ATOM 2623 C C . GLU A 1 332 ? 13.766 12.267 -26.404 1.00 96.81 332 GLU A C 1
ATOM 2625 O O . GLU A 1 332 ? 13.243 12.677 -25.370 1.00 96.81 332 GLU A O 1
ATOM 2630 N N . ASP A 1 333 ? 13.234 11.294 -27.147 1.00 97.88 333 ASP A N 1
ATOM 2631 C CA . ASP A 1 333 ? 11.964 10.640 -26.832 1.00 97.88 333 ASP A CA 1
ATOM 2632 C C . ASP A 1 333 ? 12.134 9.612 -25.705 1.00 97.88 333 ASP A C 1
ATOM 2634 O O . ASP A 1 333 ? 11.255 9.509 -24.852 1.00 97.88 333 ASP A O 1
ATOM 2638 N N . ILE A 1 334 ? 13.278 8.915 -25.645 1.00 97.31 334 ILE A N 1
ATOM 2639 C CA . ILE A 1 334 ? 13.656 8.079 -24.492 1.00 97.31 334 ILE A CA 1
ATOM 2640 C C . ILE A 1 334 ? 13.708 8.939 -23.223 1.00 97.31 334 ILE A C 1
ATOM 2642 O O . ILE A 1 334 ? 13.008 8.654 -22.257 1.00 97.31 334 ILE A O 1
ATOM 2646 N N . ASP A 1 335 ? 14.462 10.042 -23.251 1.00 96.69 335 ASP A N 1
ATOM 2647 C CA . ASP A 1 335 ? 14.627 10.930 -22.095 1.00 96.69 335 ASP A CA 1
ATOM 2648 C C . ASP A 1 335 ? 13.283 11.546 -21.654 1.00 96.69 335 ASP A C 1
ATOM 2650 O O . ASP A 1 335 ? 13.027 11.711 -20.458 1.00 96.69 335 ASP A O 1
ATOM 2654 N N . ALA A 1 336 ? 12.402 11.872 -22.606 1.00 97.31 336 ALA A N 1
ATOM 2655 C CA . ALA A 1 336 ? 11.058 12.365 -22.315 1.00 97.31 336 ALA A CA 1
ATOM 2656 C C . ALA A 1 336 ? 10.157 11.280 -21.700 1.00 97.31 336 ALA A C 1
ATOM 2658 O O . ALA A 1 336 ? 9.432 11.558 -20.739 1.00 97.31 336 ALA A O 1
ATOM 2659 N N . ALA A 1 337 ? 10.202 10.049 -22.216 1.00 97.94 337 ALA A N 1
ATOM 2660 C CA . ALA A 1 337 ? 9.450 8.923 -21.669 1.00 97.94 337 ALA A CA 1
ATOM 2661 C C . ALA A 1 337 ? 9.933 8.550 -20.259 1.00 97.94 337 ALA A C 1
ATOM 2663 O O . ALA A 1 337 ? 9.107 8.363 -19.366 1.00 97.94 337 ALA A O 1
ATOM 2664 N N . ASP A 1 338 ? 11.244 8.529 -20.028 1.00 97.12 338 ASP A N 1
ATOM 2665 C CA . ASP A 1 338 ? 11.862 8.319 -18.715 1.00 97.12 338 ASP A CA 1
ATOM 2666 C C . ASP A 1 338 ? 11.415 9.367 -17.703 1.00 97.12 338 ASP A C 1
ATOM 2668 O O . ASP A 1 338 ? 11.034 9.042 -16.574 1.00 97.12 338 ASP A O 1
ATOM 2672 N N . ARG A 1 339 ? 11.426 10.639 -18.110 1.00 95.50 339 ARG A N 1
ATOM 2673 C CA . ARG A 1 339 ? 11.052 11.737 -17.224 1.00 95.50 339 ARG A CA 1
ATOM 2674 C C . ARG A 1 339 ? 9.571 11.707 -16.869 1.00 95.50 339 ARG A C 1
ATOM 2676 O O . ARG A 1 339 ? 9.222 11.959 -15.712 1.00 95.50 339 ARG A O 1
ATOM 2683 N N . ASP A 1 340 ? 8.719 11.464 -17.862 1.00 93.44 340 ASP A N 1
ATOM 2684 C CA . ASP A 1 340 ? 7.300 11.775 -17.754 1.00 93.44 340 ASP A CA 1
ATOM 2685 C C . ASP A 1 340 ? 6.364 10.594 -17.952 1.00 93.44 340 ASP A C 1
ATOM 2687 O O . ASP A 1 340 ? 5.288 10.656 -17.361 1.00 93.44 340 ASP A O 1
ATOM 2691 N N . PHE A 1 341 ? 6.687 9.546 -18.718 1.00 97.62 341 PHE A N 1
ATOM 2692 C CA . PHE A 1 341 ? 5.786 8.411 -18.979 1.00 97.62 341 PHE A CA 1
ATOM 2693 C C . PHE A 1 341 ? 5.945 7.276 -17.970 1.00 97.62 341 PHE A C 1
ATOM 2695 O O . PHE A 1 341 ? 4.972 6.928 -17.294 1.00 97.62 341 PHE A O 1
ATOM 2702 N N . TRP A 1 342 ? 7.160 6.739 -17.878 1.00 97.88 342 TRP A N 1
ATOM 2703 C CA . TRP A 1 342 ? 7.489 5.564 -17.083 1.00 97.88 342 TRP A CA 1
ATOM 2704 C C . TRP A 1 342 ? 7.401 5.827 -15.581 1.00 97.88 342 TRP A C 1
ATOM 2706 O O . TRP A 1 342 ? 7.285 6.966 -15.111 1.00 97.88 342 TRP A O 1
ATOM 2716 N N . THR A 1 343 ? 7.420 4.733 -14.830 1.00 97.75 343 THR A N 1
ATOM 2717 C CA . THR A 1 343 ? 7.456 4.750 -13.372 1.00 97.75 343 THR A CA 1
ATOM 2718 C C . THR A 1 343 ? 8.824 4.336 -12.883 1.00 97.75 343 THR A C 1
ATOM 2720 O O . THR A 1 343 ? 9.491 3.541 -13.540 1.00 97.75 343 THR A O 1
ATOM 2723 N N . TRP A 1 344 ? 9.209 4.835 -11.718 1.00 97.56 344 TRP A N 1
ATOM 2724 C CA . TRP A 1 344 ? 10.512 4.574 -11.134 1.00 97.56 344 TRP A CA 1
ATOM 2725 C C . TRP A 1 344 ? 10.392 4.211 -9.664 1.00 97.56 344 TRP A C 1
ATOM 2727 O O . TRP A 1 344 ? 9.839 4.987 -8.881 1.00 97.56 344 TRP A O 1
ATOM 2737 N N . GLY A 1 345 ? 10.908 3.034 -9.303 1.00 96.12 345 GLY A N 1
ATOM 2738 C CA . GLY A 1 345 ? 10.836 2.514 -7.937 1.00 96.12 345 GLY A CA 1
ATOM 2739 C C . GLY A 1 345 ? 9.407 2.373 -7.409 1.00 96.12 345 GLY A C 1
ATOM 2740 O O . GLY A 1 345 ? 9.184 2.561 -6.218 1.00 96.12 345 GLY A O 1
ATOM 2741 N N . GLN A 1 346 ? 8.439 2.097 -8.287 1.00 97.31 346 GLN A N 1
ATOM 2742 C CA . GLN A 1 346 ? 7.010 2.175 -7.988 1.00 97.31 346 GLN A CA 1
ATOM 2743 C C . GLN A 1 346 ? 6.540 1.140 -6.962 1.00 97.31 346 GLN A C 1
ATOM 2745 O O . GLN A 1 346 ? 7.071 0.032 -6.892 1.00 97.31 346 GLN A O 1
ATOM 2750 N N . HIS A 1 347 ? 5.478 1.481 -6.235 1.00 96.56 347 HIS A N 1
ATOM 2751 C CA . HIS A 1 347 ? 4.839 0.652 -5.217 1.00 96.56 347 HIS A CA 1
ATOM 2752 C C . HIS A 1 347 ? 3.342 0.461 -5.465 1.00 96.56 347 HIS A C 1
ATOM 2754 O O . HIS A 1 347 ? 2.698 1.177 -6.243 1.00 96.56 347 HIS A O 1
ATOM 2760 N N . ASN A 1 348 ? 2.772 -0.497 -4.725 1.00 96.38 348 ASN A N 1
ATOM 2761 C CA . ASN A 1 348 ? 1.332 -0.666 -4.556 1.00 96.38 348 ASN A CA 1
ATOM 2762 C C . ASN A 1 348 ? 0.598 -0.797 -5.905 1.00 96.38 348 ASN A C 1
ATOM 2764 O O . ASN A 1 348 ? -0.300 -0.019 -6.206 1.00 96.38 348 ASN A O 1
ATOM 2768 N N . VAL A 1 349 ? 0.974 -1.758 -6.752 1.00 97.69 349 VAL A N 1
ATOM 2769 C CA . VAL A 1 349 ? 0.161 -2.073 -7.937 1.00 97.69 349 VAL A CA 1
ATOM 2770 C C . VAL A 1 349 ? -1.199 -2.637 -7.501 1.00 97.69 349 VAL A C 1
ATOM 2772 O O . VAL A 1 349 ? -1.268 -3.636 -6.795 1.00 97.69 349 VAL A O 1
ATOM 2775 N N . VAL A 1 350 ? -2.285 -1.966 -7.881 1.00 96.56 350 VAL A N 1
ATOM 2776 C CA . VAL A 1 350 ? -3.659 -2.322 -7.497 1.00 96.56 350 VAL A CA 1
ATOM 2777 C C . VAL A 1 350 ? -4.497 -2.448 -8.755 1.00 96.56 350 VAL A C 1
ATOM 2779 O O . VAL A 1 350 ? -4.483 -1.548 -9.596 1.00 96.56 350 VAL A O 1
ATOM 2782 N N . GLU A 1 351 ? -5.218 -3.557 -8.876 1.00 97.12 351 GLU A N 1
ATOM 2783 C CA . GLU A 1 351 ? -6.098 -3.822 -10.008 1.00 97.12 351 GLU A CA 1
ATOM 2784 C C . GLU A 1 351 ? -7.207 -2.771 -10.135 1.00 97.12 351 GLU A C 1
ATOM 2786 O O . GLU A 1 351 ? -7.813 -2.349 -9.148 1.00 97.12 351 GLU A O 1
ATOM 2791 N N . ILE A 1 352 ? -7.520 -2.401 -11.374 1.00 97.06 352 ILE A N 1
ATOM 2792 C CA . ILE A 1 352 ? -8.825 -1.854 -11.731 1.00 97.06 352 ILE A CA 1
ATOM 2793 C C . ILE A 1 352 ? -9.537 -2.943 -12.522 1.00 97.06 352 ILE A C 1
ATOM 2795 O O . ILE A 1 352 ? -9.269 -3.174 -13.702 1.00 97.06 352 ILE A O 1
ATOM 2799 N N . ALA A 1 353 ? -10.403 -3.672 -11.825 1.00 94.88 353 ALA A N 1
ATOM 2800 C CA . ALA A 1 353 ? -11.002 -4.877 -12.369 1.00 94.88 353 ALA A CA 1
ATOM 2801 C C . ALA A 1 353 ? -11.840 -4.566 -13.616 1.00 94.88 353 ALA A C 1
ATOM 2803 O O . ALA A 1 353 ? -12.713 -3.693 -13.619 1.00 94.88 353 ALA A O 1
ATOM 2804 N N . ASN A 1 354 ? -11.603 -5.336 -14.672 1.00 95.69 354 ASN A N 1
ATOM 2805 C CA . ASN A 1 354 ? -12.408 -5.328 -15.881 1.00 95.69 354 ASN A CA 1
ATOM 2806 C C . ASN A 1 354 ? -12.528 -6.758 -16.430 1.00 95.69 354 ASN A C 1
ATOM 2808 O O . ASN A 1 354 ? -11.699 -7.626 -16.160 1.00 95.69 354 ASN A O 1
ATOM 2812 N N . ASN A 1 355 ? -13.568 -6.997 -17.226 1.00 96.88 355 ASN A N 1
ATOM 2813 C CA . ASN A 1 355 ? -13.886 -8.326 -17.757 1.00 96.88 355 ASN A CA 1
ATOM 2814 C C . ASN A 1 355 ? -13.465 -8.494 -19.226 1.00 96.88 355 ASN A C 1
ATOM 2816 O O . ASN A 1 355 ? -14.056 -9.310 -19.934 1.00 96.88 355 ASN A O 1
ATOM 2820 N N . THR A 1 356 ? -12.510 -7.698 -19.717 1.00 98.19 356 THR A N 1
ATOM 2821 C CA . THR A 1 356 ? -12.098 -7.705 -21.128 1.00 98.19 356 THR A CA 1
ATOM 2822 C C . THR A 1 356 ? -10.830 -8.542 -21.311 1.00 98.19 356 THR A C 1
ATOM 2824 O O . THR A 1 356 ? -9.754 -8.118 -20.891 1.00 98.19 356 THR A O 1
ATOM 2827 N N . PRO A 1 357 ? -10.902 -9.711 -21.977 1.00 98.00 357 PRO A N 1
ATOM 2828 C CA . PRO A 1 357 ? -9.714 -10.510 -22.254 1.00 98.00 357 PRO A CA 1
ATOM 2829 C C . PRO A 1 357 ? -8.692 -9.744 -23.101 1.00 98.00 357 PRO A C 1
ATOM 2831 O O . PRO A 1 357 ? -9.043 -9.065 -24.067 1.00 98.00 357 PRO A O 1
ATOM 2834 N N . GLY A 1 358 ? -7.417 -9.891 -22.763 1.00 98.19 358 GLY A N 1
ATOM 2835 C CA . GLY A 1 358 ? -6.296 -9.167 -23.356 1.00 98.19 358 GLY A CA 1
ATOM 2836 C C . GLY A 1 358 ? -6.053 -7.779 -22.763 1.00 98.19 358 GLY A C 1
ATOM 2837 O O . GLY A 1 358 ? -5.026 -7.188 -23.091 1.00 98.19 358 GLY A O 1
ATOM 2838 N N . ILE A 1 359 ? -6.939 -7.270 -21.898 1.00 98.62 359 ILE A N 1
ATOM 2839 C CA . ILE A 1 359 ? -6.791 -5.961 -21.255 1.00 98.62 359 ILE A CA 1
ATOM 2840 C C . ILE A 1 359 ? -6.502 -6.136 -19.767 1.00 98.62 359 ILE A C 1
ATOM 2842 O O . ILE A 1 359 ? -7.240 -6.814 -19.051 1.00 98.62 359 ILE A O 1
ATOM 2846 N N . VAL A 1 360 ? -5.430 -5.501 -19.303 1.00 98.69 360 VAL A N 1
ATOM 2847 C CA . VAL A 1 360 ? -5.037 -5.456 -17.890 1.00 98.69 360 VAL A CA 1
ATOM 2848 C C . VAL A 1 360 ? -4.997 -3.995 -17.470 1.00 98.69 360 VAL A C 1
ATOM 2850 O O . VAL A 1 360 ? -4.330 -3.184 -18.105 1.00 98.69 360 VAL A O 1
ATOM 2853 N N . GLU A 1 361 ? -5.725 -3.647 -16.417 1.00 98.56 361 GLU A N 1
ATOM 2854 C CA . GLU A 1 361 ? -5.876 -2.267 -15.960 1.00 98.56 361 GLU A CA 1
ATOM 2855 C C . GLU A 1 361 ? -5.515 -2.184 -14.480 1.00 98.56 361 GLU A C 1
ATOM 2857 O O . GLU A 1 361 ? -5.923 -3.027 -13.679 1.00 98.56 361 GLU A O 1
ATOM 2862 N N . PHE A 1 362 ? -4.688 -1.210 -14.114 1.00 98.69 362 PHE A N 1
ATOM 2863 C CA . PHE A 1 362 ? -4.214 -1.060 -12.742 1.00 98.69 362 PHE A CA 1
ATOM 2864 C C . PHE A 1 362 ? -3.748 0.359 -12.453 1.00 98.69 362 PHE A C 1
ATOM 2866 O O . PHE A 1 362 ? -3.387 1.122 -13.351 1.00 98.69 362 PHE A O 1
ATOM 2873 N N . MET A 1 363 ? -3.683 0.697 -11.167 1.00 98.44 363 MET A N 1
ATOM 2874 C CA . MET A 1 363 ? -2.983 1.884 -10.696 1.00 98.44 363 MET A CA 1
ATOM 2875 C C . MET A 1 363 ? -1.753 1.531 -9.865 1.00 98.44 363 MET A C 1
ATOM 2877 O O . MET A 1 363 ? -1.778 0.636 -9.022 1.00 98.44 363 MET A O 1
ATOM 2881 N N . VAL A 1 364 ? -0.702 2.332 -10.001 1.00 98.38 364 VAL A N 1
ATOM 2882 C CA . VAL A 1 364 ? 0.526 2.271 -9.190 1.00 98.38 364 VAL A CA 1
ATOM 2883 C C . VAL A 1 364 ? 0.759 3.582 -8.455 1.00 98.38 364 VAL A C 1
ATOM 2885 O O . VAL A 1 364 ? 0.194 4.614 -8.819 1.00 98.38 364 VAL A O 1
ATOM 2888 N N . PHE A 1 365 ? 1.563 3.534 -7.401 1.00 98.56 365 PHE A N 1
ATOM 2889 C CA . PHE A 1 365 ? 2.218 4.713 -6.853 1.00 98.56 365 PHE A CA 1
ATOM 2890 C C . PHE A 1 365 ? 3.630 4.783 -7.453 1.00 98.56 365 PHE A C 1
ATOM 2892 O O . PHE A 1 365 ? 4.476 3.957 -7.140 1.00 98.56 365 PHE A O 1
ATOM 2899 N N . ASP A 1 366 ? 3.872 5.722 -8.362 1.00 98.44 366 ASP A N 1
ATOM 2900 C CA . ASP A 1 366 ? 5.189 6.028 -8.925 1.00 98.44 366 ASP A CA 1
ATOM 2901 C C . ASP A 1 366 ? 5.954 6.931 -7.952 1.00 98.44 366 ASP A C 1
ATOM 2903 O O . ASP A 1 366 ? 5.688 8.136 -7.871 1.00 98.44 366 ASP A O 1
ATOM 2907 N N . ASN A 1 367 ? 6.899 6.338 -7.220 1.00 97.88 367 ASN A N 1
ATOM 2908 C CA . ASN A 1 367 ? 7.794 7.050 -6.312 1.00 97.88 367 ASN A CA 1
ATOM 2909 C C . ASN A 1 367 ? 8.616 8.102 -7.059 1.00 97.88 367 ASN A C 1
ATOM 2911 O O . ASN A 1 367 ? 8.772 9.218 -6.570 1.00 97.88 367 ASN A O 1
ATOM 2915 N N . GLY A 1 368 ? 9.044 7.799 -8.285 1.00 97.00 368 GLY A N 1
ATOM 2916 C CA . GLY A 1 368 ? 9.787 8.729 -9.125 1.00 97.00 368 GLY A CA 1
ATOM 2917 C C . GLY A 1 368 ? 11.290 8.723 -8.860 1.00 97.00 368 GLY A C 1
ATOM 2918 O O . GLY A 1 368 ? 11.948 9.697 -9.208 1.00 97.00 368 GLY A O 1
ATOM 2919 N N . ASN A 1 369 ? 11.843 7.664 -8.262 1.00 96.12 369 ASN A N 1
ATOM 2920 C CA . ASN A 1 369 ? 13.279 7.544 -7.986 1.00 96.12 369 ASN A CA 1
ATOM 2921 C C . ASN A 1 369 ? 14.125 7.810 -9.239 1.00 96.12 369 ASN A C 1
ATOM 2923 O O . ASN A 1 369 ? 13.910 7.168 -10.263 1.00 96.12 369 ASN A O 1
ATOM 2927 N N . TYR A 1 370 ? 15.101 8.717 -9.179 1.00 95.31 370 TYR A N 1
ATOM 2928 C CA . TYR A 1 370 ? 15.962 9.148 -10.299 1.00 95.31 370 TYR A CA 1
ATOM 2929 C C . TYR A 1 370 ? 15.248 9.789 -11.516 1.00 95.31 370 TYR A C 1
ATOM 2931 O O . TYR A 1 370 ? 15.703 10.820 -12.021 1.00 95.31 370 TYR A O 1
ATOM 2939 N N . ARG A 1 371 ? 14.149 9.205 -12.014 1.00 95.44 371 ARG A N 1
ATOM 2940 C CA . ARG A 1 371 ? 13.468 9.512 -13.288 1.00 95.44 371 ARG A CA 1
ATOM 2941 C C . ARG A 1 371 ? 14.367 9.430 -14.525 1.00 95.44 371 ARG A C 1
ATOM 2943 O O . ARG A 1 371 ? 14.178 10.200 -15.467 1.00 95.44 371 ARG A O 1
ATOM 2950 N N . SER A 1 372 ? 15.393 8.586 -14.472 1.00 94.62 372 SER A N 1
ATOM 2951 C CA . SER A 1 372 ? 16.304 8.259 -15.575 1.00 94.62 372 SER A CA 1
ATOM 2952 C C . SER A 1 372 ? 17.242 7.132 -15.152 1.00 94.62 372 SER A C 1
ATOM 2954 O O . SER A 1 372 ? 17.544 7.015 -13.961 1.00 94.62 372 SER A O 1
ATOM 2956 N N . ARG A 1 373 ? 17.779 6.362 -16.111 1.00 92.50 373 ARG A N 1
ATOM 2957 C CA . ARG A 1 373 ? 18.900 5.431 -15.869 1.00 92.50 373 ARG A CA 1
ATOM 2958 C C . ARG A 1 373 ? 20.274 6.103 -15.756 1.00 92.50 373 ARG A C 1
ATOM 2960 O O . ARG A 1 373 ? 21.226 5.460 -15.328 1.00 92.50 373 ARG A O 1
ATOM 2967 N N . ASP A 1 374 ? 20.373 7.386 -16.098 1.00 93.38 374 ASP A N 1
ATOM 2968 C CA . ASP A 1 374 ? 21.610 8.172 -16.083 1.00 93.38 374 ASP A CA 1
ATOM 2969 C C . ASP A 1 374 ? 21.591 9.199 -14.937 1.00 93.38 374 ASP A C 1
ATOM 2971 O O . ASP A 1 374 ? 20.706 10.058 -14.852 1.00 93.38 374 ASP A O 1
ATOM 2975 N N . ASP A 1 375 ? 22.588 9.144 -14.052 1.00 94.31 375 ASP A N 1
ATOM 2976 C CA . ASP A 1 375 ? 22.738 10.083 -12.931 1.00 94.31 375 ASP A CA 1
ATOM 2977 C C . ASP A 1 375 ? 22.829 11.539 -13.400 1.00 94.31 375 ASP A C 1
ATOM 2979 O O . ASP A 1 375 ? 22.278 12.428 -12.753 1.00 94.31 375 ASP A O 1
ATOM 2983 N N . SER A 1 376 ? 23.456 11.799 -14.552 1.00 95.12 376 SER A N 1
ATOM 2984 C CA . SER A 1 376 ? 23.590 13.156 -15.098 1.00 95.12 376 SER A CA 1
ATOM 2985 C C . SER A 1 376 ? 22.260 13.759 -15.564 1.00 95.12 376 SER A C 1
ATOM 2987 O O . SER A 1 376 ? 22.151 14.978 -15.716 1.00 95.12 376 SER A O 1
ATOM 2989 N N . LYS A 1 377 ? 21.243 12.911 -15.759 1.00 95.12 377 LYS A N 1
ATOM 2990 C CA . LYS A 1 377 ? 19.875 13.284 -16.136 1.00 95.12 377 LYS A CA 1
ATOM 2991 C C . LYS A 1 377 ? 18.882 13.102 -14.989 1.00 95.12 377 LYS A C 1
ATOM 2993 O O . LYS A 1 377 ? 17.700 13.405 -15.158 1.00 95.12 377 LYS A O 1
ATOM 2998 N N . SER A 1 378 ? 19.316 12.599 -13.840 1.00 96.12 378 SER A N 1
ATOM 2999 C CA . SER A 1 378 ? 18.422 12.327 -12.717 1.00 96.12 378 SER A CA 1
ATOM 3000 C C . SER A 1 378 ? 17.968 13.620 -12.033 1.00 96.12 378 SER A C 1
ATOM 3002 O O . SER A 1 378 ? 18.664 14.635 -12.081 1.00 96.12 378 SER A O 1
ATOM 3004 N N . LEU A 1 379 ? 16.781 13.608 -11.424 1.00 95.94 379 LEU A N 1
ATOM 3005 C CA . LEU A 1 379 ? 16.319 14.733 -10.602 1.00 95.94 379 LEU A CA 1
ATOM 3006 C C . LEU A 1 379 ? 16.841 14.604 -9.175 1.00 95.94 379 LEU A C 1
ATOM 3008 O O . LEU A 1 379 ? 16.902 13.508 -8.622 1.00 95.94 379 LEU A O 1
ATOM 3012 N N . LEU A 1 380 ? 17.169 15.743 -8.567 1.00 97.06 380 LEU A N 1
ATOM 3013 C CA . LEU A 1 380 ? 17.367 15.811 -7.125 1.00 97.06 380 LEU A CA 1
ATOM 3014 C C . LEU A 1 380 ? 16.003 15.744 -6.423 1.00 97.06 380 LEU A C 1
ATOM 3016 O O . LEU A 1 380 ? 15.033 16.273 -6.970 1.00 97.06 380 LEU A O 1
ATOM 3020 N N . PRO A 1 381 ? 15.912 15.189 -5.200 1.00 96.56 381 PRO A N 1
ATOM 3021 C CA . PRO A 1 381 ? 14.651 15.122 -4.454 1.00 96.56 381 PRO A CA 1
ATOM 3022 C C . PRO A 1 381 ? 13.864 16.455 -4.377 1.00 96.56 381 PRO A C 1
ATOM 3024 O O . PRO A 1 381 ? 12.651 16.432 -4.576 1.00 96.56 381 PRO A O 1
ATOM 3027 N N . PRO A 1 382 ? 14.499 17.635 -4.202 1.00 97.31 382 PRO A N 1
ATOM 3028 C CA . PRO A 1 382 ? 13.808 18.937 -4.189 1.00 97.31 382 PRO A CA 1
ATOM 3029 C C . PRO A 1 382 ? 13.221 19.392 -5.526 1.00 97.31 382 PRO A C 1
ATOM 3031 O O . PRO A 1 382 ? 12.391 20.299 -5.544 1.00 97.31 382 PRO A O 1
ATOM 3034 N N . ASP A 1 383 ? 13.655 18.783 -6.625 1.00 97.00 383 ASP A N 1
ATOM 3035 C CA . ASP A 1 383 ? 13.153 19.037 -7.976 1.00 97.00 383 ASP A CA 1
ATOM 3036 C C . ASP A 1 383 ? 12.254 17.886 -8.468 1.00 97.00 383 ASP A C 1
ATOM 3038 O O . ASP A 1 383 ? 11.739 17.930 -9.587 1.00 97.00 383 ASP A O 1
ATOM 3042 N N . ASN A 1 384 ? 12.074 16.846 -7.646 1.00 97.19 384 ASN A N 1
ATOM 3043 C CA . ASN A 1 384 ? 11.342 15.633 -7.982 1.00 97.19 384 ASN A CA 1
ATOM 3044 C C . ASN A 1 384 ? 9.908 15.653 -7.423 1.00 97.19 384 ASN A C 1
ATOM 3046 O O . ASN A 1 384 ? 9.477 16.595 -6.757 1.00 97.19 384 ASN A O 1
ATOM 3050 N N . TYR A 1 385 ? 9.136 14.625 -7.759 1.00 97.50 385 TYR A N 1
ATOM 3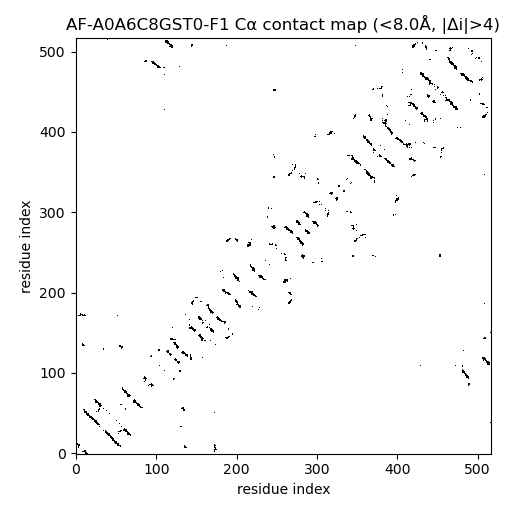051 C CA . TYR A 1 385 ? 7.741 14.448 -7.374 1.00 97.50 385 TYR A CA 1
ATOM 3052 C C . TYR A 1 385 ? 7.362 12.970 -7.443 1.00 97.50 385 TYR A C 1
ATOM 3054 O O . TYR A 1 385 ? 7.920 12.222 -8.248 1.00 97.50 385 TYR A O 1
ATOM 3062 N N . SER A 1 386 ? 6.371 12.565 -6.655 1.00 98.44 386 SER A N 1
ATOM 3063 C CA . SER A 1 386 ? 5.724 11.255 -6.774 1.00 98.44 386 SER A CA 1
ATOM 3064 C C . SER A 1 386 ? 4.297 11.421 -7.273 1.00 98.44 386 SER A C 1
ATOM 3066 O O . SER A 1 386 ? 3.726 12.515 -7.243 1.00 98.44 386 SER A O 1
ATOM 3068 N N . ARG A 1 387 ? 3.710 10.343 -7.784 1.00 98.31 387 ARG A N 1
ATOM 3069 C CA . ARG A 1 387 ? 2.352 10.380 -8.333 1.00 98.31 387 ARG A CA 1
ATOM 3070 C C . ARG A 1 387 ? 1.684 9.020 -8.260 1.00 98.31 387 ARG A C 1
ATOM 3072 O O . ARG A 1 387 ? 2.335 7.989 -8.354 1.00 98.31 387 ARG A O 1
ATOM 3079 N N . ILE A 1 388 ? 0.364 9.014 -8.192 1.00 98.62 388 ILE A N 1
ATOM 3080 C CA . ILE A 1 388 ? -0.418 7.839 -8.560 1.00 98.62 388 ILE A CA 1
ATOM 3081 C C . ILE A 1 388 ? -0.677 7.869 -10.060 1.00 98.62 388 ILE A C 1
ATOM 3083 O O . ILE A 1 388 ? -0.916 8.935 -10.630 1.00 98.62 388 ILE A O 1
ATOM 3087 N N . VAL A 1 389 ? -0.620 6.706 -10.700 1.00 98.50 389 VAL A N 1
ATOM 3088 C CA . VAL A 1 389 ? -0.764 6.580 -12.152 1.00 98.50 389 VAL A CA 1
ATOM 3089 C C . VAL A 1 389 ? -1.646 5.396 -12.484 1.00 98.50 389 VAL A C 1
ATOM 3091 O O . VAL A 1 389 ? -1.440 4.313 -11.950 1.00 98.50 389 VAL A O 1
ATOM 3094 N N . HIS A 1 390 ? -2.604 5.608 -13.379 1.00 98.44 390 HIS A N 1
ATOM 3095 C CA . HIS A 1 390 ? -3.446 4.570 -13.957 1.00 98.44 390 HIS A CA 1
ATOM 3096 C C . HIS A 1 390 ? -2.868 4.140 -15.309 1.00 98.44 390 HIS A C 1
ATOM 3098 O O . HIS A 1 390 ? -2.645 4.996 -16.165 1.00 98.44 390 HIS A O 1
ATOM 3104 N N . PHE A 1 391 ? -2.666 2.837 -15.503 1.00 98.81 391 PHE A N 1
ATOM 3105 C CA . PHE A 1 391 ? -2.306 2.220 -16.773 1.00 98.81 391 PHE A CA 1
ATOM 3106 C C . PHE A 1 391 ? -3.379 1.262 -17.298 1.00 98.81 391 PHE A C 1
ATOM 3108 O O . PHE A 1 391 ? -3.954 0.485 -16.537 1.00 98.81 391 PHE A O 1
ATOM 3115 N N . VAL A 1 392 ? -3.567 1.279 -18.618 1.00 98.75 392 VAL A N 1
ATOM 3116 C CA . VAL A 1 392 ? -4.357 0.296 -19.371 1.00 98.75 392 VAL A CA 1
ATOM 3117 C C . VAL A 1 392 ? -3.413 -0.401 -20.345 1.00 98.75 392 VAL A C 1
ATOM 3119 O O . VAL A 1 392 ? -2.895 0.231 -21.265 1.00 98.75 392 VAL A O 1
ATOM 3122 N N . VAL A 1 393 ? -3.172 -1.689 -20.136 1.00 98.88 393 VAL A N 1
ATOM 3123 C CA . VAL A 1 393 ? -2.310 -2.533 -20.968 1.00 98.88 393 VAL A CA 1
ATOM 3124 C C . VAL A 1 393 ? -3.168 -3.331 -21.939 1.00 98.88 393 VAL A C 1
ATOM 3126 O O . VAL A 1 393 ? -4.075 -4.048 -21.518 1.00 98.88 393 VAL A O 1
ATOM 3129 N N . ASN A 1 394 ? -2.843 -3.263 -23.228 1.00 98.69 394 ASN A N 1
ATOM 3130 C CA . ASN A 1 394 ? -3.390 -4.148 -24.251 1.00 98.69 394 ASN A CA 1
ATOM 3131 C C . ASN A 1 394 ? -2.334 -5.190 -24.632 1.00 98.69 394 ASN A C 1
ATOM 3133 O O . ASN A 1 394 ? -1.403 -4.910 -25.386 1.00 98.69 394 ASN A O 1
ATOM 3137 N N . MET A 1 395 ? -2.496 -6.414 -24.134 1.00 98.00 395 MET A N 1
ATOM 3138 C CA . MET A 1 395 ? -1.550 -7.510 -24.366 1.00 98.00 395 MET A CA 1
ATOM 3139 C C . MET A 1 395 ? -1.613 -8.090 -25.783 1.00 98.00 395 MET A C 1
ATOM 3141 O O . MET A 1 395 ? -0.713 -8.824 -26.178 1.00 98.00 395 MET A O 1
ATOM 3145 N N . ASN A 1 396 ? -2.668 -7.804 -26.552 1.00 96.88 396 ASN A N 1
ATOM 3146 C CA . ASN A 1 396 ? -2.748 -8.257 -27.943 1.00 96.88 396 ASN A CA 1
ATOM 3147 C C . ASN A 1 396 ? -1.906 -7.369 -28.865 1.00 96.88 396 ASN A C 1
ATOM 3149 O O . ASN A 1 396 ? -1.338 -7.853 -29.842 1.00 96.88 396 ASN A O 1
ATOM 3153 N N . GLU A 1 397 ? -1.843 -6.074 -28.556 1.00 98.00 397 GLU A N 1
ATOM 3154 C CA . GLU A 1 397 ? -1.095 -5.075 -29.328 1.00 98.00 397 GLU A CA 1
ATOM 3155 C C . GLU A 1 397 ? 0.268 -4.744 -28.707 1.00 98.00 397 GLU A C 1
ATOM 3157 O O . GLU A 1 397 ? 1.088 -4.103 -29.358 1.00 98.00 397 GLU A O 1
ATOM 3162 N N . MET A 1 398 ? 0.518 -5.194 -27.473 1.00 98.50 398 MET A N 1
ATOM 3163 C CA . MET A 1 398 ? 1.683 -4.837 -26.656 1.00 98.50 398 MET A CA 1
ATOM 3164 C C . MET A 1 398 ? 1.823 -3.321 -26.480 1.00 98.50 398 MET A C 1
ATOM 3166 O O . MET A 1 398 ? 2.905 -2.743 -26.600 1.00 98.50 398 MET A O 1
ATOM 3170 N N . THR A 1 399 ? 0.701 -2.669 -26.176 1.00 98.81 399 THR A N 1
ATOM 3171 C CA . THR A 1 399 ? 0.613 -1.222 -25.964 1.00 98.81 399 THR A CA 1
ATOM 3172 C C . THR A 1 399 ? 0.145 -0.890 -24.553 1.00 98.81 399 THR A C 1
ATOM 3174 O O . THR A 1 399 ? -0.480 -1.705 -23.868 1.00 98.81 399 THR A O 1
ATOM 3177 N N . VAL A 1 400 ? 0.464 0.321 -24.102 1.00 98.88 400 VAL A N 1
ATOM 3178 C CA . VAL A 1 400 ? 0.027 0.841 -22.807 1.00 98.88 400 VAL A CA 1
ATOM 3179 C C . VAL A 1 400 ? -0.424 2.289 -22.918 1.00 98.88 400 VAL A C 1
ATOM 3181 O O . VAL A 1 400 ? 0.274 3.140 -23.468 1.00 98.88 400 VAL A O 1
ATOM 3184 N N . MET A 1 401 ? -1.589 2.574 -22.349 1.00 98.38 401 MET A N 1
ATOM 3185 C CA . MET A 1 401 ? -2.114 3.924 -22.182 1.00 98.38 401 MET A CA 1
ATOM 3186 C C . MET A 1 401 ? -2.024 4.360 -20.727 1.00 98.38 401 MET A C 1
ATOM 3188 O O . MET A 1 401 ? -2.104 3.539 -19.812 1.00 98.38 401 MET A O 1
ATOM 3192 N N . ARG A 1 402 ? -1.954 5.676 -20.517 1.00 96.81 402 ARG A N 1
ATOM 3193 C CA . ARG A 1 402 ? -2.012 6.295 -19.192 1.00 96.81 402 ARG A CA 1
ATOM 3194 C C . ARG A 1 402 ? -3.139 7.331 -19.109 1.00 96.81 402 ARG A C 1
ATOM 3196 O O . ARG A 1 402 ? -2.889 8.517 -19.333 1.00 96.81 402 ARG A O 1
ATOM 3203 N N . PRO A 1 403 ? -4.380 6.919 -18.807 1.00 96.75 403 PRO A N 1
ATOM 3204 C CA . PRO A 1 403 ? -5.528 7.829 -18.805 1.00 96.75 403 PRO A CA 1
ATOM 3205 C C . PRO A 1 403 ? -5.567 8.799 -17.616 1.00 96.75 403 PRO A C 1
ATOM 3207 O O . PRO A 1 403 ? -6.248 9.821 -17.691 1.00 96.75 403 PRO A O 1
ATOM 3210 N N . PHE A 1 404 ? -4.879 8.500 -16.510 1.00 97.62 404 PHE A N 1
ATOM 3211 C CA . PHE A 1 404 ? -4.954 9.313 -15.298 1.00 97.62 404 PHE A CA 1
ATOM 3212 C C . PHE A 1 404 ? -3.635 9.340 -14.521 1.00 97.62 404 PHE A C 1
ATOM 3214 O O . PHE A 1 404 ? -2.928 8.337 -14.425 1.00 97.62 404 PHE A O 1
ATOM 3221 N N . GLU A 1 405 ? -3.344 10.496 -13.921 1.00 97.88 405 GLU A N 1
ATOM 3222 C CA . GLU A 1 405 ? -2.301 10.670 -12.912 1.00 97.88 405 GLU A CA 1
ATOM 3223 C C . GLU A 1 405 ? -2.680 11.768 -11.908 1.00 97.88 405 GLU A C 1
ATOM 3225 O O . GLU A 1 405 ? -3.417 12.700 -12.250 1.00 97.88 405 GLU A O 1
ATOM 3230 N N . TYR A 1 406 ? -2.135 11.698 -10.696 1.00 98.56 406 TYR A N 1
ATOM 3231 C CA . TYR A 1 406 ? -2.270 12.726 -9.660 1.00 98.56 406 TYR A CA 1
ATOM 3232 C C . TYR A 1 406 ? -1.043 12.730 -8.743 1.00 98.56 406 TYR A C 1
ATOM 3234 O O . TYR A 1 406 ? -0.544 11.663 -8.396 1.00 98.56 406 TYR A O 1
ATOM 3242 N N . GLY A 1 407 ? -0.568 13.904 -8.331 1.00 97.75 407 GLY A N 1
ATOM 3243 C CA . GLY A 1 407 ? 0.524 14.072 -7.363 1.00 97.75 407 GLY A CA 1
ATOM 3244 C C . GLY A 1 407 ? 1.727 14.838 -7.916 1.00 97.75 407 GLY A C 1
ATOM 3245 O O . GLY A 1 407 ? 2.445 15.479 -7.155 1.00 97.75 407 GLY A O 1
ATOM 3246 N N . LYS A 1 408 ? 1.893 14.892 -9.246 1.00 96.69 408 LYS A N 1
ATOM 3247 C CA . LYS A 1 408 ? 2.947 15.687 -9.905 1.00 96.69 408 LYS A CA 1
ATOM 3248 C C . LYS A 1 408 ? 2.879 17.168 -9.522 1.00 96.69 408 LYS A C 1
ATOM 3250 O O . LYS A 1 408 ? 3.904 17.819 -9.350 1.00 96.69 408 LYS A O 1
ATOM 3255 N N . GLU A 1 409 ? 1.671 17.688 -9.342 1.00 95.62 409 GLU A N 1
ATOM 3256 C CA . GLU A 1 409 ? 1.386 19.048 -8.885 1.00 95.62 409 GLU A CA 1
ATOM 3257 C C . GLU A 1 409 ? 1.838 19.340 -7.445 1.00 95.62 409 GLU A C 1
ATOM 3259 O O . GLU A 1 409 ? 1.974 20.509 -7.085 1.00 95.62 409 GLU A O 1
ATOM 3264 N N . LEU A 1 410 ? 2.089 18.312 -6.628 1.00 96.88 410 LEU A N 1
ATOM 3265 C CA . LEU A 1 410 ? 2.622 18.478 -5.275 1.00 96.88 410 LEU A CA 1
ATOM 3266 C C . LEU A 1 410 ? 4.129 18.771 -5.296 1.00 96.88 410 LEU A C 1
ATOM 3268 O O . LEU A 1 410 ? 4.650 19.327 -4.329 1.00 96.88 410 LEU A O 1
ATOM 3272 N N . GLY A 1 411 ? 4.832 18.438 -6.384 1.00 97.44 411 GLY A N 1
ATOM 3273 C CA . GLY A 1 411 ? 6.282 18.601 -6.473 1.00 97.44 411 GLY A CA 1
ATOM 3274 C C . GLY A 1 411 ? 7.004 17.894 -5.321 1.00 97.44 411 GLY A C 1
ATOM 3275 O O . GLY A 1 411 ? 6.541 16.875 -4.805 1.00 97.44 411 GLY A O 1
ATOM 3276 N N . ALA A 1 412 ? 8.087 18.508 -4.846 1.00 97.00 412 ALA A N 1
ATOM 3277 C CA . ALA A 1 412 ? 8.896 17.986 -3.749 1.00 97.00 412 ALA A CA 1
ATOM 3278 C C . ALA A 1 412 ? 8.136 17.823 -2.425 1.00 97.00 412 ALA A C 1
ATOM 3280 O O . ALA A 1 412 ? 8.536 17.023 -1.586 1.00 97.00 412 ALA A O 1
ATOM 3281 N N . ARG A 1 413 ? 7.019 18.542 -2.229 1.00 95.88 413 ARG A N 1
ATOM 3282 C CA . ARG A 1 413 ? 6.180 18.387 -1.032 1.00 95.88 413 ARG A CA 1
ATOM 3283 C C . ARG A 1 413 ? 5.629 16.964 -0.917 1.00 95.88 413 ARG A C 1
ATOM 3285 O O . ARG A 1 413 ? 5.505 16.465 0.191 1.00 95.88 413 ARG A O 1
ATOM 3292 N N . GLY A 1 414 ? 5.267 16.357 -2.047 1.00 96.88 414 GLY A N 1
ATOM 3293 C CA . GLY A 1 414 ? 4.752 14.990 -2.122 1.00 96.88 414 GLY A CA 1
ATOM 3294 C C . GLY A 1 414 ? 5.771 13.996 -2.673 1.00 96.88 414 GLY A C 1
ATOM 3295 O O . GLY A 1 414 ? 5.365 12.936 -3.138 1.00 96.88 414 GLY A O 1
ATOM 3296 N N . TYR A 1 415 ? 7.064 14.338 -2.704 1.00 97.69 415 TYR A N 1
ATOM 3297 C CA . TYR A 1 415 ? 8.088 13.408 -3.166 1.00 97.69 415 TYR A CA 1
ATOM 3298 C C . TYR A 1 415 ? 8.388 12.363 -2.090 1.00 97.69 415 TYR A C 1
ATOM 3300 O O . TYR A 1 415 ? 8.800 12.701 -0.985 1.00 97.69 415 TYR A O 1
ATOM 3308 N N . SER A 1 416 ? 8.164 11.101 -2.428 1.00 95.94 416 SER A N 1
ATOM 3309 C CA . SER A 1 416 ? 8.297 9.920 -1.584 1.00 95.94 416 SER A CA 1
ATOM 3310 C C . SER A 1 416 ? 9.294 8.966 -2.241 1.00 95.94 416 SER A C 1
ATOM 3312 O O . SER A 1 416 ? 8.968 8.273 -3.209 1.00 95.94 416 SER A O 1
ATOM 3314 N N . SER A 1 417 ? 10.531 8.941 -1.737 1.00 91.94 417 SER A N 1
ATOM 3315 C CA . SER A 1 417 ? 11.620 8.143 -2.323 1.00 91.94 417 SER A CA 1
ATOM 3316 C C . SER A 1 417 ? 11.488 6.638 -2.078 1.00 91.94 417 SER A C 1
ATOM 3318 O O . SER A 1 417 ? 12.194 5.847 -2.707 1.00 91.94 417 SER A O 1
ATOM 3320 N N . CYS A 1 418 ? 10.606 6.216 -1.174 1.00 88.38 418 CYS A N 1
ATOM 3321 C CA . CYS A 1 418 ? 10.250 4.815 -1.013 1.00 88.38 418 CYS A CA 1
ATOM 3322 C C . CYS A 1 418 ? 8.818 4.668 -0.489 1.00 88.38 418 CYS A C 1
ATOM 3324 O O . CYS A 1 418 ? 8.239 5.620 0.026 1.00 88.38 418 CYS A O 1
ATOM 3326 N N . VAL A 1 419 ? 8.256 3.464 -0.628 1.00 91.69 419 VAL A N 1
ATOM 3327 C CA . VAL A 1 419 ? 6.951 3.068 -0.074 1.00 91.69 419 VAL A CA 1
ATOM 3328 C C . VAL A 1 419 ? 5.782 3.905 -0.609 1.00 91.69 419 VAL A C 1
ATOM 3330 O O . VAL A 1 419 ? 5.831 4.324 -1.763 1.00 91.69 419 VAL A O 1
ATOM 3333 N N . SER A 1 420 ? 4.731 4.123 0.187 1.00 96.00 420 SER A N 1
ATOM 3334 C CA . SER A 1 420 ? 3.456 4.751 -0.191 1.00 96.00 420 SER A CA 1
ATOM 3335 C C . SER A 1 420 ? 2.458 3.826 -0.883 1.00 96.00 420 SER A C 1
ATOM 3337 O O . SER A 1 420 ? 2.790 2.791 -1.468 1.00 96.00 420 SER A O 1
ATOM 3339 N N . ALA A 1 421 ? 1.187 4.207 -0.801 1.00 96.31 421 ALA A N 1
ATOM 3340 C CA . ALA A 1 421 ? 0.079 3.451 -1.357 1.00 96.31 421 ALA A CA 1
ATOM 3341 C C . ALA A 1 421 ? -1.138 4.330 -1.647 1.00 96.31 421 ALA A C 1
ATOM 3343 O O . ALA A 1 421 ? -1.201 5.528 -1.353 1.00 96.31 421 ALA A O 1
ATOM 3344 N N . LYS A 1 422 ? -2.140 3.691 -2.239 1.00 97.31 422 LYS A N 1
ATOM 3345 C CA . LYS A 1 422 ? -3.466 4.252 -2.446 1.00 97.31 422 LYS A CA 1
ATOM 3346 C C . LYS A 1 422 ? -4.538 3.174 -2.320 1.00 97.31 422 LYS A C 1
ATOM 3348 O O . LYS A 1 422 ? -4.265 1.989 -2.497 1.00 97.31 422 LYS A O 1
ATOM 3353 N N . ALA A 1 423 ? -5.765 3.618 -2.098 1.00 96.88 423 ALA A N 1
ATOM 3354 C CA . ALA A 1 423 ? -6.968 2.809 -2.124 1.00 96.88 423 ALA A CA 1
ATOM 3355 C C . ALA A 1 423 ? -8.048 3.512 -2.951 1.00 96.88 423 ALA A C 1
ATOM 3357 O O . ALA A 1 423 ? -8.449 4.640 -2.646 1.00 96.88 423 ALA A O 1
ATOM 3358 N N . ILE A 1 424 ? -8.534 2.823 -3.982 1.00 96.81 424 ILE A N 1
ATOM 3359 C CA . ILE A 1 424 ? -9.660 3.270 -4.807 1.00 96.81 424 ILE A CA 1
ATOM 3360 C C . ILE A 1 424 ? -10.952 2.939 -4.054 1.00 96.81 424 ILE A C 1
ATOM 3362 O O . ILE A 1 424 ? -11.162 1.803 -3.636 1.00 96.81 424 ILE A O 1
ATOM 3366 N N . GLN A 1 425 ? -11.798 3.941 -3.848 1.00 96.88 425 GLN A N 1
ATOM 3367 C CA . GLN A 1 425 ? -13.048 3.829 -3.102 1.00 96.88 425 GLN A CA 1
ATOM 3368 C C . GLN A 1 425 ? -14.213 3.474 -4.027 1.00 96.88 425 GLN A C 1
ATOM 3370 O O . GLN A 1 425 ? -14.193 3.773 -5.219 1.00 96.88 425 GLN A O 1
ATOM 3375 N N . GLN A 1 426 ? -15.276 2.888 -3.470 1.00 93.75 426 GLN A N 1
ATOM 3376 C CA . GLN A 1 426 ? -16.454 2.470 -4.245 1.00 93.75 426 GLN A CA 1
ATOM 3377 C C . GLN A 1 426 ? -17.149 3.627 -4.981 1.00 93.75 426 GLN A C 1
ATOM 3379 O O . GLN A 1 426 ? -17.721 3.424 -6.049 1.00 93.75 426 GLN A O 1
ATOM 3384 N N . ASN A 1 427 ? -17.097 4.844 -4.432 1.00 94.62 427 ASN A N 1
ATOM 3385 C CA . ASN A 1 427 ? -17.639 6.047 -5.072 1.00 94.62 427 ASN A CA 1
ATOM 3386 C C . ASN A 1 427 ? -16.694 6.652 -6.132 1.00 94.62 427 ASN A C 1
ATOM 3388 O O . ASN A 1 427 ? -17.007 7.698 -6.697 1.00 94.62 427 ASN A O 1
ATOM 3392 N N . GLY A 1 428 ? -15.546 6.021 -6.389 1.00 95.50 428 GLY A N 1
ATOM 3393 C CA . GLY A 1 428 ? -14.517 6.489 -7.310 1.00 95.50 428 GLY A CA 1
ATOM 3394 C C . GLY A 1 428 ? -13.482 7.426 -6.689 1.00 95.50 428 GLY A C 1
ATOM 3395 O O . GLY A 1 428 ? -12.488 7.711 -7.350 1.00 95.50 428 GLY A O 1
ATOM 3396 N N . ASN A 1 429 ? -13.649 7.885 -5.442 1.00 97.88 429 ASN A N 1
ATOM 3397 C CA . ASN A 1 429 ? -12.606 8.665 -4.773 1.00 97.88 429 ASN A CA 1
ATOM 3398 C C . ASN A 1 429 ? -11.330 7.837 -4.624 1.00 97.88 429 ASN A C 1
ATOM 3400 O O . ASN A 1 429 ? -11.363 6.608 -4.552 1.00 97.88 429 ASN A O 1
ATOM 3404 N N . ILE A 1 430 ? -10.194 8.515 -4.518 1.00 98.44 430 ILE A N 1
ATOM 3405 C CA . ILE A 1 430 ? -8.921 7.856 -4.238 1.00 98.44 430 ILE A CA 1
ATOM 3406 C C . ILE A 1 430 ? -8.400 8.385 -2.915 1.00 98.44 430 ILE A C 1
ATOM 3408 O O . ILE A 1 430 ? -8.233 9.590 -2.742 1.00 98.44 430 ILE A O 1
ATOM 3412 N N . VAL A 1 431 ? -8.134 7.473 -1.988 1.00 98.38 431 VAL A N 1
ATOM 3413 C CA . VAL A 1 431 ? -7.350 7.769 -0.793 1.00 98.38 431 VAL A CA 1
ATOM 3414 C C . VAL A 1 431 ? -5.908 7.437 -1.114 1.00 98.38 431 VAL A C 1
ATOM 3416 O O . VAL A 1 431 ? -5.606 6.307 -1.479 1.00 98.38 431 VAL A O 1
ATOM 3419 N N . VAL A 1 432 ? -5.019 8.408 -1.007 1.00 98.19 432 VAL A N 1
ATOM 3420 C CA . VAL A 1 432 ? -3.587 8.252 -1.255 1.00 98.19 432 VAL A CA 1
ATOM 3421 C C . VAL A 1 432 ? -2.836 8.747 -0.037 1.00 98.19 432 VAL A C 1
ATOM 3423 O O . VAL A 1 432 ? -3.220 9.745 0.571 1.00 98.19 432 VAL A O 1
ATOM 3426 N N . HIS A 1 433 ? -1.761 8.057 0.317 1.00 96.00 433 HIS A N 1
ATOM 3427 C CA . HIS A 1 433 ? -0.778 8.619 1.223 1.00 96.00 433 HIS A CA 1
ATOM 3428 C C . HIS A 1 433 ? 0.582 8.664 0.541 1.00 96.00 433 HIS A C 1
ATOM 3430 O O . HIS A 1 433 ? 1.029 7.668 -0.018 1.00 96.00 433 HIS A O 1
ATOM 3436 N N . PHE A 1 434 ? 1.217 9.827 0.590 1.00 97.25 434 PHE A N 1
ATOM 3437 C CA . PHE A 1 434 ? 2.608 10.032 0.218 1.00 97.25 434 PHE A CA 1
ATOM 3438 C C . PHE A 1 434 ? 3.406 9.882 1.511 1.00 97.25 434 PHE A C 1
ATOM 3440 O O . PHE A 1 434 ? 3.481 10.816 2.305 1.00 97.25 434 PHE A O 1
ATOM 3447 N N . ALA A 1 435 ? 3.847 8.662 1.793 1.00 91.69 435 ALA A N 1
ATOM 3448 C CA . ALA A 1 435 ? 4.631 8.302 2.968 1.00 91.69 435 ALA A CA 1
ATOM 3449 C C . ALA A 1 435 ? 6.121 8.547 2.737 1.00 91.69 435 ALA A C 1
ATOM 3451 O O . ALA A 1 435 ? 6.552 8.648 1.594 1.00 91.69 435 ALA A O 1
ATOM 3452 N N . ASP A 1 436 ? 6.907 8.613 3.813 1.00 85.94 436 ASP A N 1
ATOM 3453 C CA . ASP A 1 436 ? 8.365 8.790 3.718 1.00 85.94 436 ASP A CA 1
ATOM 3454 C C . ASP A 1 436 ? 8.781 9.981 2.820 1.00 85.94 436 ASP A C 1
ATOM 3456 O O . ASP A 1 436 ? 9.799 9.958 2.129 1.00 85.94 436 ASP A O 1
ATOM 3460 N N . CYS A 1 437 ? 7.958 11.041 2.788 1.00 92.44 437 CYS A N 1
ATOM 3461 C CA . CYS A 1 437 ? 8.407 12.332 2.284 1.00 92.44 437 CYS A CA 1
ATOM 3462 C C . CYS A 1 437 ? 9.280 12.949 3.370 1.00 92.44 437 CYS A C 1
ATOM 3464 O O . CYS A 1 437 ? 8.778 13.475 4.366 1.00 92.44 437 CYS A O 1
ATOM 3466 N N . THR A 1 438 ? 10.588 12.843 3.196 1.00 94.50 438 THR A N 1
ATOM 3467 C CA . THR A 1 438 ? 11.549 13.216 4.227 1.00 94.50 438 THR A CA 1
ATOM 3468 C C . THR A 1 438 ? 12.156 14.576 3.914 1.00 94.50 438 THR A C 1
ATOM 3470 O O . THR A 1 438 ? 12.561 14.851 2.784 1.00 94.50 438 THR A O 1
ATOM 3473 N N . PHE A 1 439 ? 12.215 15.442 4.924 1.00 96.44 439 PHE A N 1
ATOM 3474 C CA . PHE A 1 439 ? 12.752 16.795 4.808 1.00 96.44 439 PHE A CA 1
ATOM 3475 C C . PHE A 1 439 ? 13.894 17.000 5.795 1.00 96.44 439 PHE A C 1
ATOM 3477 O O . PHE A 1 439 ? 13.832 16.514 6.924 1.00 96.44 439 PHE A O 1
ATOM 3484 N N . ASP A 1 440 ? 14.924 17.727 5.373 1.00 96.88 440 ASP A N 1
ATOM 3485 C CA . ASP A 1 440 ? 16.012 18.142 6.256 1.00 96.88 440 ASP A CA 1
ATOM 3486 C C . ASP A 1 440 ? 15.620 19.326 7.155 1.00 96.88 440 ASP A C 1
ATOM 3488 O O . ASP A 1 440 ? 14.546 19.919 7.009 1.00 96.88 440 ASP A O 1
ATOM 3492 N N . GLU A 1 441 ? 16.508 19.710 8.072 1.00 95.69 441 GLU A N 1
ATOM 3493 C CA . GLU A 1 441 ? 16.307 20.813 9.021 1.00 95.69 441 GLU A CA 1
ATOM 3494 C C . GLU A 1 441 ? 16.041 22.185 8.363 1.00 95.69 441 GLU A C 1
ATOM 3496 O O . GLU A 1 441 ? 15.586 23.122 9.027 1.00 95.69 441 GLU A O 1
ATOM 3501 N N . ASN A 1 442 ? 16.284 22.313 7.055 1.00 95.56 442 ASN A N 1
ATOM 3502 C CA . ASN A 1 442 ? 16.045 23.515 6.256 1.00 95.56 442 ASN A CA 1
ATOM 3503 C C . ASN A 1 442 ? 14.749 23.433 5.427 1.00 95.56 442 ASN A C 1
ATOM 3505 O O . ASN A 1 442 ? 14.452 24.357 4.663 1.00 95.56 442 ASN A O 1
ATOM 3509 N N . GLY A 1 443 ? 13.971 22.355 5.565 1.00 94.88 443 GLY A N 1
ATOM 3510 C CA . GLY A 1 443 ? 12.744 22.109 4.807 1.00 94.88 443 GLY A CA 1
ATOM 3511 C C . GLY A 1 443 ? 12.988 21.650 3.368 1.00 94.88 443 GLY A C 1
ATOM 3512 O O . GLY A 1 443 ? 12.100 21.785 2.523 1.00 94.88 443 GLY A O 1
ATOM 3513 N N . ARG A 1 444 ? 14.184 21.143 3.056 1.00 96.44 444 ARG A N 1
ATOM 3514 C CA . ARG A 1 444 ? 14.539 20.623 1.732 1.00 96.44 444 ARG A CA 1
ATOM 3515 C C . ARG A 1 444 ? 14.190 19.139 1.663 1.00 96.44 444 ARG A C 1
ATOM 3517 O O . ARG A 1 444 ? 14.563 18.385 2.555 1.00 96.44 444 ARG A O 1
ATOM 3524 N N . ALA A 1 445 ? 13.479 18.722 0.614 1.00 96.94 445 ALA A N 1
ATOM 3525 C CA . ALA A 1 445 ? 13.177 17.307 0.408 1.00 96.94 445 ALA A CA 1
ATOM 3526 C C . ALA A 1 445 ? 14.474 16.507 0.218 1.00 96.94 445 ALA A C 1
ATOM 3528 O O . ALA A 1 445 ? 15.390 16.950 -0.477 1.00 96.94 445 ALA A O 1
ATOM 3529 N N . ILE A 1 446 ? 14.549 15.327 0.817 1.00 95.94 446 ILE A N 1
ATOM 3530 C CA . ILE A 1 446 ? 15.694 14.421 0.743 1.00 95.94 446 ILE A CA 1
ATOM 3531 C C . ILE A 1 446 ? 15.208 12.986 0.531 1.00 95.94 446 ILE A C 1
ATOM 3533 O O . ILE A 1 446 ? 14.069 12.651 0.834 1.00 95.94 446 ILE A O 1
ATOM 3537 N N . SER A 1 447 ? 16.087 12.138 -0.001 1.00 92.50 447 SER A N 1
ATOM 3538 C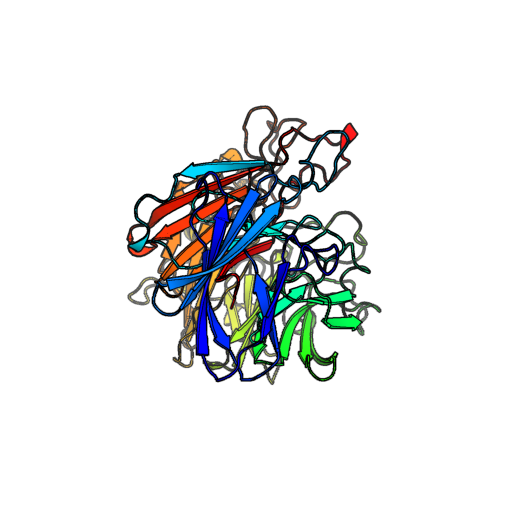 CA . SER A 1 447 ? 15.817 10.708 -0.183 1.00 92.50 447 SER A CA 1
ATOM 3539 C C . SER A 1 447 ? 16.193 9.909 1.068 1.00 92.50 447 SER A C 1
ATOM 3541 O O . SER A 1 447 ? 17.143 10.280 1.776 1.00 92.50 447 SER A O 1
ATOM 3543 N N . CYS A 1 448 ? 15.488 8.801 1.304 1.00 89.06 448 CYS A N 1
ATOM 3544 C CA . CYS A 1 448 ? 15.744 7.859 2.397 1.00 89.06 448 CYS A CA 1
ATOM 3545 C C . CYS A 1 448 ? 17.123 7.189 2.293 1.00 89.06 448 CYS A C 1
ATOM 3547 O O . CYS A 1 448 ? 17.813 7.041 3.300 1.00 89.06 448 CYS A O 1
ATOM 3549 N N . GLN A 1 449 ? 17.567 6.870 1.074 1.00 90.12 449 GLN A N 1
ATOM 3550 C CA . GLN A 1 449 ? 18.869 6.259 0.791 1.00 90.12 449 GLN A CA 1
ATOM 3551 C C . GLN A 1 449 ? 19.580 7.007 -0.349 1.00 90.12 449 GLN A C 1
ATOM 3553 O O . GLN A 1 449 ? 19.540 6.572 -1.504 1.00 90.12 449 GLN A O 1
ATOM 3558 N N . PRO A 1 450 ? 20.226 8.152 -0.073 1.00 92.44 450 PRO A N 1
ATOM 3559 C CA . PRO A 1 450 ? 20.962 8.887 -1.097 1.00 92.44 450 PRO A CA 1
ATOM 3560 C C . PRO A 1 450 ? 22.119 8.034 -1.647 1.00 92.44 450 PRO A C 1
ATOM 3562 O O . PRO A 1 450 ? 22.920 7.497 -0.888 1.00 92.44 450 PRO A O 1
ATOM 3565 N N . GLY A 1 451 ? 22.216 7.935 -2.969 1.00 92.69 451 GLY A N 1
ATOM 3566 C CA . GLY A 1 451 ? 23.142 7.076 -3.712 1.00 92.69 451 GLY A CA 1
ATOM 3567 C C . GLY A 1 451 ? 22.503 5.790 -4.247 1.00 92.69 451 GLY A C 1
ATOM 3568 O O . GLY A 1 451 ? 22.896 5.343 -5.319 1.00 92.69 451 GLY A O 1
ATOM 3569 N N . GLU A 1 452 ? 21.499 5.254 -3.551 1.00 91.50 452 GLU A N 1
ATOM 3570 C CA . GLU A 1 452 ? 20.869 3.957 -3.861 1.00 91.50 452 GLU A CA 1
ATOM 3571 C C . GLU A 1 452 ? 19.416 4.113 -4.342 1.00 91.50 452 GLU A C 1
ATOM 3573 O O . GLU A 1 452 ? 19.000 3.528 -5.340 1.00 91.50 452 GLU A O 1
ATOM 3578 N N . SER A 1 453 ? 18.636 4.958 -3.663 1.00 90.06 453 SER A N 1
ATOM 3579 C CA . SER A 1 453 ? 17.266 5.296 -4.064 1.00 90.06 453 SER A CA 1
ATOM 3580 C C . SER A 1 453 ? 17.193 6.546 -4.941 1.00 90.06 453 SER A C 1
ATOM 3582 O O . SER A 1 453 ? 16.264 6.677 -5.729 1.00 90.06 453 SER A O 1
ATOM 3584 N N . ASP A 1 454 ? 18.161 7.456 -4.831 1.00 93.50 454 ASP A N 1
ATOM 3585 C CA . ASP A 1 454 ? 18.287 8.664 -5.658 1.00 93.50 454 ASP A CA 1
ATOM 3586 C C . ASP A 1 454 ? 19.743 9.120 -5.751 1.00 93.50 454 ASP A C 1
ATOM 3588 O O . ASP A 1 454 ? 20.605 8.640 -5.021 1.00 93.50 454 ASP A O 1
ATOM 3592 N N . ILE A 1 455 ? 20.029 10.112 -6.595 1.00 94.81 455 ILE A N 1
ATOM 3593 C CA . ILE A 1 455 ? 21.323 10.802 -6.571 1.00 94.81 455 ILE A CA 1
ATOM 3594 C C . ILE A 1 455 ? 21.532 11.569 -5.253 1.00 94.81 455 ILE A C 1
ATOM 3596 O O . ILE A 1 455 ? 20.597 12.089 -4.641 1.00 94.81 455 ILE A O 1
ATOM 3600 N N . ILE A 1 456 ? 22.791 11.660 -4.815 1.00 95.00 456 ILE A N 1
ATOM 3601 C CA . ILE A 1 456 ? 23.170 12.392 -3.600 1.00 95.00 456 ILE A CA 1
ATOM 3602 C C . ILE A 1 456 ? 22.991 13.897 -3.835 1.00 95.00 456 ILE A C 1
ATOM 3604 O O . ILE A 1 456 ? 23.657 14.476 -4.694 1.00 95.00 456 ILE A O 1
ATOM 3608 N N . ASP A 1 457 ? 22.147 14.544 -3.028 1.00 95.19 457 ASP A N 1
ATOM 3609 C CA . ASP A 1 457 ? 22.049 16.004 -3.002 1.00 95.19 457 ASP A CA 1
ATOM 3610 C C . ASP A 1 457 ? 23.184 16.603 -2.148 1.00 95.19 457 ASP A C 1
ATOM 3612 O O . ASP A 1 457 ? 23.187 16.424 -0.927 1.00 95.19 457 ASP A O 1
ATOM 3616 N N . PRO A 1 458 ? 24.140 17.346 -2.740 1.00 94.94 458 PRO A N 1
ATOM 3617 C CA . PRO A 1 458 ? 25.252 17.941 -1.998 1.00 94.94 458 PRO A CA 1
ATOM 3618 C C . PRO A 1 458 ? 24.823 19.073 -1.051 1.00 94.94 458 PRO A C 1
ATOM 3620 O O . PRO A 1 458 ? 25.648 19.551 -0.274 1.00 94.94 458 PRO A O 1
ATOM 3623 N N . GLN A 1 459 ? 23.576 19.541 -1.146 1.00 96.25 459 GLN A N 1
ATOM 3624 C CA . GLN A 1 459 ? 23.001 20.575 -0.283 1.00 96.25 459 GLN A CA 1
ATOM 3625 C C . GLN A 1 459 ? 22.086 20.004 0.806 1.00 96.25 459 GLN A C 1
ATOM 3627 O O . GLN A 1 459 ? 21.509 20.790 1.555 1.00 96.25 459 GLN A O 1
ATOM 3632 N N . ALA A 1 460 ? 21.930 18.678 0.889 1.00 94.94 460 ALA A N 1
ATOM 3633 C CA . ALA A 1 460 ? 21.136 18.058 1.943 1.00 94.94 460 ALA A CA 1
ATOM 3634 C C . ALA A 1 460 ? 21.725 18.359 3.328 1.00 94.94 460 ALA A C 1
ATOM 3636 O O . ALA A 1 460 ? 22.940 18.276 3.535 1.00 94.94 460 ALA A O 1
ATOM 3637 N N . GLY A 1 461 ? 20.842 18.683 4.269 1.00 95.56 461 GLY A N 1
ATOM 3638 C CA . GLY A 1 461 ? 21.157 18.810 5.682 1.00 95.56 461 GLY A CA 1
ATOM 3639 C C . GLY A 1 461 ? 21.578 17.495 6.339 1.00 95.56 461 GLY A C 1
ATOM 3640 O O . GLY A 1 461 ? 21.725 16.442 5.706 1.00 95.56 461 GLY A O 1
ATOM 3641 N N . SER A 1 462 ? 21.820 17.584 7.640 1.00 94.88 462 SER A N 1
ATOM 3642 C CA . SER A 1 462 ? 22.316 16.469 8.454 1.00 94.88 462 SER A CA 1
ATOM 3643 C C . SER A 1 462 ? 21.216 15.737 9.213 1.00 94.88 462 SER A C 1
ATOM 3645 O O . SER A 1 462 ? 21.418 14.594 9.633 1.00 94.88 462 SER A O 1
ATOM 3647 N N . GLU A 1 463 ? 20.050 16.359 9.343 1.00 96.12 463 GLU A N 1
ATOM 3648 C CA . GLU A 1 463 ? 18.902 15.810 10.040 1.00 96.12 463 GLU A CA 1
ATOM 3649 C C . GLU A 1 463 ? 17.768 15.493 9.057 1.00 96.12 463 GLU A C 1
ATOM 3651 O O . GLU A 1 463 ? 17.818 15.838 7.877 1.00 96.12 463 GLU A O 1
ATOM 3656 N N . ALA A 1 464 ? 16.765 14.758 9.524 1.00 95.69 464 ALA A N 1
ATOM 3657 C CA . ALA A 1 464 ? 15.636 14.321 8.719 1.00 95.69 464 ALA A CA 1
ATOM 3658 C C . ALA A 1 464 ? 14.370 14.232 9.568 1.00 95.69 464 ALA A C 1
ATOM 3660 O O . ALA A 1 464 ? 14.406 13.723 10.687 1.00 95.69 464 ALA A O 1
ATOM 3661 N N . MET A 1 465 ? 13.244 14.686 9.033 1.00 94.88 465 MET A N 1
ATOM 3662 C CA . MET A 1 465 ? 11.924 14.445 9.604 1.00 94.88 465 MET A CA 1
ATOM 3663 C C . MET A 1 465 ? 10.981 13.980 8.499 1.00 94.88 465 MET A C 1
ATOM 3665 O O . MET A 1 465 ? 10.859 14.634 7.459 1.00 94.88 465 MET A O 1
ATOM 3669 N N . GLY A 1 466 ? 10.310 12.858 8.739 1.00 94.31 466 GLY A N 1
ATOM 3670 C CA . GLY A 1 466 ? 9.286 12.328 7.850 1.00 94.31 466 GLY A CA 1
ATOM 3671 C C . GLY A 1 466 ? 7.992 13.135 7.930 1.00 94.31 466 GLY A C 1
ATOM 3672 O O . GLY A 1 466 ? 7.556 13.546 9.012 1.00 94.31 466 GLY A O 1
ATOM 3673 N N . LEU A 1 467 ? 7.362 13.339 6.778 1.00 94.81 467 LEU A N 1
ATOM 3674 C CA . LEU A 1 467 ? 6.068 13.988 6.615 1.00 94.81 467 LEU A CA 1
ATOM 3675 C C . LEU A 1 467 ? 5.198 13.135 5.695 1.00 94.81 467 LEU A C 1
ATOM 3677 O O . LEU A 1 467 ? 5.235 13.280 4.480 1.00 94.81 467 LEU A O 1
ATOM 3681 N N . LEU A 1 468 ? 4.361 12.275 6.263 1.00 96.62 468 LEU A N 1
ATOM 3682 C CA . LEU A 1 468 ? 3.353 11.598 5.458 1.00 96.62 468 LEU A CA 1
ATOM 3683 C C . LEU A 1 468 ? 2.207 12.561 5.146 1.00 96.62 468 LEU A C 1
ATOM 3685 O O . LEU A 1 468 ? 1.677 13.208 6.051 1.00 96.62 468 LEU A O 1
ATOM 3689 N N . ILE A 1 469 ? 1.798 12.625 3.880 1.00 97.69 469 ILE A N 1
ATOM 3690 C CA . ILE A 1 469 ? 0.624 13.380 3.425 1.00 97.69 469 ILE A CA 1
ATOM 3691 C C . ILE A 1 469 ? -0.473 12.387 3.066 1.00 97.69 469 ILE A C 1
ATOM 3693 O O . ILE A 1 469 ? -0.335 11.656 2.092 1.00 97.69 469 ILE A O 1
ATOM 3697 N N . LEU A 1 470 ? -1.567 12.381 3.819 1.00 98.25 470 LEU A N 1
ATOM 3698 C CA . LEU A 1 470 ? -2.776 11.621 3.523 1.00 98.25 470 LEU A CA 1
ATOM 3699 C C . LEU A 1 470 ? -3.786 12.532 2.829 1.00 98.25 470 LEU A C 1
ATOM 3701 O O . LEU A 1 470 ? -4.174 13.554 3.393 1.00 98.25 470 LEU A O 1
ATOM 3705 N N . GLN A 1 471 ? -4.262 12.134 1.655 1.00 98.19 471 GLN A N 1
ATOM 3706 C CA . GLN A 1 471 ? -5.301 12.839 0.913 1.00 98.19 471 GLN A CA 1
ATOM 3707 C C . GLN A 1 471 ? -6.421 11.894 0.503 1.00 98.19 471 GLN A C 1
ATOM 3709 O O . GLN A 1 471 ? -6.181 10.763 0.085 1.00 98.19 471 GLN A O 1
ATOM 3714 N N . GLU A 1 472 ? -7.649 12.397 0.545 1.00 98.38 472 GLU A N 1
ATOM 3715 C CA . GLU A 1 472 ? -8.737 11.856 -0.261 1.00 98.38 472 GLU A CA 1
ATOM 3716 C C . GLU A 1 472 ? -9.051 12.824 -1.388 1.00 98.38 472 GLU A C 1
ATOM 3718 O O . GLU A 1 472 ? -9.248 14.018 -1.145 1.00 98.38 472 GLU A O 1
ATOM 3723 N N . ILE A 1 473 ? -9.112 12.310 -2.612 1.00 98.12 473 ILE A N 1
ATOM 3724 C CA . ILE A 1 473 ? -9.354 13.110 -3.806 1.00 98.12 473 ILE A CA 1
ATOM 3725 C C . ILE A 1 473 ? -10.572 12.611 -4.579 1.00 98.12 473 ILE A C 1
ATOM 3727 O O . ILE A 1 473 ? -10.799 11.406 -4.697 1.00 98.12 473 ILE A O 1
ATOM 3731 N N . ALA A 1 474 ? -11.301 13.552 -5.174 1.00 97.56 474 ALA A N 1
ATOM 3732 C CA . ALA A 1 474 ? -12.185 13.280 -6.300 1.00 97.56 474 ALA A CA 1
ATOM 3733 C C . ALA A 1 474 ? -11.333 13.297 -7.585 1.00 97.56 474 ALA A C 1
ATOM 3735 O O . ALA A 1 474 ? -10.804 14.359 -7.941 1.00 97.56 474 ALA A O 1
ATOM 3736 N N . PRO A 1 475 ? -11.131 12.157 -8.276 1.00 95.38 475 PRO A N 1
ATOM 3737 C CA . PRO A 1 475 ? -10.143 12.071 -9.352 1.00 95.38 475 PRO A CA 1
ATOM 3738 C C . PRO A 1 475 ? -10.545 12.831 -10.620 1.00 95.38 475 PRO A C 1
ATOM 3740 O O . PRO A 1 475 ? -9.668 13.347 -11.308 1.00 95.38 475 PRO A O 1
ATOM 3743 N N . THR A 1 476 ? -11.839 12.950 -10.930 1.00 92.06 476 THR A N 1
ATOM 3744 C CA . THR A 1 476 ? -12.310 13.635 -12.146 1.00 92.06 476 THR A CA 1
ATOM 3745 C C . THR A 1 476 ? -11.891 15.105 -12.170 1.00 92.06 476 THR A C 1
ATOM 3747 O O . THR A 1 476 ? -11.382 15.587 -13.181 1.00 92.06 476 THR A O 1
ATOM 3750 N N . GLU A 1 477 ? -12.043 15.810 -11.050 1.00 91.62 477 GLU A N 1
ATOM 3751 C CA . GLU A 1 477 ? -11.652 17.213 -10.896 1.00 91.62 477 GLU A CA 1
ATOM 3752 C C . GLU A 1 477 ? -10.263 17.387 -10.264 1.00 91.62 477 GLU A C 1
ATOM 3754 O O . GLU A 1 477 ? -9.822 18.523 -10.084 1.00 91.62 477 GLU A O 1
ATOM 3759 N N . LYS A 1 478 ? -9.598 16.289 -9.872 1.00 95.31 478 LYS A N 1
ATOM 3760 C CA . LYS A 1 478 ? -8.376 16.278 -9.042 1.00 95.31 478 LYS A CA 1
ATOM 3761 C C . LYS A 1 478 ? -8.495 17.164 -7.795 1.00 95.31 478 LYS A C 1
ATOM 3763 O O . LYS A 1 478 ? -7.551 17.836 -7.384 1.00 95.31 478 LYS A O 1
ATOM 3768 N N . THR A 1 479 ? -9.688 17.201 -7.207 1.00 96.31 479 THR A N 1
ATOM 3769 C CA . THR A 1 479 ? -9.970 18.038 -6.038 1.00 96.31 479 THR A CA 1
ATOM 3770 C C . THR A 1 479 ? -9.639 17.267 -4.773 1.00 96.31 479 THR A C 1
ATOM 3772 O O . THR A 1 479 ? -10.190 16.192 -4.547 1.00 96.31 479 THR A O 1
ATOM 3775 N N . VAL A 1 480 ? -8.778 17.837 -3.930 1.00 97.88 480 VAL A N 1
ATOM 3776 C CA . VAL A 1 480 ? -8.556 17.341 -2.568 1.00 97.88 480 VAL A CA 1
ATOM 3777 C C . VAL A 1 480 ? -9.822 17.600 -1.760 1.00 97.88 480 VAL A C 1
ATOM 3779 O O . VAL A 1 480 ? -10.283 18.739 -1.686 1.00 97.88 480 VAL A O 1
ATOM 3782 N N . LEU A 1 481 ? -10.402 16.550 -1.189 1.00 97.81 481 LEU A N 1
ATOM 3783 C CA . LEU A 1 481 ? -11.598 16.606 -0.349 1.00 97.81 481 LEU A CA 1
ATOM 3784 C C . LEU A 1 481 ? -11.233 16.669 1.140 1.00 97.81 481 LEU A C 1
ATOM 3786 O O . LEU A 1 481 ? -11.899 17.359 1.909 1.00 97.81 481 LEU A O 1
ATOM 3790 N N . PHE A 1 482 ? -10.150 15.990 1.516 1.00 98.06 482 PHE A N 1
ATOM 3791 C CA . PHE A 1 482 ? -9.576 15.953 2.858 1.00 98.06 482 PHE A CA 1
ATOM 3792 C C . PHE A 1 482 ? -8.056 15.812 2.760 1.00 98.06 482 PHE A C 1
ATOM 3794 O O . PHE A 1 482 ? -7.566 15.083 1.895 1.00 98.06 482 PHE A O 1
ATOM 3801 N N . GLU A 1 483 ? -7.325 16.478 3.653 1.00 98.12 483 GLU A N 1
ATOM 3802 C CA . GLU A 1 483 ? -5.883 16.313 3.818 1.00 98.12 483 GLU A CA 1
ATOM 3803 C C . GLU A 1 483 ? -5.491 16.328 5.299 1.00 98.12 483 GLU A C 1
ATOM 3805 O O . GLU A 1 483 ? -5.867 17.231 6.058 1.00 98.12 483 GLU A O 1
ATOM 3810 N N . ALA A 1 484 ? -4.679 15.347 5.685 1.00 98.06 484 ALA A N 1
ATOM 3811 C CA . ALA A 1 484 ? -3.980 15.319 6.958 1.00 98.06 484 ALA A CA 1
ATOM 3812 C C . ALA A 1 484 ? -2.498 15.002 6.750 1.00 98.06 484 ALA A C 1
ATOM 3814 O O . ALA A 1 484 ? -2.113 14.309 5.811 1.00 98.06 484 ALA A O 1
ATOM 3815 N N . THR A 1 485 ? -1.668 15.497 7.657 1.00 97.12 485 THR A N 1
ATOM 3816 C CA . THR A 1 485 ? -0.231 15.244 7.689 1.00 97.12 485 THR A CA 1
ATOM 3817 C C . THR A 1 485 ? 0.154 14.491 8.950 1.00 97.12 485 THR A C 1
ATOM 3819 O O . THR A 1 485 ? -0.391 14.781 10.021 1.00 97.12 485 THR A O 1
ATOM 3822 N N . MET A 1 486 ? 1.131 13.594 8.838 1.00 96.50 486 MET A N 1
ATOM 3823 C CA . MET A 1 486 ? 1.690 12.846 9.959 1.00 96.50 486 MET A CA 1
ATOM 3824 C C . MET A 1 486 ? 3.203 13.028 10.032 1.00 96.50 486 MET A C 1
ATOM 3826 O O . MET A 1 486 ? 3.889 12.817 9.036 1.00 96.50 486 MET A O 1
ATOM 3830 N N . THR A 1 487 ? 3.721 13.391 11.205 1.00 94.81 487 THR A N 1
ATOM 3831 C CA . THR A 1 487 ? 5.167 13.516 11.453 1.00 94.81 487 THR A CA 1
ATOM 3832 C C . THR A 1 487 ? 5.582 12.751 12.706 1.00 94.81 487 THR A C 1
ATOM 3834 O O . THR A 1 487 ? 4.753 12.446 13.567 1.00 94.81 487 THR A O 1
ATOM 3837 N N . SER A 1 488 ? 6.875 12.461 12.838 1.00 89.62 488 SER A N 1
ATOM 3838 C CA . SER A 1 488 ? 7.463 11.982 14.099 1.00 89.62 488 SER A CA 1
ATOM 3839 C C . SER A 1 488 ? 7.556 13.090 15.154 1.00 89.62 488 SER A C 1
ATOM 3841 O O . SER A 1 488 ? 7.644 12.819 16.345 1.00 89.62 488 SER A O 1
ATOM 3843 N N . GLY A 1 489 ? 7.496 14.355 14.735 1.00 88.62 489 GLY A N 1
ATOM 3844 C CA . GLY A 1 489 ? 7.477 15.508 15.630 1.00 88.62 489 GLY A CA 1
ATOM 3845 C C . GLY A 1 489 ? 8.845 16.069 16.006 1.00 88.62 489 GLY A C 1
ATOM 3846 O O . GLY A 1 489 ? 8.892 17.083 16.704 1.00 88.62 489 GLY A O 1
ATOM 3847 N N . TYR A 1 490 ? 9.943 15.471 15.539 1.00 89.75 490 TYR A N 1
ATOM 3848 C CA . TYR A 1 490 ? 11.282 16.038 15.689 1.00 89.75 490 TYR A CA 1
ATOM 3849 C C . TYR A 1 490 ? 12.231 15.566 14.580 1.00 89.75 490 TYR A C 1
ATOM 3851 O O . TYR A 1 490 ? 12.016 14.529 13.959 1.00 89.75 490 TYR A O 1
ATOM 3859 N N . TYR A 1 491 ? 13.294 16.336 14.351 1.00 93.31 491 TYR A N 1
ATOM 3860 C CA . TYR A 1 491 ? 14.353 15.990 13.408 1.00 93.31 491 TYR A CA 1
ATOM 3861 C C . TYR A 1 491 ? 15.289 14.925 13.993 1.00 93.31 491 TYR A C 1
ATOM 3863 O O . TYR A 1 491 ? 15.811 15.079 15.097 1.00 93.31 491 TYR A O 1
ATOM 3871 N N . LYS A 1 492 ? 15.497 13.845 13.243 1.00 93.69 492 LYS A N 1
ATOM 3872 C CA . LYS A 1 492 ? 16.365 12.707 13.568 1.00 93.69 492 LYS A CA 1
ATOM 3873 C C . LYS A 1 492 ? 17.713 12.855 12.877 1.00 93.69 492 LYS A C 1
ATOM 3875 O O . LYS A 1 492 ? 17.792 13.457 11.810 1.00 93.69 492 LYS A O 1
ATOM 3880 N N . ASN A 1 493 ? 18.762 12.257 13.430 1.00 93.75 493 ASN A N 1
ATOM 3881 C CA . ASN A 1 493 ? 20.083 12.219 12.798 1.00 93.75 493 ASN A CA 1
ATOM 3882 C C . ASN A 1 493 ? 20.810 10.897 13.082 1.00 93.75 493 ASN A C 1
ATOM 3884 O O . ASN A 1 493 ? 20.406 10.116 13.944 1.00 93.75 493 ASN A O 1
ATOM 3888 N N . ALA A 1 494 ? 21.900 10.649 12.355 1.00 93.06 494 ALA A N 1
ATOM 3889 C CA . ALA A 1 494 ? 22.638 9.393 12.455 1.00 93.06 494 ALA A CA 1
ATOM 3890 C C . ALA A 1 494 ? 23.273 9.150 13.838 1.00 93.06 494 ALA A C 1
ATOM 3892 O O . ALA A 1 494 ? 23.369 8.002 14.267 1.00 93.06 494 ALA A O 1
ATOM 3893 N N . GLU A 1 495 ? 23.692 10.206 14.546 1.00 92.12 495 GLU A N 1
ATOM 3894 C CA . GLU A 1 495 ? 24.341 10.086 15.859 1.00 92.12 495 GLU A CA 1
ATOM 3895 C C . GLU A 1 495 ? 23.361 9.584 16.925 1.00 92.12 495 GLU A C 1
ATOM 3897 O O . GLU A 1 495 ? 23.713 8.721 17.731 1.00 92.12 495 GLU A O 1
ATOM 3902 N N . THR A 1 496 ? 22.127 10.093 16.920 1.00 89.12 496 THR A N 1
ATOM 3903 C CA . THR A 1 496 ? 21.115 9.755 17.931 1.00 89.12 496 THR A CA 1
ATOM 3904 C C . THR A 1 496 ? 20.199 8.608 17.526 1.00 89.12 496 THR A C 1
ATOM 3906 O O . THR A 1 496 ? 19.718 7.888 18.398 1.00 89.12 496 THR A O 1
ATOM 3909 N N . ASN A 1 497 ? 19.936 8.432 16.228 1.00 90.06 497 ASN A N 1
ATOM 3910 C CA . ASN A 1 497 ? 18.921 7.502 15.724 1.00 90.06 497 ASN A CA 1
ATOM 3911 C C . ASN A 1 497 ? 19.492 6.362 14.860 1.00 90.06 497 ASN A C 1
ATOM 3913 O O . ASN A 1 497 ? 18.744 5.455 14.503 1.00 90.06 497 ASN A O 1
ATOM 3917 N N . GLY A 1 498 ? 20.794 6.372 14.554 1.00 88.69 498 GLY A N 1
ATOM 3918 C CA . GLY A 1 498 ? 21.451 5.359 13.722 1.00 88.69 498 GLY A CA 1
ATOM 3919 C C . GLY A 1 498 ? 21.337 5.617 12.215 1.00 88.69 498 GLY A C 1
ATOM 3920 O O . GLY A 1 498 ? 20.728 6.584 11.766 1.00 88.69 498 GLY A O 1
ATOM 3921 N N . GLU A 1 499 ? 21.944 4.746 11.406 1.00 85.75 499 GLU A N 1
ATOM 3922 C CA . GLU A 1 499 ? 22.087 4.953 9.952 1.00 85.75 499 GLU A CA 1
ATOM 3923 C C . GLU A 1 499 ? 20.744 5.004 9.202 1.00 85.75 499 GLU A C 1
ATOM 3925 O O . GLU A 1 499 ? 20.625 5.708 8.202 1.00 85.75 499 GLU A O 1
ATOM 3930 N N . GLY A 1 500 ? 19.707 4.342 9.726 1.00 86.94 500 GLY A N 1
ATOM 3931 C CA . GLY A 1 500 ? 18.352 4.340 9.169 1.00 86.94 500 GLY A CA 1
ATOM 3932 C C . GLY A 1 500 ? 17.488 5.551 9.538 1.00 86.94 500 GLY A C 1
ATOM 3933 O O . GLY A 1 500 ? 16.287 5.514 9.298 1.00 86.94 500 GLY A O 1
ATOM 3934 N N . TYR A 1 501 ? 18.044 6.620 10.122 1.00 90.81 501 TYR A N 1
ATOM 3935 C CA . TYR A 1 501 ? 17.268 7.754 10.657 1.00 90.81 501 TYR A CA 1
ATOM 3936 C C . TYR A 1 501 ? 16.343 8.459 9.648 1.00 90.81 501 TYR A C 1
ATOM 3938 O O . TYR A 1 501 ? 15.427 9.168 10.061 1.00 90.81 501 TYR A O 1
ATOM 3946 N N . ARG A 1 502 ? 16.600 8.291 8.344 1.00 92.38 502 ARG A N 1
ATOM 3947 C CA . ARG A 1 502 ? 15.797 8.867 7.257 1.00 92.38 502 ARG A CA 1
ATOM 3948 C C . ARG A 1 502 ? 14.530 8.078 6.939 1.00 92.38 502 ARG A C 1
ATOM 3950 O O . ARG A 1 502 ? 13.654 8.643 6.297 1.00 92.38 502 ARG A O 1
ATOM 3957 N N . TYR A 1 503 ? 14.445 6.821 7.382 1.00 90.44 503 TYR A N 1
ATOM 3958 C CA . TYR A 1 503 ? 13.228 6.016 7.328 1.00 90.44 503 TYR A CA 1
ATOM 3959 C C . TYR A 1 503 ? 12.293 6.464 8.447 1.00 90.44 503 TYR A C 1
ATOM 3961 O O . TYR A 1 503 ? 12.299 5.917 9.555 1.00 90.44 503 TYR A O 1
ATOM 3969 N N . ASP A 1 504 ? 11.521 7.511 8.179 1.00 90.69 504 ASP A N 1
ATOM 3970 C CA . ASP A 1 504 ? 10.688 8.151 9.186 1.00 90.69 504 ASP A CA 1
ATOM 3971 C C . ASP A 1 504 ? 9.257 8.339 8.691 1.00 90.69 504 ASP A C 1
ATOM 3973 O O . ASP A 1 504 ? 9.007 8.933 7.650 1.00 90.69 504 ASP A O 1
ATOM 3977 N N . ILE A 1 505 ? 8.293 7.835 9.468 1.00 92.00 505 ILE A N 1
ATOM 3978 C CA . ILE A 1 505 ? 6.879 7.769 9.057 1.00 92.00 505 ILE A CA 1
ATOM 3979 C C . ILE A 1 505 ? 6.736 7.032 7.702 1.00 92.00 505 ILE A C 1
ATOM 3981 O O . ILE A 1 505 ? 5.964 7.405 6.815 1.00 92.00 505 ILE A O 1
ATOM 3985 N N . THR A 1 506 ? 7.501 5.947 7.542 1.00 90.81 506 THR A N 1
ATOM 3986 C CA . THR A 1 506 ? 7.359 5.004 6.432 1.00 90.81 506 THR A CA 1
ATOM 3987 C C . THR A 1 506 ? 6.049 4.244 6.576 1.00 90.81 506 THR A C 1
ATOM 3989 O O . THR A 1 506 ? 5.716 3.731 7.644 1.00 90.81 506 THR A O 1
ATOM 3992 N N . SER A 1 507 ? 5.284 4.154 5.495 1.00 91.81 507 SER A N 1
ATOM 3993 C CA . SER A 1 507 ? 3.980 3.504 5.494 1.00 91.81 507 SER A CA 1
ATOM 3994 C C . SER A 1 507 ? 3.744 2.813 4.156 1.00 91.81 507 SER A C 1
ATOM 3996 O O . SER A 1 507 ? 4.012 3.377 3.094 1.00 91.81 507 SER A O 1
ATOM 3998 N N . PHE A 1 508 ? 3.227 1.588 4.218 1.00 87.44 508 PHE A N 1
ATOM 3999 C CA . PHE A 1 508 ? 3.048 0.712 3.054 1.00 87.44 508 PHE A CA 1
ATOM 4000 C C . PHE A 1 508 ? 1.589 0.563 2.642 1.00 87.44 508 PHE A C 1
ATOM 4002 O O . PHE A 1 508 ? 1.298 0.109 1.533 1.00 87.44 508 PHE A O 1
ATOM 4009 N N . ARG A 1 509 ? 0.657 0.885 3.543 1.00 91.19 509 ARG A N 1
ATOM 4010 C CA . ARG A 1 509 ? -0.766 0.619 3.358 1.00 91.19 509 ARG A CA 1
ATOM 4011 C C . ARG A 1 509 ? -1.600 1.774 3.876 1.00 91.19 509 ARG A C 1
ATOM 4013 O O . ARG A 1 509 ? -1.439 2.221 5.013 1.00 91.19 509 ARG A O 1
ATOM 4020 N N . VAL A 1 510 ? -2.548 2.169 3.035 1.00 94.56 510 VAL A N 1
ATOM 4021 C CA . VAL A 1 510 ? -3.675 3.011 3.401 1.00 94.56 510 VAL A CA 1
ATOM 4022 C C . VAL A 1 510 ? -4.942 2.368 2.876 1.00 94.56 510 VAL A C 1
ATOM 4024 O O . VAL A 1 510 ? -4.982 1.891 1.743 1.00 94.56 510 VAL A O 1
ATOM 4027 N N . TYR A 1 511 ? -5.985 2.403 3.687 1.00 95.62 511 TYR A N 1
ATOM 4028 C CA . TYR A 1 511 ? -7.326 2.032 3.269 1.00 95.62 511 TYR A CA 1
ATOM 4029 C C . TYR A 1 511 ? -8.316 3.041 3.810 1.00 95.62 511 TYR A C 1
ATOM 4031 O O . TYR A 1 511 ? -8.060 3.714 4.809 1.00 95.62 511 TYR A O 1
ATOM 4039 N N . LYS A 1 512 ? -9.482 3.098 3.180 1.00 96.50 512 LYS A N 1
ATOM 4040 C CA . LYS A 1 512 ? -10.653 3.695 3.797 1.00 96.50 512 LYS A CA 1
ATOM 4041 C C . LYS A 1 512 ? -11.780 2.679 3.796 1.00 96.50 512 LYS A C 1
ATOM 4043 O O . LYS A 1 512 ? -12.118 2.134 2.753 1.00 96.50 512 LYS A O 1
ATOM 4048 N N . MET A 1 513 ? -12.241 2.334 4.994 1.00 95.94 513 MET A N 1
ATOM 4049 C CA . MET A 1 513 ? -13.188 1.240 5.221 1.00 95.94 513 MET A CA 1
ATOM 4050 C C . MET A 1 513 ? -13.951 1.429 6.532 1.00 95.94 513 MET A C 1
ATOM 4052 O O . MET A 1 513 ? -13.544 2.208 7.398 1.00 95.94 513 MET A O 1
ATOM 4056 N N . ASP A 1 514 ? -15.065 0.722 6.688 1.00 94.75 514 ASP A N 1
ATOM 4057 C CA . ASP A 1 514 ? -15.913 0.825 7.875 1.00 94.75 514 ASP A CA 1
ATOM 4058 C C . ASP A 1 514 ? -15.305 0.116 9.088 1.00 94.75 514 ASP A C 1
ATOM 4060 O O . ASP A 1 514 ? -14.709 -0.950 8.967 1.00 94.75 514 ASP A O 1
ATOM 4064 N N . LEU A 1 515 ? -15.505 0.650 10.297 1.00 95.00 515 LEU A N 1
ATOM 4065 C CA . LEU A 1 515 ? -15.030 -0.012 11.524 1.00 95.00 515 LEU A CA 1
ATOM 4066 C C . LEU A 1 515 ? -15.735 -1.354 11.775 1.00 95.00 515 LEU A C 1
ATOM 4068 O O . LEU A 1 515 ? -15.115 -2.270 12.295 1.00 95.00 515 LEU A O 1
ATOM 4072 N N . TYR A 1 516 ? -17.009 -1.478 11.400 1.00 93.94 516 TYR A N 1
ATOM 4073 C CA . TYR A 1 516 ? -17.848 -2.647 11.696 1.00 93.94 516 TYR A CA 1
ATOM 4074 C C . TYR A 1 516 ? -18.031 -3.607 10.506 1.00 93.94 516 TYR A C 1
ATOM 4076 O O . TYR A 1 516 ? -18.975 -4.393 10.526 1.00 93.94 516 TYR A O 1
ATOM 4084 N N . ALA A 1 517 ? -17.190 -3.494 9.467 1.00 82.88 517 ALA A N 1
ATOM 4085 C CA . ALA A 1 517 ? -17.295 -4.323 8.260 1.00 82.88 517 ALA A CA 1
ATOM 4086 C C . ALA A 1 517 ? -17.088 -5.825 8.511 1.00 82.88 517 ALA A C 1
ATOM 4088 O O . ALA A 1 517 ? -16.237 -6.177 9.367 1.00 82.88 517 ALA A O 1
#

pLDDT: mean 94.77, std 4.32, range [65.69, 98.88]

Radius of gyration: 23.47 Å; Cα contacts (8 Å, |Δi|>4): 1397; chains: 1; bounding box: 63×49×62 Å

Nearest PDB structures (foldseek):
  6brb-assembly1_D  TM=6.697E-01  e=4.889E-01  Escherichia coli
  8ssp-assembly1_B  TM=5.120E-01  e=7.797E-01  synthetic construct
  6xay-assembly2_B  TM=2.537E-01  e=5.538E-02  Homo sapiens
  5n47-assembly1_B  TM=2.573E-01  e=9.797E-02  Homo sapiens
  4gh7-assembly1_B  TM=2.176E-01  e=3.657E-02  Homo sapiens

Sequence (517 aa):
MLLDPYGTAPSAYAGVWSLEPAEIMVTVQDAAKTAMPIEHLYTLTAGANLLPVLGLVAETENRIVFSQADTPLAVYTLTTQPLPPVDSAEVVLGFPIINVTQPATDADKMAPGFYFITHFDRYNYALDQNGLVRWYVTQDYPSYNFVRIDNGHFLTTSEAKNTYLDMYEFDMMGRLHTFYNLDNQFHHSIWPWDSNTIVAPSEYTSGRPDDLKTNEDGVSVVDLTTGLETAYYDMAKVLDTTRVSRPSGTAPGEDPTVKDWLHINQSYVNETNQLLIASGRHQSAVFGVDLQTQALRFILSTHEDWDDAYQPYLLTPVDSDGVALYDFSKQEDIDAADRDFWTWGQHNVVEIANNTPGIVEFMVFDNGNYRSRDDSKSLLPPDNYSRIVHFVVNMNEMTVMRPFEYGKELGARGYSSCVSAKAIQQNGNIVVHFADCTFDENGRAISCQPGESDIIDPQAGSEAMGLLILQEIAPTEKTVLFEATMTSGYYKNAETNGEGYRYDITSFRVYKMDLYA

Foldseek 3Di:
DAALPPVWKRKDKDKDADQAWAKKKKWKAFPVRPDDIDIDIDTDHHGIDIDIGFQHFEQGWIWIFIDGPPHTPDIDIDHHHHAWDFFDLVDDLTDWDKDWPDAFPDVVPDFDFWKFFFFALHWTFTADRRRTTGMITHSVFGGFAWDAAPVQWIWHAHCVHVHQQWIFTGHRSRDTDDIARHQWHFAQYWADQDRFKIKGQTFGPVDDPDPAQAGSQKMWMAGNVVSDTPDMQGRVVAAPQPQFFVLFDDPPPDDPSRGHQFNWNDWYAQPLAQWIWTHGLRQLWIWTAHNPPRYTQAIQAQQPSGPPVRNVRYAFEAEPVRHGPADVVDPVRSLVCLQPPGAHSKHAWAFPHDNDHQKTKTKIWRLQQQSDPDQVSGDFLQQAWIKIWIWIARSVRRYIYTPFMDTVVCGSVLRALHAWYWDQGPVRKIKTKSWLQKAAPVRGTHHQDDPNSHPDDPPGHFWIKIKIWIFIADRVVRDTSIIMIIISPDTHGCVSPNPRRSSTRHTHDIDGDHSVD